Protein 6WHP (pdb70)

InterPro domains:
  IPR011009 Protein kinase-like domain superfamily [SSF56112] (102-515)

Secondary structure (DSSP, 8-state):
--EE-----GGGTTSHHHHHHHHHHHHHTT-TTTT-TT--GGGEEEEEETT--SSEEEEEEE--SSSPPPPEEE-SB-PPPPPP-TTS--SS-GGGSPPPEEEEE-------HHHHHHHHHHHHHHH--S--EEEEETTEEEEE--SEEEPPTGGGG-HHHHHHHHHHHHHHHTS-GGGGT-TT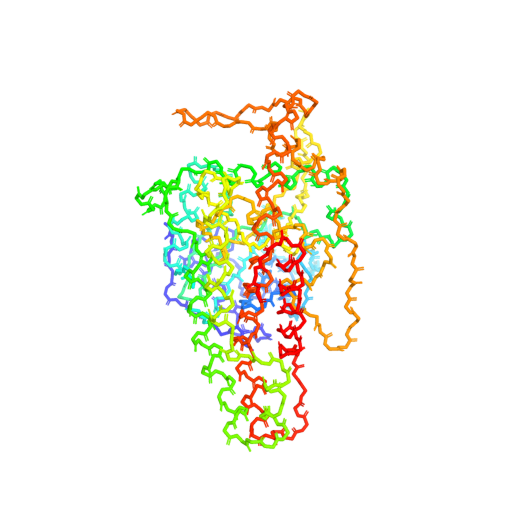GGGSPPHHHHHHHHHHHHHHHHHHHHHHH-HHHHHHHHHTTGGGHHHHHHHHHHHHHT-TTS-SS-EEE-S---GGGEEEE-S-PPTT--GGGGEEE---TT-EEE-HHHHHHHHHHHTTSSSSSPPBTTS----PPPPPHHHHHHHHHHHHTEEE-TTT--EEE--GGGS-HHHHHHHHHHHHHHHHHHHHHHHHHHHHHTHHHHHHHHHT-TT---SB-HHHHHHHHHHHHHHHHHHHT---

Sequence (428 aa):
VRHVALSVDASEWRQPVFKQKVLAILRRLHVPRWSSPLLTPTNIHLQQKVSGALTNAVFFVSFNPAPNPTSPSESPLLTPTIPPSDPSHPPPLTPEQYPHTLLFRVYGPSLISRSEELRILHVLSTQYGIGPRVFGTFTNGRVEEFFPSRALTAQELRDPIISRGIARRMRELHSVDLRRLGYEQGRATEPALWICLKEWSEAAEDVISSLTALGGTLEAWVERFSLHRIREEVTIYRNFVESQSGKGNGVVFAHNDTQYGNLLRLDVELPPNTPEHCRYIVIDFEYASPNPRGYDIANHFHEWRANYHHPTHSHSLIPHFPYPTPIQREDFYRSYLSVEVDGRNGEEVVGKRKDVPADKVAALEHEVRIWSPGCSINWALWGLVQAEEQVCALATKKEGYVPEFDYLSYAAERLEMFRDEAKKLGVPL

Structure (mmCIF, N/CA/C/O backbone):
data_6WHP
#
_entry.id   6WHP
#
_cell.length_a   129.500
_cell.length_b   129.500
_cell.length_c   160.010
_cell.angle_alpha   90.000
_cell.angle_beta   90.000
_cell.angle_gamma   120.000
#
_symmetry.space_group_name_H-M   'H 3 2'
#
loop_
_entity.id
_entity.type
_entity.pdbx_description
1 polymer 'Choline kinase'
2 non-polymer 1,2-ETHANEDIOL
3 non-polymer 'CHLORIDE ION'
4 water water
#
loop_
_atom_site.group_PDB
_atom_site.id
_atom_site.type_symbol
_atom_site.label_atom_id
_atom_site.label_alt_id
_atom_site.label_comp_id
_atom_site.label_asym_id
_atom_site.label_entity_id
_atom_site.label_seq_id
_atom_site.pdbx_PDB_ins_code
_atom_site.Cartn_x
_atom_site.Cartn_y
_atom_site.Cartn_z
_atom_site.occupancy
_atom_site.B_iso_or_equiv
_atom_site.auth_seq_id
_atom_site.auth_comp_id
_atom_site.auth_asym_id
_atom_site.auth_atom_id
_atom_site.pdbx_PDB_model_num
ATOM 1 N N . VAL A 1 10 ? -16.26197 39.53310 62.18599 1.000 67.97667 88 VAL A N 1
ATOM 2 C CA . VAL A 1 10 ? -15.29167 38.48435 62.51083 1.000 64.46750 88 VAL A CA 1
ATOM 3 C C . VAL A 1 10 ? -15.94384 37.10895 62.45474 1.000 56.23892 88 VAL A C 1
ATOM 4 O O . VAL A 1 10 ? -16.84923 36.81416 63.22555 1.000 55.23082 88 VAL A O 1
ATOM 8 N N . ARG A 1 11 ? -15.46395 36.26902 61.54520 1.000 52.40074 89 ARG A N 1
ATOM 9 C CA . ARG A 1 11 ? -16.09382 34.98033 61.30774 1.000 50.46524 89 ARG A CA 1
ATOM 10 C C . ARG A 1 11 ? -15.96490 34.07121 62.52608 1.000 47.39978 89 ARG A C 1
ATOM 11 O O . ARG A 1 11 ? -15.01465 34.16526 63.31319 1.000 44.19202 89 ARG A O 1
ATOM 19 N N . HIS A 1 12 ? -16.93267 33.17356 62.67107 1.000 45.04320 90 HIS A N 1
ATOM 20 C CA . HIS A 1 12 ? -16.96665 32.25641 63.80089 1.000 44.96669 90 HIS A CA 1
ATOM 21 C C . HIS A 1 12 ? -17.39810 30.87506 63.33875 1.000 45.67941 90 HIS A C 1
ATOM 22 O O . HIS A 1 12 ? -18.25770 30.74151 62.46351 1.000 46.71116 90 HIS A O 1
ATOM 29 N N . VAL A 1 13 ? -16.80179 29.84747 63.92893 1.000 44.56239 91 VAL A N 1
ATOM 30 C CA . VAL A 1 13 ? -17.19482 28.47065 63.65856 1.000 44.81439 91 VAL A CA 1
ATOM 31 C C . VAL A 1 13 ? -17.43388 27.79604 65.00161 1.000 47.73975 91 VAL A C 1
ATOM 32 O O . VAL A 1 13 ? -16.65026 27.98299 65.94341 1.000 44.74014 91 VAL A O 1
ATOM 36 N N . ALA A 1 14 ? -18.54390 27.06127 65.10742 1.000 43.07191 92 ALA A N 1
ATOM 37 C CA . ALA A 1 14 ? -18.94210 26.45107 66.37736 1.000 45.08340 92 ALA A CA 1
ATOM 38 C C . ALA A 1 14 ? -18.37158 25.03511 66.46485 1.000 45.45981 92 ALA A C 1
ATOM 39 O O . ALA A 1 14 ? -19.07378 24.02487 66.39611 1.000 43.95093 92 ALA A O 1
ATOM 41 N N . LEU A 1 15 ? -17.05096 24.98334 66.59881 1.000 46.20317 93 LEU A N 1
ATOM 42 C CA . LEU A 1 15 ? -16.33568 23.73774 66.82532 1.000 46.10075 93 LEU A CA 1
ATOM 43 C C . LEU A 1 15 ? -15.26902 23.97921 67.88049 1.000 44.63379 93 LEU A C 1
ATOM 44 O O . LEU A 1 15 ? -14.78926 25.10075 68.06150 1.000 43.74440 93 LEU A O 1
ATOM 49 N N . SER A 1 16 ? -14.89678 22.90563 68.56885 1.000 47.15938 94 SER A N 1
ATOM 50 C CA . SER A 1 16 ? -13.91150 22.95297 69.63515 1.000 45.02113 94 SER A CA 1
ATOM 51 C C . SER A 1 16 ? -12.77569 21.98455 69.34626 1.000 44.45371 94 SER A C 1
ATOM 52 O O . SER A 1 16 ? -12.93304 21.00152 68.61985 1.000 45.98327 94 SER A O 1
ATOM 55 N N . VAL A 1 17 ? -11.63404 22.24936 69.96645 1.000 46.30900 95 VAL A N 1
ATOM 56 C CA . VAL A 1 17 ? -10.54366 21.28674 69.99055 1.000 44.17490 95 VAL A CA 1
ATOM 57 C C . VAL A 1 17 ? -10.26592 20.94798 71.43348 1.000 42.86227 95 VAL A C 1
ATOM 58 O O . VAL A 1 17 ? -10.50189 21.75565 72.33608 1.000 48.49614 95 VAL A O 1
ATOM 62 N N . ASP A 1 18 ? -9.73575 19.76223 71.64581 1.000 41.84265 96 ASP A N 1
ATOM 63 C CA . ASP A 1 18 ? -9.20984 19.37576 72.94192 1.000 44.64395 96 ASP A CA 1
ATOM 64 C C . ASP A 1 18 ? -7.69494 19.55549 72.88599 1.000 45.08961 96 ASP A C 1
ATOM 65 O O . ASP A 1 18 ? -6.99867 18.77781 72.23166 1.000 47.62917 96 ASP A O 1
ATOM 70 N N . ALA A 1 19 ? -7.18506 20.57920 73.57010 1.000 44.35738 97 ALA A N 1
ATOM 71 C CA . ALA A 1 19 ? -5.75539 20.85684 73.49601 1.000 45.68718 97 ALA A CA 1
ATOM 72 C C . ALA A 1 19 ? -4.92112 19.69428 74.01828 1.000 45.67691 97 ALA A C 1
ATOM 73 O O . ALA A 1 19 ? -3.78600 19.51057 73.57065 1.000 49.01353 97 ALA A O 1
ATOM 75 N N . SER A 1 20 ? -5.45825 18.89301 74.94813 1.000 45.04356 98 SER A N 1
ATOM 76 C CA . SER A 1 20 ? -4.71181 17.74662 75.45895 1.000 47.36068 98 SER A CA 1
ATOM 77 C C . SER A 1 20 ? -4.48040 16.68146 74.39265 1.000 49.71011 98 SER A C 1
ATOM 78 O O . SER A 1 20 ? -3.62139 15.81083 74.57965 1.000 48.34676 98 SER A O 1
ATOM 81 N N . GLU A 1 21 ? -5.20477 16.74187 73.27662 1.000 44.28278 99 GLU A N 1
ATOM 82 C CA . GLU A 1 21 ? -5.07911 15.77011 72.19810 1.000 48.28812 99 GLU A CA 1
ATOM 83 C C . GLU A 1 21 ? -4.23194 16.29479 71.03625 1.000 47.07955 99 GLU A C 1
ATOM 84 O O . GLU A 1 21 ? -4.35586 15.80750 69.90913 1.000 48.05310 99 GLU A O 1
ATOM 90 N N . TRP A 1 22 ? -3.35214 17.25974 71.28843 1.000 42.15584 100 TRP A N 1
ATOM 91 C CA . TRP A 1 22 ? -2.70692 17.92613 70.16604 1.000 47.47156 100 TRP A CA 1
ATOM 92 C C . TRP A 1 22 ? -1.71738 17.03034 69.42687 1.000 45.83517 100 TRP A C 1
ATOM 93 O O . TRP A 1 22 ? -1.39535 17.31858 68.27620 1.000 43.41345 100 TRP A O 1
ATOM 104 N N . ARG A 1 23 ? -1.23037 15.95590 70.04055 1.000 44.50029 101 ARG A N 1
ATOM 105 C CA . ARG A 1 23 ? -0.32964 15.06634 69.31926 1.000 46.54208 101 ARG A CA 1
ATOM 106 C C . ARG A 1 23 ? -1.06780 14.02786 68.48324 1.000 49.35862 101 ARG A C 1
ATOM 107 O O . ARG A 1 23 ? -0.42758 13.10836 67.95892 1.000 53.58312 101 ARG A O 1
ATOM 115 N N . GLN A 1 24 ? -2.38466 14.12990 68.36620 1.000 48.76028 102 GLN A N 1
ATOM 116 C CA . GLN A 1 24 ? -3.12738 13.06341 67.70283 1.000 54.35849 102 GLN A CA 1
ATOM 117 C C . GLN A 1 24 ? -3.68991 13.55153 66.37232 1.000 49.87305 102 GLN A C 1
ATOM 118 O O . GLN A 1 24 ? -4.00862 14.73613 66.21858 1.000 49.65568 102 GLN A O 1
ATOM 124 N N . PRO A 1 25 ? -3.81640 12.65914 65.39162 1.000 52.07821 103 PRO A N 1
ATOM 125 C CA . PRO A 1 25 ? -4.35574 13.06841 64.08842 1.000 46.28587 103 PRO A CA 1
ATOM 126 C C . PRO A 1 25 ? -5.70152 13.77948 64.14299 1.000 47.86332 103 PRO A C 1
ATOM 127 O O . PRO A 1 25 ? -5.93107 14.67619 63.32233 1.000 46.95311 103 PRO A O 1
ATOM 131 N N . VAL A 1 26 ? -6.60915 13.41455 65.05787 1.000 51.59315 104 VAL A N 1
ATOM 132 C CA . VAL A 1 26 ? -7.89928 14.10844 65.08880 1.000 53.45125 104 VAL A CA 1
ATOM 133 C C . VAL A 1 26 ? -7.70721 15.60096 65.30782 1.000 48.25047 104 VAL A C 1
ATOM 134 O O . VAL A 1 26 ? -8.52279 16.41312 64.84836 1.000 45.12809 104 VAL A O 1
ATOM 138 N N . PHE A 1 27 ? -6.63838 15.98748 66.01335 1.000 46.82180 105 PHE A N 1
ATOM 139 C CA . PHE A 1 27 ? -6.40106 17.40407 66.25646 1.000 45.08456 105 PHE A CA 1
ATOM 140 C C . PHE A 1 27 ? -6.15841 18.14607 64.94606 1.000 46.71809 105 PHE A C 1
ATOM 141 O O . PHE A 1 27 ? -6.74215 19.21377 64.72413 1.000 43.55713 105 PHE A O 1
ATOM 149 N N . LYS A 1 28 ? -5.32069 17.58352 64.05385 1.000 45.10672 106 LYS A N 1
ATOM 150 C CA . LYS A 1 28 ? -5.09439 18.21092 62.75022 1.000 43.69407 106 LYS A CA 1
ATOM 151 C C . LYS A 1 28 ? -6.37379 18.23370 61.91572 1.000 46.57126 106 LYS A C 1
ATOM 152 O O . LYS A 1 28 ? -6.62896 19.20271 61.18228 1.000 44.64266 106 LYS A O 1
ATOM 158 N N . GLN A 1 29 ? -7.19506 17.17892 62.01848 1.000 43.03487 107 GLN A N 1
ATOM 159 C CA . GLN A 1 29 ? -8.45195 17.15216 61.27354 1.000 44.31895 107 GLN A CA 1
ATOM 160 C C . GLN A 1 29 ? -9.36162 18.27514 61.73652 1.000 48.36177 107 GLN A C 1
ATOM 161 O O . GLN A 1 29 ? -9.98429 18.96229 60.91567 1.000 47.66782 107 GLN A O 1
ATOM 167 N N . LYS A 1 30 ? -9.46130 18.47233 63.05368 1.000 45.92321 108 LYS A N 1
ATOM 168 C CA . LYS A 1 30 ? -10.33304 19.52869 63.55231 1.000 45.99523 108 LYS A CA 1
ATOM 169 C C . LYS A 1 30 ? -9.75543 20.91023 63.24826 1.000 45.31333 108 LYS A C 1
ATOM 170 O O . LYS A 1 30 ? -10.50903 21.84187 62.93879 1.000 48.62162 108 LYS A O 1
ATOM 176 N N . VAL A 1 31 ? -8.42676 21.06615 63.30543 1.000 42.64479 109 VAL A N 1
ATOM 177 C CA . VAL A 1 31 ? -7.82762 22.35012 62.93887 1.000 40.28781 109 VAL A CA 1
ATOM 178 C C . 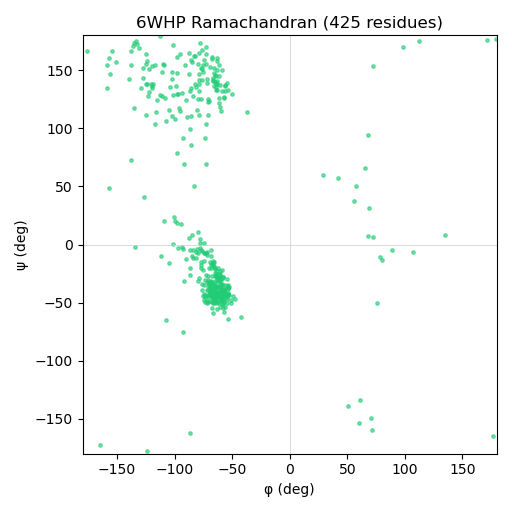VAL A 1 31 ? -8.17274 22.69681 61.49452 1.000 41.69237 109 VAL A C 1
ATOM 179 O O . VAL A 1 31 ? -8.58348 23.82418 61.18290 1.000 42.46263 109 VAL A O 1
ATOM 183 N N . LEU A 1 32 ? -8.00380 21.73497 60.58635 1.000 40.34448 110 LEU A N 1
ATOM 184 C CA . LEU A 1 32 ? -8.31195 22.00709 59.18957 1.000 41.14914 110 LEU A CA 1
ATOM 185 C C . LEU A 1 32 ? -9.78501 22.36887 59.00317 1.000 41.95558 110 LEU A C 1
ATOM 186 O O . LEU A 1 32 ? -10.10400 23.29838 58.25589 1.000 39.13700 110 LEU A O 1
ATOM 191 N N . ALA A 1 33 ? -10.69492 21.64476 59.67394 1.000 39.60133 111 ALA A N 1
ATOM 192 C CA . ALA A 1 33 ? -12.11820 21.96451 59.59378 1.000 39.62281 111 ALA A CA 1
ATOM 193 C C . ALA A 1 33 ? -12.38190 23.39707 60.02290 1.000 37.37287 111 ALA A C 1
ATOM 194 O O . ALA A 1 33 ? -13.19028 24.10120 59.41018 1.000 37.92288 111 ALA A O 1
ATOM 196 N N . ILE A 1 34 ? -11.70856 23.84904 61.07905 1.000 38.77545 112 ILE A N 1
ATOM 197 C CA . ILE A 1 34 ? -11.91675 25.21620 61.53649 1.000 40.12591 112 ILE A CA 1
ATOM 198 C C . ILE A 1 34 ? -11.36897 26.20774 60.51664 1.000 40.73195 112 ILE A C 1
ATOM 199 O O . ILE A 1 34 ? -11.98882 27.25080 60.25498 1.000 39.83653 112 ILE A O 1
ATOM 204 N N . LEU A 1 35 ? -10.22761 25.88843 59.89020 1.000 36.53297 113 LEU A N 1
ATOM 205 C CA . LEU A 1 35 ? -9.65433 26.83627 58.93580 1.000 37.23816 113 LEU A CA 1
ATOM 206 C C . LEU A 1 35 ? -10.55295 26.98230 57.70494 1.000 41.79923 113 LEU A C 1
ATOM 207 O O . LEU A 1 35 ? -10.76163 28.09755 57.20679 1.000 40.04734 113 LEU A O 1
ATOM 212 N N . ARG A 1 36 ? -11.12868 25.87248 57.23357 1.000 40.12350 114 ARG A N 1
ATOM 213 C CA . ARG A 1 36 ? -12.03629 25.92566 56.09030 1.000 42.84374 114 ARG A CA 1
ATOM 214 C C . ARG A 1 36 ? -13.28061 26.74740 56.40759 1.000 41.02154 114 ARG A C 1
ATOM 215 O O . ARG A 1 36 ? -13.65206 27.64435 55.65159 1.000 45.40811 114 ARG A O 1
ATOM 223 N N . ARG A 1 37 ? -13.94326 26.45397 57.52287 1.000 39.93117 115 ARG A N 1
ATOM 224 C CA . ARG A 1 37 ? -15.14752 27.20144 57.86415 1.000 41.34896 115 ARG A CA 1
ATOM 225 C C . ARG A 1 37 ? -14.83707 28.66270 58.12993 1.000 42.43474 115 ARG A C 1
ATOM 226 O O . ARG A 1 37 ? -15.70760 29.52493 57.96719 1.000 43.02064 115 ARG A O 1
ATOM 234 N N . LEU A 1 38 ? -13.62242 28.96128 58.56778 1.000 39.08647 116 LEU A N 1
ATOM 235 C CA . LEU A 1 38 ? -13.24454 30.35735 58.71043 1.000 44.15537 116 LEU A CA 1
ATOM 236 C C . LEU A 1 38 ? -12.84935 30.98645 57.38052 1.000 43.46226 116 LEU A C 1
ATOM 237 O O . LEU A 1 38 ? -12.64467 32.20105 57.32617 1.000 47.20384 116 LEU A O 1
ATOM 242 N N . HIS A 1 39 ? -12.75090 30.19407 56.31497 1.000 38.95957 117 HIS A N 1
ATOM 243 C CA . HIS A 1 39 ? -12.26537 30.66127 55.02321 1.000 43.20264 117 HIS A CA 1
ATOM 244 C C . HIS A 1 39 ? -10.88116 31.28615 55.13874 1.000 39.06283 117 HIS A C 1
ATOM 245 O O . HIS A 1 39 ? -10.58392 32.28119 54.48017 1.000 41.03591 117 HIS A O 1
ATOM 252 N N . VAL A 1 40 ? -10.03320 30.71567 55.98783 1.000 36.12031 118 VAL A N 1
ATOM 253 C CA . VAL A 1 40 ? -8.63825 31.16743 55.99509 1.000 38.34738 118 VAL A CA 1
ATOM 254 C C . VAL A 1 40 ? -8.06508 30.99798 54.58767 1.000 38.08188 118 VAL A C 1
ATOM 255 O O . VAL A 1 40 ? -8.18116 29.90515 53.99446 1.000 35.58969 118 VAL A O 1
ATOM 259 N N . PRO A 1 41 ? -7.47646 32.02973 53.98325 1.000 39.27404 119 PRO A N 1
ATOM 260 C CA . PRO A 1 41 ? -7.00127 31.88039 52.60606 1.000 38.82619 119 PRO A CA 1
ATOM 261 C C . PRO A 1 41 ? -5.89619 30.84251 52.52468 1.000 36.40588 119 PRO A C 1
ATOM 262 O O . PRO A 1 41 ? -5.09505 30.69307 53.44622 1.000 35.34665 119 PRO A O 1
ATOM 266 N N . ARG A 1 42 ? -5.88910 30.11659 51.40648 1.000 35.53242 120 ARG A N 1
ATOM 267 C CA . ARG A 1 42 ? -4.89819 29.11272 51.02850 1.000 36.42372 120 ARG A CA 1
ATOM 268 C C . ARG A 1 42 ? -5.11589 27.83650 51.83047 1.000 38.92120 120 ARG A C 1
ATOM 269 O O . ARG A 1 42 ? -5.17760 26.73807 51.26397 1.000 38.27632 120 ARG A O 1
ATOM 277 N N . TRP A 1 43 ? -5.22447 27.96542 53.15247 1.000 39.22827 121 TRP A N 1
ATOM 278 C CA . TRP A 1 43 ? -5.56436 26.80550 53.96506 1.000 37.50057 121 TRP A CA 1
ATOM 279 C C . TRP A 1 43 ? -6.92628 26.22942 53.59750 1.000 35.29182 121 TRP A C 1
ATOM 280 O O . TRP A 1 43 ? -7.18761 25.05178 53.86421 1.000 38.08492 121 TRP A O 1
ATOM 291 N N . SER A 1 44 ? -7.82356 27.04787 53.03881 1.000 37.84536 122 SER A N 1
ATOM 292 C CA . SER A 1 44 ? -9.14488 26.57685 52.62345 1.000 40.50887 122 SER A CA 1
ATOM 293 C C . SER A 1 44 ? -9.12032 25.82451 51.30304 1.000 38.98928 122 SER A C 1
ATOM 294 O O . SER A 1 44 ? -10.17515 25.35918 50.86188 1.000 43.64988 122 SER A O 1
ATOM 297 N N . SER A 1 45 ? -7.96875 25.72892 50.65393 1.000 37.45305 123 SER A N 1
ATOM 298 C CA . SER A 1 45 ? -7.91102 25.11275 49.34281 1.000 42.57116 123 SER A CA 1
ATOM 299 C C . SER A 1 45 ? -8.47664 23.69987 49.41439 1.000 38.27125 123 SER A C 1
ATOM 300 O O . SER A 1 45 ? -8.10487 22.93946 50.30624 1.000 42.09827 123 SER A O 1
ATOM 303 N N . PRO A 1 46 ? -9.37319 23.31404 48.51050 1.000 39.98502 124 PRO A N 1
ATOM 304 C CA . PRO A 1 46 ? -9.87590 21.93367 48.53737 1.000 44.71039 124 PRO A CA 1
ATOM 305 C C . PRO A 1 46 ? -8.82979 20.90125 48.15334 1.000 43.75330 124 PRO A C 1
ATOM 306 O O . PRO A 1 46 ? -9.11299 19.70176 48.25968 1.000 44.32649 124 PRO A O 1
ATOM 310 N N . LEU A 1 47 ? -7.62678 21.31810 47.74079 1.000 43.89241 125 LEU A N 1
ATOM 311 C CA . LEU A 1 47 ? -6.58601 20.36446 47.37194 1.000 43.20017 125 LEU A CA 1
ATOM 312 C C . LEU A 1 47 ? -5.78565 19.86486 48.56973 1.000 45.73828 125 LEU A C 1
ATOM 313 O O . LEU A 1 47 ? -5.00829 18.91629 48.42483 1.000 50.12966 125 LEU A O 1
ATOM 318 N N . LEU A 1 48 ? -5.96368 20.46084 49.73880 1.000 42.95036 126 LEU A N 1
ATOM 319 C CA . LEU A 1 48 ? -5.23497 20.08590 50.93853 1.000 42.03406 126 LEU A CA 1
ATOM 320 C C . LEU A 1 48 ? -6.04925 19.14659 51.82838 1.000 46.53451 126 LEU A C 1
ATOM 321 O O . LEU A 1 48 ? -7.27745 19.05223 51.72111 1.000 47.11428 126 LEU A O 1
ATOM 326 N N . THR A 1 49 ? -5.33945 18.45944 52.71923 1.000 39.14297 127 THR A N 1
ATOM 327 C CA . THR A 1 49 ? -5.88591 17.57726 53.74147 1.000 42.14260 127 THR A CA 1
ATOM 328 C C . THR A 1 49 ? -5.17113 17.86784 55.04969 1.000 44.53740 127 THR A C 1
ATOM 329 O O . THR A 1 49 ? -4.18468 18.61001 55.07720 1.000 44.71096 127 THR A O 1
ATOM 333 N N . PRO A 1 50 ? -5.61743 17.26259 56.15691 1.000 46.39163 128 PRO A N 1
ATOM 334 C CA . PRO A 1 50 ? -4.93617 17.49758 57.44016 1.000 43.37606 128 PRO A CA 1
ATOM 335 C C . PRO A 1 50 ? -3.46469 17.13127 57.47588 1.000 41.50857 128 PRO A C 1
ATOM 336 O O . PRO A 1 50 ? -2.74365 17.64030 58.34361 1.000 43.35085 128 PRO A O 1
ATOM 340 N N . THR A 1 51 ? -2.98306 16.25911 56.59810 1.000 45.88844 129 THR A N 1
ATOM 341 C CA . THR A 1 51 ? -1.57256 15.90579 56.68079 1.000 40.89724 129 THR A CA 1
ATOM 342 C C . THR A 1 51 ? -0.67576 17.07149 56.28832 1.000 41.88159 129 THR A C 1
ATOM 343 O O . THR A 1 51 ? 0.52239 17.04011 56.59137 1.000 44.90435 129 THR A O 1
ATOM 347 N N . ASN A 1 52 ? -1.23737 18.10380 55.65647 1.000 38.80424 130 ASN A N 1
ATOM 348 C CA . ASN A 1 52 ? -0.50770 19.32074 55.31415 1.000 43.98608 130 ASN A CA 1
ATOM 349 C C . ASN A 1 52 ? -0.29673 20.24623 56.50209 1.000 43.11950 130 ASN A C 1
ATOM 350 O O . ASN A 1 52 ? 0.38351 21.26209 56.35023 1.000 42.68077 130 ASN A O 1
ATOM 355 N N . ILE A 1 53 ? -0.85390 19.93723 57.66992 1.000 41.00234 131 ILE A N 1
ATOM 356 C CA . ILE A 1 53 ? -0.67865 20.77764 58.84902 1.000 43.54936 131 ILE A CA 1
ATOM 357 C C . ILE A 1 53 ? 0.61896 20.37538 59.54638 1.000 40.13704 131 ILE A C 1
ATOM 358 O O . ILE A 1 53 ? 0.72224 19.28429 60.10736 1.000 47.67569 131 ILE A O 1
ATOM 363 N N . HIS A 1 54 ? 1.61585 21.24908 59.49687 1.000 39.69120 132 HIS A N 1
ATOM 364 C CA . HIS A 1 54 ? 2.82668 21.10527 60.30322 1.000 43.59202 132 HIS A CA 1
ATOM 365 C C . HIS A 1 54 ? 2.55890 21.80804 61.63145 1.000 40.11340 132 HIS A C 1
ATOM 366 O O . HIS A 1 54 ? 2.43227 23.02995 61.66994 1.000 37.84460 132 HIS A O 1
ATOM 373 N N . LEU A 1 55 ? 2.41792 21.03287 62.70810 1.000 41.00135 133 LEU A N 1
ATOM 374 C CA . LEU A 1 55 ? 1.85344 21.50957 63.96777 1.000 40.81695 133 LEU A CA 1
ATOM 375 C C . LEU A 1 55 ? 2.91615 21.57175 65.05218 1.000 45.81378 133 LEU A C 1
ATOM 376 O O . LEU A 1 55 ? 3.57568 20.56704 65.32610 1.000 42.59368 133 LEU A O 1
ATOM 381 N N . GLN A 1 56 ? 3.04952 22.72344 65.70812 1.000 44.02470 134 GLN A N 1
ATOM 382 C CA A GLN A 1 56 ? 3.95165 22.84748 66.84815 0.452 41.80370 134 GLN A CA 1
ATOM 383 C CA B GLN A 1 56 ? 3.95675 22.85201 66.84092 0.548 42.20811 134 GLN A CA 1
ATOM 384 C C . GLN A 1 56 ? 3.25237 23.52910 68.00636 1.000 41.62319 134 GLN A C 1
ATOM 385 O O . GLN A 1 56 ? 2.51830 24.49733 67.81552 1.000 42.90571 134 GLN A O 1
ATOM 396 N N . LYS A 1 57 ? 3.50587 23.03082 69.20567 1.000 38.63234 135 LYS A N 1
ATOM 397 C CA . LYS A 1 57 ? 3.04079 23.66582 70.42927 1.000 42.97170 135 LYS A CA 1
ATOM 398 C C . LYS A 1 57 ? 4.11108 24.64978 70.89740 1.000 42.95677 135 LYS A C 1
ATOM 399 O O . LYS A 1 57 ? 5.27435 24.27552 71.08302 1.000 43.12723 135 LYS A O 1
ATOM 405 N N . VAL A 1 58 ? 3.71996 25.90014 71.08243 1.000 40.34692 136 VAL A N 1
ATOM 406 C CA . VAL A 1 58 ? 4.64472 26.95049 71.49395 1.000 42.14133 136 VAL A CA 1
ATOM 407 C C . VAL A 1 58 ? 4.85448 26.83561 72.99433 1.000 42.31970 136 VAL A C 1
ATOM 408 O O . VAL A 1 58 ? 3.89169 26.82886 73.76705 1.000 46.66681 136 VAL A O 1
ATOM 412 N N . SER A 1 59 ? 6.10561 26.72032 73.40808 1.000 44.63406 137 SER A N 1
ATOM 413 C CA . SER A 1 59 ? 6.39395 26.52559 74.82214 1.000 51.95871 137 SER A CA 1
ATOM 414 C C . SER A 1 59 ? 6.24235 27.83674 75.59332 1.000 48.21089 137 SER A C 1
ATOM 415 O O . SER A 1 59 ? 6.11836 28.92388 75.02394 1.000 46.60043 137 SER A O 1
ATOM 418 N N . GLY A 1 60 ? 6.22678 27.72033 76.91519 1.000 62.13219 138 GLY A N 1
ATOM 419 C CA . GLY A 1 60 ? 6.16521 28.88513 77.76615 1.000 67.07478 138 GLY A CA 1
ATOM 420 C C . GLY A 1 60 ? 4.80028 29.52214 77.91014 1.000 71.00379 138 GLY A C 1
ATOM 421 O O . GLY A 1 60 ? 4.64124 30.41436 78.75108 1.000 71.18361 138 GLY A O 1
ATOM 422 N N . ALA A 1 61 ? 3.81589 29.13219 77.10784 1.000 63.78633 139 ALA A N 1
ATOM 423 C CA . ALA A 1 61 ? 2.44397 29.48725 77.43142 1.000 65.09679 139 ALA A CA 1
ATOM 424 C C . ALA A 1 61 ? 2.05410 28.80850 78.74176 1.000 69.91241 139 ALA A C 1
ATOM 425 O O . ALA A 1 61 ? 2.42678 27.65958 78.99542 1.000 73.92521 139 ALA A O 1
ATOM 427 N N . LEU A 1 62 ? 1.33801 29.53950 79.59830 1.000 70.26028 140 LEU A N 1
ATOM 428 C CA . LEU A 1 62 ? 0.93481 29.04917 80.91312 1.000 70.83025 140 LEU A CA 1
ATOM 429 C C . LEU A 1 62 ? -0.55597 28.74026 80.97353 1.000 77.49289 140 LEU A C 1
ATOM 430 O O . LEU A 1 62 ? -0.95305 27.58513 81.15389 1.000 77.48762 140 LEU A O 1
ATOM 435 N N . THR A 1 63 ? -1.39358 29.76708 80.83393 1.000 80.93421 141 THR A N 1
ATOM 436 C CA . THR A 1 63 ? -2.83953 29.58584 80.87644 1.000 82.01959 141 THR A CA 1
ATOM 437 C C . THR A 1 63 ? -3.32401 28.77314 79.68445 1.000 82.10892 141 THR A C 1
ATOM 438 O O . THR A 1 63 ? -3.93573 27.70841 79.83539 1.000 83.42335 141 THR A O 1
ATOM 442 N N . ASN A 1 64 ? -3.05241 29.26798 78.48846 1.000 82.05601 142 ASN A N 1
ATOM 443 C CA . ASN A 1 64 ? -3.66093 28.78708 77.26446 1.000 76.72960 142 ASN A CA 1
ATOM 444 C C . ASN A 1 64 ? -2.63318 28.05386 76.41928 1.000 71.10239 142 ASN A C 1
ATOM 445 O O . ASN A 1 64 ? -1.42871 28.28863 76.52415 1.000 74.41685 142 ASN A O 1
ATOM 450 N N . ALA A 1 65 ? -3.12015 27.15928 75.57440 1.000 51.83007 143 ALA A N 1
ATOM 451 C CA . ALA A 1 65 ? -2.25503 26.45747 74.64657 1.000 50.81732 143 ALA A CA 1
ATOM 452 C C . ALA A 1 65 ? -2.23908 27.20644 73.32284 1.000 46.77672 143 ALA A C 1
ATOM 453 O O . ALA A 1 65 ? -3.29578 27.55449 72.78990 1.000 50.10694 143 ALA A O 1
ATOM 455 N N . VAL A 1 66 ? -1.03907 27.45977 72.80471 1.000 44.42652 144 VAL A N 1
ATOM 456 C CA . VAL A 1 66 ? -0.82852 28.14928 71.53756 1.000 38.20135 144 VAL A CA 1
ATOM 457 C C . VAL A 1 66 ? -0.08253 27.21637 70.59881 1.000 39.09857 144 VAL A C 1
ATOM 458 O O . VAL A 1 66 ? 0.90915 26.59905 70.99177 1.000 38.98619 144 VAL A O 1
ATOM 462 N N . PHE A 1 67 ? -0.50821 27.16339 69.34840 1.000 37.18953 145 PHE A N 1
ATOM 463 C CA . PHE A 1 67 ? 0.10207 26.26954 68.37852 1.000 34.09580 145 PHE A CA 1
ATOM 464 C C . PHE A 1 67 ? 0.50354 27.03874 67.13050 1.000 33.61292 145 PHE A C 1
ATOM 465 O O . PHE A 1 67 ? -0.20304 27.95287 66.70184 1.000 32.77707 145 PHE A O 1
ATOM 473 N N . PHE A 1 68 ? 1.63479 26.65256 66.55511 1.000 32.99315 146 PHE A N 1
ATOM 474 C CA . PHE A 1 68 ? 1.96672 27.00911 65.18598 1.000 39.68975 146 PHE A CA 1
ATOM 475 C C . PHE A 1 68 ? 1.26322 26.05337 64.23236 1.000 38.31945 146 PHE A C 1
ATOM 476 O O . PHE A 1 68 ? 1.26748 24.84306 64.43976 1.000 35.54400 146 PHE A O 1
ATOM 484 N N . VAL A 1 69 ? 0.67787 26.60843 63.17857 1.000 41.00370 147 VAL A N 1
ATOM 485 C CA . VAL A 1 69 ? 0.13849 25.85145 62.05734 1.000 35.78579 147 VAL A CA 1
ATOM 486 C C . VAL A 1 69 ? 0.80639 26.41014 60.81174 1.000 38.44275 147 VAL A C 1
ATOM 487 O O . VAL A 1 69 ? 0.56850 27.56625 60.43842 1.000 36.28211 147 VAL A O 1
ATOM 491 N N . SER A 1 70 ? 1.66689 25.61261 60.18597 1.000 37.42554 148 SER A N 1
ATOM 492 C CA . SER A 1 70 ? 2.36053 26.01584 58.96832 1.000 37.12944 148 SER A CA 1
ATOM 493 C C . SER A 1 70 ? 2.26612 24.86478 57.97723 1.000 38.73134 148 SER A C 1
ATOM 494 O O . SER A 1 70 ? 1.76811 23.78414 58.29988 1.000 37.68502 148 SER A O 1
ATOM 497 N N . PHE A 1 71 ? 2.76447 25.10011 56.77022 1.000 38.64296 149 PHE A N 1
ATOM 498 C CA . PHE A 1 71 ? 2.53479 24.18797 55.66471 1.000 39.69619 149 PHE A CA 1
ATOM 499 C C . PHE A 1 71 ? 3.53869 23.03847 55.66814 1.000 43.90666 149 PHE A C 1
ATOM 500 O O . PHE A 1 71 ? 4.75027 23.26731 55.74755 1.000 43.66247 149 PHE A O 1
ATOM 508 N N . ASN A 1 72 ? 3.01958 21.79199 55.60503 1.000 40.93827 150 ASN A N 1
ATOM 509 C CA . ASN A 1 72 ? 3.83315 20.60340 55.37640 1.000 42.82293 150 ASN A CA 1
ATOM 510 C C . ASN A 1 72 ? 3.67035 20.17804 53.92544 1.000 45.72776 150 ASN A C 1
ATOM 511 O O . ASN A 1 72 ? 2.57826 19.72289 53.54136 1.000 44.51527 150 ASN A O 1
ATOM 516 N N . PRO A 1 73 ? 4.70271 20.30832 53.08616 1.000 43.68156 151 PRO A N 1
ATOM 517 C CA . PRO A 1 73 ? 4.54827 19.95737 51.66788 1.000 42.52213 151 PRO A CA 1
ATOM 518 C C . PRO A 1 73 ? 4.56937 18.46447 51.38788 1.000 45.05017 151 PRO A C 1
ATOM 519 O O . PRO A 1 73 ? 4.16242 18.05657 50.29084 1.000 49.65474 151 PRO A O 1
ATOM 523 N N . ALA A 1 74 ? 5.02340 17.64368 52.33127 1.000 44.80029 152 ALA A N 1
ATOM 524 C CA . ALA A 1 74 ? 5.22997 16.22401 52.07810 1.000 47.76793 152 ALA A CA 1
ATOM 525 C C . ALA A 1 74 ? 3.90228 15.46618 52.05261 1.000 52.11297 152 ALA A C 1
ATOM 526 O O . ALA A 1 74 ? 2.94629 15.84611 52.73750 1.000 46.37594 152 ALA A O 1
ATOM 528 N N . PRO A 1 75 ? 3.82728 14.36983 51.28387 1.000 50.06754 153 PRO A N 1
ATOM 529 C CA . PRO A 1 75 ? 2.59074 13.56286 51.27486 1.000 50.30583 153 PRO A CA 1
ATOM 530 C C . PRO A 1 75 ? 2.26686 12.92868 52.62103 1.000 54.61456 153 PRO A C 1
ATOM 531 O O . PRO A 1 75 ? 1.09026 12.67425 52.91681 1.000 53.57281 153 PRO A O 1
ATOM 535 N N . ASN A 1 76 ? 3.26636 12.65295 53.43008 1.000 51.88941 154 ASN A N 1
ATOM 536 C CA . ASN A 1 76 ? 3.07100 12.06838 54.74375 1.000 49.78634 154 ASN A CA 1
ATOM 537 C C . ASN A 1 76 ? 3.21196 13.13754 55.82868 1.000 51.78582 154 ASN A C 1
ATOM 538 O O . ASN A 1 76 ? 3.99038 14.08721 55.67284 1.000 48.78675 154 ASN A O 1
ATOM 543 N N . PRO A 1 77 ? 2.48185 12.99940 56.93683 1.000 45.37216 155 PRO A N 1
ATOM 544 C CA . PRO A 1 77 ? 2.46185 14.05522 57.95270 1.000 43.64036 155 PRO A CA 1
ATOM 545 C C . PRO A 1 77 ? 3.73598 14.09246 58.77709 1.000 44.40503 155 PRO A C 1
ATOM 546 O O . PRO A 1 77 ? 4.42318 13.08947 58.95072 1.000 50.87816 155 PRO A O 1
ATOM 550 N N . THR A 1 78 ? 4.03228 15.27062 59.31242 1.000 46.58565 156 THR A N 1
ATOM 551 C CA . THR A 1 78 ? 5.12076 15.40951 60.26557 1.000 45.18134 156 THR A CA 1
ATOM 552 C C . THR A 1 78 ? 4.62671 15.08465 61.67058 1.000 49.74738 156 THR A C 1
ATOM 553 O O . THR A 1 78 ? 3.42850 15.14093 61.96452 1.000 44.61294 156 THR A O 1
ATOM 557 N N . SER A 1 79 ? 5.57310 14.70822 62.53782 1.000 47.69428 157 SER A N 1
ATOM 558 C CA . SER A 1 79 ? 5.13468 14.49125 63.90019 1.000 53.03239 157 SER A CA 1
ATOM 559 C C . SER A 1 79 ? 5.06588 15.83045 64.62496 1.000 51.04935 157 SER A C 1
ATOM 560 O O . SER A 1 79 ? 5.94199 16.67905 64.44866 1.000 52.72556 157 SER A O 1
ATOM 563 N N . PRO A 1 80 ? 4.02535 16.05213 65.41543 1.000 50.89235 158 PRO A N 1
ATOM 564 C CA . PRO A 1 80 ? 3.90807 17.32250 66.13965 1.000 49.69805 158 PRO A CA 1
ATOM 565 C C . PRO A 1 80 ? 5.00015 17.44439 67.18888 1.000 52.04392 158 PRO A C 1
ATOM 566 O O . PRO A 1 80 ? 5.33962 16.47259 67.87144 1.000 46.23842 158 PRO A O 1
ATOM 570 N N . SER A 1 81 ? 5.54812 18.65220 67.33032 1.000 48.19016 159 SER A N 1
ATOM 571 C CA . SER A 1 81 ? 6.64786 18.84877 68.26984 1.000 47.30002 159 SER A CA 1
ATOM 572 C C . SER A 1 81 ? 6.41927 20.12256 69.06662 1.000 45.39158 159 SER A C 1
ATOM 573 O O . SER A 1 81 ? 5.51408 20.91059 68.77969 1.000 43.77161 159 SER A O 1
ATOM 576 N N . GLU A 1 82 ? 7.24451 20.31475 70.08906 1.000 43.02716 160 GLU A N 1
ATOM 577 C CA . GLU A 1 82 ? 7.25183 21.57522 70.81789 1.000 49.44183 160 GLU A CA 1
ATOM 578 C C . GLU A 1 82 ? 8.27093 22.52625 70.20062 1.000 50.10605 160 GLU A C 1
ATOM 579 O O . GLU A 1 82 ? 9.23574 22.09534 69.56603 1.000 50.26393 160 GLU A O 1
ATOM 585 N N . SER A 1 83 ? 8.04587 23.82596 70.37808 1.000 43.70588 161 SER A N 1
ATOM 586 C CA . SER A 1 83 ? 8.92218 24.81898 69.78164 1.000 43.60937 161 SER A CA 1
ATOM 587 C C . SER A 1 83 ? 8.76749 26.13103 70.53904 1.000 46.98767 161 SER A C 1
ATOM 588 O O . SER A 1 83 ? 7.72170 26.38139 71.15063 1.000 41.59848 161 SER A O 1
ATOM 591 N N . PRO A 1 84 ? 9.78938 26.98093 70.53155 1.000 45.21069 162 PRO A N 1
ATOM 592 C CA . PRO A 1 84 ? 9.63933 28.32177 71.09881 1.000 46.19784 162 PRO A CA 1
ATOM 593 C C . PRO A 1 84 ? 8.88389 29.20846 70.12280 1.000 40.55953 162 PRO A C 1
ATOM 594 O O . PRO A 1 84 ? 8.58354 28.81758 68.99884 1.000 38.37294 162 PRO A O 1
ATOM 598 N N . LEU A 1 85 ? 8.56708 30.41576 70.57575 1.000 38.49823 163 LEU A N 1
ATOM 599 C CA . LEU A 1 85 ? 7.92345 31.36219 69.67469 1.000 37.08420 163 LEU A CA 1
ATOM 600 C C . LEU A 1 85 ? 8.92803 31.89959 68.65636 1.000 36.36821 163 LEU A C 1
ATOM 601 O O . LEU A 1 85 ? 9.61396 32.89085 68.90511 1.000 34.47662 163 LEU A O 1
ATOM 606 N N . LEU A 1 86 ? 9.01276 31.23814 67.50802 1.000 37.60632 164 LEU A N 1
ATOM 607 C CA . LEU A 1 86 ? 9.98383 31.52986 66.46212 1.000 42.49047 164 LEU A CA 1
ATOM 608 C C . LEU A 1 86 ? 9.44115 30.96722 65.14622 1.000 38.24326 164 LEU A C 1
ATOM 609 O O . LEU A 1 86 ? 8.96447 29.83022 65.11554 1.000 37.73395 164 LEU A O 1
ATOM 614 N N . THR A 1 87 ? 9.52667 31.75794 64.07595 1.000 35.47134 165 THR A N 1
ATOM 615 C CA . THR A 1 87 ? 9.13500 31.38234 62.71598 1.000 37.85850 165 THR A CA 1
ATOM 616 C C . THR A 1 87 ? 9.47765 29.92145 62.42300 1.000 39.93079 165 THR A C 1
ATOM 617 O O . THR A 1 87 ? 10.65819 29.56053 62.40200 1.000 38.26054 165 THR A O 1
ATOM 621 N N . PRO A 1 88 ? 8.48373 29.05558 62.21476 1.000 40.47736 166 PRO A N 1
ATOM 622 C CA . PRO A 1 88 ? 8.77948 27.63717 61.95633 1.000 40.63449 166 PRO A CA 1
ATOM 623 C C . PRO A 1 88 ? 9.63241 27.46155 60.70792 1.000 42.44640 166 PRO A C 1
ATOM 624 O O . PRO A 1 88 ? 9.41251 28.11644 59.69016 1.000 44.98828 166 PRO A O 1
ATOM 628 N N . THR A 1 89 ? 10.62595 26.58623 60.80061 1.000 45.14632 167 THR A N 1
ATOM 629 C CA . THR A 1 89 ? 11.33780 26.14226 59.60710 1.000 49.58388 167 THR A CA 1
ATOM 630 C C . THR A 1 89 ? 10.40402 25.33256 58.71964 1.000 47.06260 167 THR A C 1
ATOM 631 O O . THR A 1 89 ? 9.56433 24.57625 59.20909 1.000 46.18814 167 THR A O 1
ATOM 635 N N . ILE A 1 90 ? 10.55297 25.48784 57.40992 1.000 50.40205 168 ILE A N 1
ATOM 636 C CA . ILE A 1 90 ? 9.75655 24.72983 56.44772 1.000 49.53956 168 ILE A CA 1
ATOM 637 C C . ILE A 1 90 ? 10.20943 23.27077 56.45138 1.000 48.15325 168 ILE A C 1
ATOM 638 O O . ILE A 1 90 ? 11.39387 22.99177 56.21370 1.000 50.30494 168 ILE A O 1
ATOM 643 N N . PRO A 1 91 ? 9.32114 22.31665 56.71284 1.000 45.84321 169 PRO A N 1
ATOM 644 C CA . PRO A 1 91 ? 9.72701 20.90199 56.73728 1.000 48.87686 169 PRO A CA 1
ATOM 645 C C . PRO A 1 91 ? 9.94034 20.38087 55.32877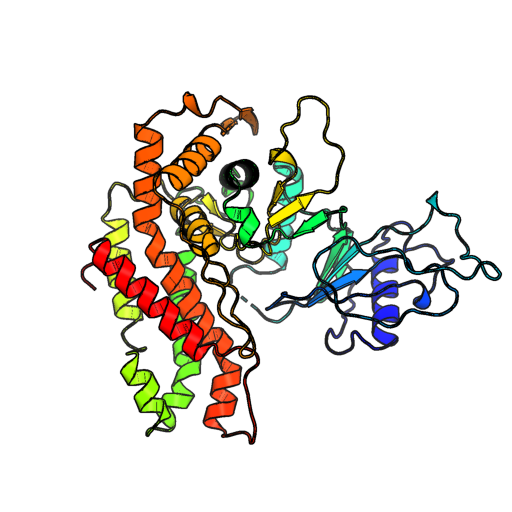 1.000 49.30230 169 PRO A C 1
ATOM 646 O O . PRO A 1 91 ? 9.42726 20.96565 54.36174 1.000 50.04746 169 PRO A O 1
ATOM 650 N N . PRO A 1 92 ? 10.69952 19.29906 55.16822 1.000 46.83201 170 PRO A N 1
ATOM 651 C CA . PRO A 1 92 ? 11.12861 18.88376 53.82432 1.000 44.38500 170 PRO A CA 1
ATOM 652 C C . PRO A 1 92 ? 9.99515 18.29111 53.00050 1.000 48.61328 170 PRO A C 1
ATOM 653 O O . PRO A 1 92 ? 9.03327 17.72661 53.52818 1.000 51.25729 170 PRO A O 1
ATOM 657 N N . SER A 1 93 ? 10.14899 18.37664 51.68288 1.000 47.15323 171 SER A N 1
ATOM 658 C CA . SER A 1 93 ? 9.18874 17.83132 50.73266 1.000 46.60096 171 SER A CA 1
ATOM 659 C C . SER A 1 93 ? 9.68548 16.50606 50.17042 1.000 49.85917 171 SER A C 1
ATOM 660 O O . SER A 1 93 ? 10.83085 16.10797 50.37813 1.000 50.75513 171 SER A O 1
ATOM 663 N N . ASP A 1 94 ? 8.80477 15.83378 49.42895 1.000 51.38559 172 ASP A N 1
ATOM 664 C CA . ASP A 1 94 ? 9.14630 14.61860 48.68833 1.000 51.87601 172 ASP A CA 1
ATOM 665 C C . ASP A 1 94 ? 9.18296 14.97463 47.21180 1.000 55.54337 172 ASP A C 1
ATOM 666 O O . ASP A 1 94 ? 8.11948 15.19271 46.60335 1.000 54.09879 172 ASP A O 1
ATOM 671 N N . PRO A 1 95 ? 10.37607 15.06102 46.61604 1.000 57.65819 173 PRO A N 1
ATOM 672 C CA . PRO A 1 95 ? 10.50100 15.50497 45.21095 1.000 59.24200 173 PRO A CA 1
ATOM 673 C C . PRO A 1 95 ? 9.73201 14.66256 44.20642 1.000 57.86819 173 PRO A C 1
ATOM 674 O O . PRO A 1 95 ? 9.36392 15.17145 43.13860 1.000 55.04425 173 PRO A O 1
ATOM 678 N N . SER A 1 96 ? 9.51246 13.38168 44.49194 1.000 53.49251 174 SER A N 1
ATOM 679 C CA . SER A 1 96 ? 8.76366 12.53297 43.57553 1.000 56.47910 174 SER A CA 1
ATOM 680 C C . SER A 1 96 ? 7.25642 12.66016 43.75953 1.000 57.99363 174 SER A C 1
ATOM 681 O O . SER A 1 96 ? 6.50078 12.16226 42.91511 1.000 58.76744 174 SER A O 1
ATOM 684 N N . HIS A 1 97 ? 6.80203 13.30160 44.83626 1.000 51.32881 175 HIS A N 1
ATOM 685 C CA . HIS A 1 97 ? 5.37621 13.46395 45.10760 1.000 52.72060 175 HIS A CA 1
ATOM 686 C C . HIS A 1 97 ? 5.14556 14.88399 45.59396 1.000 53.24756 175 HIS A C 1
ATOM 687 O O . HIS A 1 97 ? 4.87994 15.13018 46.77889 1.000 50.01053 175 HIS A O 1
ATOM 694 N N . PRO A 1 98 ? 5.23180 15.85260 44.68594 1.000 49.78388 176 PRO A N 1
ATOM 695 C CA . PRO A 1 98 ? 5.15809 17.25518 45.08174 1.000 44.26851 176 PRO A CA 1
ATOM 696 C C . PRO A 1 98 ? 3.80887 17.57025 45.69598 1.000 44.77736 176 PRO A C 1
ATOM 697 O O . PRO A 1 98 ? 2.82496 16.85310 45.46739 1.000 43.57850 176 PRO A O 1
ATOM 701 N N . PRO A 1 99 ? 3.72639 18.61961 46.49572 1.000 42.74429 177 PRO A N 1
ATOM 702 C CA . PRO A 1 99 ? 2.42849 19.09722 46.94371 1.000 45.59549 177 PRO A CA 1
ATOM 703 C C . PRO A 1 99 ? 1.60907 19.56383 45.75061 1.000 46.38051 177 PRO A C 1
ATOM 704 O O . PRO A 1 99 ? 2.16082 19.80698 44.66987 1.000 41.45675 177 PRO A O 1
ATOM 708 N N . PRO A 1 100 ? 0.28761 19.66398 45.88967 1.000 49.24924 178 PRO A N 1
ATOM 709 C CA . PRO A 1 100 ? -0.55334 20.05970 44.75434 1.000 46.59963 178 PRO A CA 1
ATOM 710 C C . PRO A 1 100 ? -0.53869 21.54404 44.45210 1.000 45.72016 178 PRO A C 1
ATOM 711 O O . PRO A 1 100 ? -1.28040 21.98444 43.56916 1.000 44.87614 178 PRO A O 1
ATOM 715 N N . LEU A 1 101 ? 0.27835 22.30225 45.16186 1.000 47.08131 179 LEU A N 1
ATOM 716 C CA . LEU A 1 101 ? 0.39906 23.72875 44.95278 1.000 44.24748 179 LEU A CA 1
ATOM 717 C C . LEU A 1 101 ? 1.84565 24.07020 44.63714 1.000 44.77596 179 LEU A C 1
ATOM 718 O O . LEU A 1 101 ? 2.77604 23.40340 45.10581 1.000 46.39153 179 LEU A O 1
ATOM 723 N N . THR A 1 102 ? 2.03667 25.13110 43.87247 1.000 41.90638 180 THR A N 1
ATOM 724 C CA . THR A 1 102 ? 3.36554 25.69177 43.71015 1.000 41.45697 180 THR A CA 1
ATOM 725 C C . THR A 1 102 ? 3.64081 26.69464 44.81744 1.000 38.68430 180 THR A C 1
ATOM 726 O O . THR A 1 102 ? 2.73353 27.11970 45.53353 1.000 39.42456 180 THR A O 1
ATOM 730 N N . PRO A 1 103 ? 4.90516 27.07923 45.00835 1.000 39.19396 181 PRO A N 1
ATOM 731 C CA . PRO A 1 103 ? 5.26964 27.75823 46.26197 1.000 38.78501 181 PRO A CA 1
ATOM 732 C C . PRO A 1 103 ? 4.54922 29.06499 46.54285 1.000 38.32904 181 PRO A C 1
ATOM 733 O O . PRO A 1 103 ? 4.34580 29.37653 47.72895 1.000 39.23541 181 PRO A O 1
ATOM 737 N N . GLU A 1 104 ? 4.17195 29.84878 45.51400 1.000 34.77524 182 GLU A N 1
ATOM 738 C CA . GLU A 1 104 ? 3.47166 31.09792 45.77827 1.000 33.98435 182 GLU A CA 1
ATOM 739 C C . GLU A 1 104 ? 2.08606 30.85657 46.39138 1.000 38.01878 182 GLU A C 1
ATOM 740 O O . GLU A 1 104 ? 1.55640 31.74556 47.06691 1.000 39.17741 182 GLU A O 1
ATOM 746 N N . GLN A 1 105 ? 1.53664 29.65247 46.26511 1.000 40.47432 183 GLN A N 1
ATOM 747 C CA . GLN A 1 105 ? 0.24862 29.31516 46.87083 1.000 39.55418 183 GLN A CA 1
ATOM 748 C C . GLN A 1 105 ? 0.35111 28.60220 48.21447 1.000 39.91106 183 GLN A C 1
ATOM 749 O O . GLN A 1 105 ? -0.69260 28.32865 48.81424 1.000 38.97569 183 GLN A O 1
ATOM 755 N N . TYR A 1 106 ? 1.56135 28.28430 48.69605 1.000 38.96496 184 TYR A N 1
ATOM 756 C CA . TYR A 1 106 ? 1.68796 27.60840 49.98020 1.000 34.57398 184 TYR A CA 1
ATOM 757 C C . TYR A 1 106 ? 0.97003 28.40973 51.05958 1.000 38.54429 184 TYR A C 1
ATOM 758 O O . TYR A 1 106 ? 1.08674 29.64066 51.09217 1.000 36.24040 184 TYR A O 1
ATOM 767 N N . PRO A 1 107 ? 0.25298 27.74260 51.96797 1.000 33.68790 185 PRO A N 1
ATOM 768 C CA . PRO A 1 107 ? -0.41840 28.45311 53.05631 1.000 35.66012 185 PRO A CA 1
ATOM 769 C C . PRO A 1 107 ? 0.57038 29.11830 53.99998 1.000 38.06927 185 PRO A C 1
ATOM 770 O O . PRO A 1 107 ? 1.65778 28.59990 54.25742 1.000 35.40749 185 PRO A O 1
ATOM 774 N N . HIS A 1 108 ? 0.17111 30.27577 54.52633 1.000 36.57395 186 HIS A N 1
ATOM 775 C CA . HIS A 1 108 ? 1.02334 30.99898 55.45418 1.000 34.73910 186 HIS A CA 1
ATOM 776 C C . HIS A 1 108 ? 0.86046 30.44551 56.86157 1.0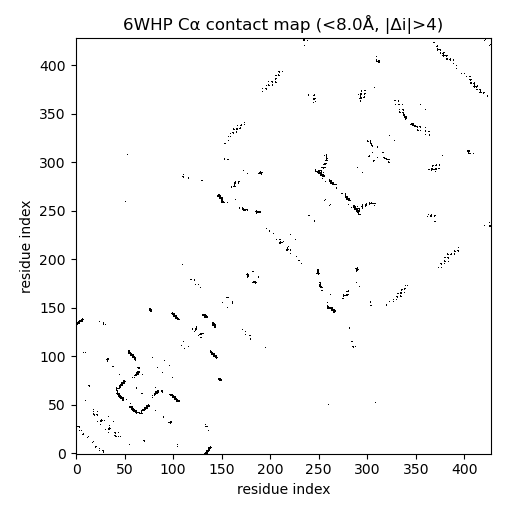00 41.08790 186 HIS A C 1
ATOM 777 O O . HIS A 1 108 ? -0.11493 29.75980 57.18656 1.000 36.56172 186 HIS A O 1
ATOM 784 N N . THR A 1 109 ? 1.82895 30.76980 57.70599 1.000 38.35859 187 THR A N 1
ATOM 785 C CA . THR A 1 109 ? 1.85365 30.26582 59.06977 1.000 36.93461 187 THR A CA 1
ATOM 786 C C . THR A 1 109 ? 0.83799 30.99193 59.94557 1.000 33.19684 187 THR A C 1
ATOM 787 O O . THR A 1 109 ? 0.63719 32.20131 59.81876 1.000 36.25013 187 THR A O 1
ATOM 791 N N . LEU A 1 110 ? 0.19227 30.24656 60.83887 1.000 33.08041 188 LEU A N 1
ATOM 792 C CA . LEU A 1 110 ? -0.85550 30.78165 61.69337 1.000 33.50568 188 LEU A CA 1
ATOM 793 C C . LEU A 1 110 ? -0.52957 30.51496 63.15071 1.000 35.71734 188 LEU A C 1
ATOM 794 O O . LEU A 1 110 ? 0.16975 29.56358 63.48750 1.000 33.72418 188 LEU A O 1
ATOM 799 N N . LEU A 1 111 ? -1.08589 31.35330 64.01693 1.000 38.74755 189 LEU A N 1
ATOM 800 C CA . LEU A 1 111 ? -1.15087 31.07874 65.44304 1.000 35.45039 189 LEU A CA 1
ATOM 801 C C . LEU A 1 111 ? -2.54876 30.59086 65.75421 1.000 36.31332 189 LEU A C 1
ATOM 802 O O . LEU A 1 111 ? -3.52803 31.24380 65.39593 1.000 35.10623 189 LEU A O 1
ATOM 807 N N . PHE A 1 112 ? -2.63108 29.45591 66.43780 1.000 36.49303 190 PHE A N 1
ATOM 808 C CA . PHE A 1 112 ? -3.88896 28.80769 66.78192 1.000 36.10622 190 PHE A CA 1
ATOM 809 C C . PHE A 1 112 ? -3.96739 28.81071 68.29583 1.000 37.83861 190 PHE A C 1
ATOM 810 O O . PHE A 1 112 ? -3.26557 28.03659 68.95331 1.000 38.95353 190 PHE A O 1
ATOM 818 N N . ARG A 1 113 ? -4.78366 29.69846 68.84965 1.000 39.10826 191 ARG A N 1
ATOM 819 C CA . ARG A 1 113 ? -4.88644 29.86908 70.29077 1.000 36.19849 191 ARG A CA 1
ATOM 820 C C . ARG A 1 113 ? -6.07033 29.08224 70.82471 1.000 39.49580 191 ARG A C 1
ATOM 821 O O . ARG A 1 113 ? -7.18282 29.18907 70.29285 1.000 42.09698 191 ARG A O 1
ATOM 829 N N . VAL A 1 114 ? -5.82498 28.28314 71.86119 1.000 36.99966 192 VAL A N 1
ATOM 830 C CA . VAL A 1 114 ? -6.86416 27.52317 72.54255 1.000 40.70614 192 VAL A CA 1
ATOM 831 C C . VAL A 1 114 ? -6.97020 28.05389 73.96345 1.000 48.85388 192 VAL A C 1
ATOM 832 O O . VAL A 1 114 ? -5.97357 28.07862 74.69625 1.000 50.33406 192 VAL A O 1
ATOM 836 N N . TYR A 1 115 ? -8.17164 28.47218 74.35197 1.000 45.75044 193 TYR A N 1
ATOM 837 C CA . TYR A 1 115 ? -8.39089 29.05827 75.66617 1.000 58.38210 193 TYR A CA 1
ATOM 838 C C . TYR A 1 115 ? -8.47382 27.98183 76.73626 1.000 56.67401 193 TYR A C 1
ATOM 839 O O . TYR A 1 115 ? -9.05622 26.92049 76.51944 1.000 58.27899 193 TYR A O 1
ATOM 848 N N . GLY A 1 116 ? -7.89770 28.26700 77.89782 1.000 65.01111 194 GLY A N 1
ATOM 849 C CA . GLY A 1 116 ? -8.17724 27.49818 79.08545 1.000 76.59012 194 GLY A CA 1
ATOM 850 C C . GLY A 1 116 ? -9.40359 28.06127 79.77706 1.000 85.18397 194 GLY A C 1
ATOM 851 O O . GLY A 1 116 ? -10.20323 28.78313 79.16670 1.000 84.88676 194 GLY A O 1
ATOM 852 N N . PRO A 1 117 ? -9.59443 27.72909 81.05397 1.000 92.47339 195 PRO A N 1
ATOM 853 C CA . PRO A 1 117 ? -10.64219 28.38526 81.84547 1.000 93.89606 195 PRO A CA 1
ATOM 854 C C . PRO A 1 117 ? -10.14962 29.66646 82.50193 1.000 96.50432 195 PRO A C 1
ATOM 855 O O . PRO A 1 117 ? -8.98440 29.80173 82.88119 1.000 95.65789 195 PRO A O 1
ATOM 859 N N . SER A 1 118 ? -11.07091 30.62039 82.62764 1.000 99.22168 196 SER A N 1
ATOM 860 C CA . SER A 1 118 ? -10.78268 31.91660 83.24664 1.000 95.06590 196 SER A CA 1
ATOM 861 C C . SER A 1 118 ? -12.07966 32.63530 83.59446 1.000 96.23604 196 SER A C 1
ATOM 862 O O . SER A 1 118 ? -13.08796 32.48091 82.89957 1.000 97.46895 196 SER A O 1
ATOM 865 N N . LEU A 1 122 ? -10.49987 38.38946 85.44932 1.000 83.50154 200 LEU A N 1
ATOM 866 C CA . LEU A 1 122 ? -10.08220 39.36983 84.45218 1.000 81.21588 200 LEU A CA 1
ATOM 867 C C . LEU A 1 122 ? -11.18688 39.63349 83.41661 1.000 81.52139 200 LEU A C 1
ATOM 868 O O . LEU A 1 122 ? -12.37500 39.48769 83.71715 1.000 80.35346 200 LEU A O 1
ATOM 870 N N . ILE A 1 123 ? -10.78373 40.04440 82.20388 1.000 84.84704 201 ILE A N 1
ATOM 871 C CA . ILE A 1 123 ? -11.74706 40.35225 81.14795 1.000 85.53750 201 ILE A CA 1
ATOM 872 C C . ILE A 1 123 ? -12.22152 39.05881 80.49185 1.000 83.18250 201 ILE A C 1
ATOM 873 O O . ILE A 1 123 ? -11.53634 38.03111 80.50483 1.000 82.03529 201 ILE A O 1
ATOM 878 N N . SER A 1 124 ? -13.41856 39.11545 79.91327 1.000 82.27594 202 SER A N 1
ATOM 879 C CA . SER A 1 124 ? -13.96197 37.98304 79.17761 1.000 84.99941 202 SER A CA 1
ATOM 880 C C . SER A 1 124 ? -13.34632 37.89360 77.78129 1.000 81.76027 202 SER A C 1
ATOM 881 O O . SER A 1 124 ? -12.73699 38.84330 77.27684 1.000 82.29163 202 SER A O 1
ATOM 884 N N . ARG A 1 125 ? -13.52808 36.72824 77.14998 1.000 84.24865 203 ARG A N 1
ATOM 885 C CA . ARG A 1 125 ? -13.07919 36.54902 75.76963 1.000 80.13916 203 ARG A CA 1
ATOM 886 C C . ARG A 1 125 ? -13.92260 37.37232 74.80300 1.000 73.88712 203 ARG A C 1
ATOM 887 O O . ARG A 1 125 ? -13.39178 37.96362 73.85686 1.000 70.75454 203 ARG A O 1
ATOM 895 N N . SER A 1 126 ? -15.23933 37.41020 75.01593 1.000 73.15639 204 SER A N 1
ATOM 896 C CA . SER A 1 126 ? -16.10164 38.19530 74.13913 1.000 74.13757 204 SER A CA 1
ATOM 897 C C . SER A 1 126 ? -15.79477 39.68133 74.26047 1.000 76.51451 204 SER A C 1
ATOM 898 O O . SER A 1 126 ? -15.82248 40.40757 73.25963 1.000 73.50423 204 SER A O 1
ATOM 900 N N . GLU A 1 127 ? -15.48829 40.15524 75.47366 1.000 75.49713 205 GLU A N 1
ATOM 901 C CA . GLU A 1 127 ? -15.04245 41.53628 75.59888 1.000 71.20028 205 GLU A CA 1
ATOM 902 C C . GLU A 1 127 ? -13.61160 41.69455 75.10684 1.000 65.67244 205 GLU A C 1
ATOM 903 O O . GLU A 1 127 ? -13.27662 42.72379 74.51373 1.000 63.20560 205 GLU A O 1
ATOM 909 N N . GLU A 1 128 ? -12.75495 40.68465 75.31333 1.000 66.26813 206 GLU A N 1
ATOM 910 C CA . GLU A 1 128 ? -11.40419 40.77144 74.76344 1.000 63.51280 206 GLU A CA 1
ATOM 911 C C . GLU A 1 128 ? -11.43416 40.88270 73.24552 1.000 59.71005 206 GLU A C 1
ATOM 912 O O . GLU A 1 128 ? -10.60917 41.58823 72.65266 1.000 58.35714 206 GLU A O 1
ATOM 918 N N . LEU A 1 129 ? -12.37127 40.18980 72.59773 1.000 60.06374 207 LEU A N 1
ATOM 919 C CA . LEU A 1 129 ? -12.48353 40.27914 71.14494 1.000 61.83377 207 LEU A CA 1
ATOM 920 C C . LEU A 1 129 ? -12.87922 41.67787 70.70005 1.000 58.44014 207 LEU A C 1
ATOM 921 O O . LEU A 1 129 ? -12.29174 42.22246 69.75696 1.000 58.14069 207 LEU A O 1
ATOM 926 N N . ARG A 1 130 ? -13.89780 42.25929 71.34273 1.000 55.23604 208 ARG A N 1
ATOM 927 C CA . ARG A 1 130 ? -14.33923 43.59813 70.97158 1.000 55.42320 208 ARG A CA 1
ATOM 928 C C . ARG A 1 130 ? -13.22898 44.61435 71.19917 1.000 57.10800 208 ARG A C 1
ATOM 929 O O . ARG A 1 130 ? -13.05174 45.54790 70.40952 1.000 55.66317 208 ARG A O 1
ATOM 931 N N . ILE A 1 131 ? -12.44731 44.43096 72.25598 1.000 54.90950 209 ILE A N 1
ATOM 932 C CA . ILE A 1 131 ? -11.34335 45.34230 72.50612 1.000 53.71215 209 ILE A CA 1
ATOM 933 C C . ILE A 1 131 ? -10.27434 45.18513 71.42993 1.000 54.10754 209 ILE A C 1
ATOM 934 O O . ILE A 1 131 ? -9.82476 46.17474 70.83407 1.000 51.91129 209 ILE A O 1
ATOM 939 N N . LEU A 1 132 ? -9.86026 43.94186 71.15380 1.000 49.68997 210 LEU A N 1
ATOM 940 C CA . LEU A 1 132 ? -8.88624 43.71035 70.09183 1.000 49.30416 210 LEU A CA 1
ATOM 941 C C . LEU A 1 132 ? -9.35333 44.31943 68.77541 1.000 52.30781 210 LEU A C 1
ATOM 942 O O . LEU A 1 132 ? -8.54805 44.85175 67.99923 1.000 50.02250 210 LEU A O 1
ATOM 947 N N . HIS A 1 133 ? -10.65697 44.27427 68.51506 1.000 53.85125 211 HIS A N 1
ATOM 948 C CA . HIS A 1 133 ? -11.16569 44.84223 67.27639 1.000 50.81002 211 HIS A CA 1
ATOM 949 C C . HIS A 1 133 ? -10.98869 46.35539 67.25981 1.000 53.99328 211 HIS A C 1
ATOM 950 O O . HIS A 1 133 ? -10.54281 46.93176 66.25729 1.000 51.53309 211 HIS A O 1
ATOM 957 N N . VAL A 1 134 ? -11.33525 47.02033 68.36341 1.000 52.21784 212 VAL A N 1
ATOM 958 C CA . VAL A 1 134 ? -11.12151 48.46059 68.43679 1.000 51.27600 212 VAL A CA 1
ATOM 959 C C . VAL A 1 134 ? -9.63423 48.78401 68.32529 1.000 50.70782 212 VAL A C 1
ATOM 960 O O . VAL A 1 134 ? -9.24615 49.71558 67.61096 1.000 53.28137 212 VAL A O 1
ATOM 964 N N . LEU A 1 135 ? -8.77686 48.01584 69.01788 1.000 46.54549 213 LEU A N 1
ATOM 965 C CA . LEU A 1 135 ? -7.34898 48.32640 69.03056 1.000 47.78194 213 LEU A CA 1
ATOM 966 C C . LEU A 1 135 ? -6.76080 48.28578 67.62707 1.000 49.06935 213 LEU A C 1
ATOM 967 O O . LEU A 1 135 ? -5.91904 49.11926 67.27313 1.000 46.12394 213 LEU A O 1
ATOM 972 N N . SER A 1 136 ? -7.17253 47.30019 66.82725 1.000 45.73210 214 SER A N 1
ATOM 973 C CA . SER A 1 136 ? -6.66329 47.16395 65.46873 1.000 47.75859 214 SER A CA 1
ATOM 974 C C . SER A 1 136 ? -7.23796 48.22824 64.52924 1.000 51.04250 214 SER A C 1
ATOM 975 O O . SER A 1 136 ? -6.49141 48.88990 63.79683 1.000 49.25305 214 SER A O 1
ATOM 978 N N . THR A 1 137 ? -8.56469 48.41241 64.53013 1.000 49.49241 215 THR A N 1
ATOM 979 C CA . THR A 1 137 ? -9.17222 49.26876 63.51070 1.000 48.78666 215 THR A CA 1
ATOM 980 C C . THR A 1 137 ? -9.03183 50.75349 63.81515 1.000 51.38072 215 THR A C 1
ATOM 981 O O . THR A 1 137 ? -8.99910 51.56420 62.88347 1.000 48.74062 215 THR A O 1
ATOM 985 N N . GLN A 1 138 ? -8.96170 51.14145 65.08738 1.000 49.25626 216 GLN A N 1
ATOM 986 C CA . GLN A 1 138 ? -8.87750 52.55630 65.41705 1.000 48.97935 216 GLN A CA 1
ATOM 987 C C . GLN A 1 138 ? -7.48964 53.00224 65.85636 1.000 49.00199 216 GLN A C 1
ATOM 988 O O . GLN A 1 138 ? -7.21761 54.21000 65.86104 1.000 49.66015 216 GLN A O 1
ATOM 994 N N . TYR A 1 139 ? -6.60386 52.07088 66.21547 1.000 48.03916 217 TYR A N 1
ATOM 995 C CA . TYR A 1 139 ? -5.29012 52.43976 66.72571 1.000 49.62873 217 TYR A CA 1
ATOM 996 C C . TYR A 1 139 ? -4.12995 51.65799 66.12587 1.000 48.85052 217 TYR A C 1
ATOM 997 O O . TYR A 1 139 ? -2.98477 51.93778 66.47895 1.000 49.10732 217 TYR A O 1
ATOM 1006 N N . GLY A 1 140 ? -4.38454 50.69425 65.24754 1.000 43.38495 218 GLY A N 1
ATOM 1007 C CA . GLY A 1 140 ? -3.29965 49.99629 64.59081 1.000 46.80189 218 GLY A CA 1
ATOM 1008 C C . GLY A 1 140 ? -2.49524 49.10394 65.50869 1.000 50.38373 218 GLY A C 1
ATOM 1009 O O . GLY A 1 140 ? -1.29048 48.92112 65.29081 1.000 48.75781 218 GLY A O 1
ATOM 1010 N N . ILE A 1 141 ? -3.12798 48.53782 66.53110 1.000 49.14813 219 ILE A N 1
ATOM 1011 C CA . ILE A 1 141 ? -2.46509 47.65543 67.47961 1.000 47.55201 219 ILE A CA 1
ATOM 1012 C C . ILE A 1 141 ? -3.13439 46.29141 67.44468 1.000 46.24256 219 ILE A C 1
ATOM 1013 O O . ILE A 1 141 ? -4.36325 46.19156 67.45792 1.000 43.96776 219 ILE A O 1
ATOM 1018 N N . GLY A 1 142 ? -2.32226 45.24313 67.41567 1.000 44.39112 220 GLY A N 1
ATOM 1019 C CA . GLY A 1 142 ? -2.81760 43.91115 67.63243 1.000 41.82337 220 GLY A CA 1
ATOM 1020 C C . GLY A 1 142 ? -2.74861 43.03301 66.40412 1.000 41.91967 220 GLY A C 1
ATOM 1021 O O . GLY A 1 142 ? -2.38762 43.46609 65.30425 1.000 43.36350 220 GLY A O 1
ATOM 1022 N N . PRO A 1 143 ? -3.10432 41.76941 66.57797 1.000 42.99393 221 PRO A N 1
ATOM 1023 C CA . PRO A 1 143 ? -2.93711 40.78226 65.50940 1.000 40.58039 221 PRO A CA 1
ATOM 1024 C C . PRO A 1 143 ? -4.12447 40.76393 64.55207 1.000 41.64772 221 PRO A C 1
ATOM 1025 O O . PRO A 1 143 ? -5.22329 41.24118 64.84992 1.000 43.59602 221 PRO A O 1
ATOM 1029 N N . ARG A 1 144 ? -3.87566 40.24418 63.35953 1.000 39.86167 222 ARG A N 1
ATOM 1030 C CA . ARG A 1 144 ? -4.97004 39.99587 62.43076 1.000 37.86256 222 ARG A CA 1
ATOM 1031 C C . ARG A 1 144 ? -5.64054 38.68598 62.83830 1.000 37.16261 222 ARG A C 1
ATOM 1032 O O . ARG A 1 144 ? -5.00193 37.62872 62.81341 1.000 35.93617 222 ARG A O 1
ATOM 1040 N N . VAL A 1 145 ? -6.90633 38.75931 63.24405 1.000 35.39564 223 VAL A N 1
ATOM 1041 C CA . VAL A 1 145 ? -7.66477 37.59042 63.67342 1.000 36.07788 223 VAL A CA 1
ATOM 1042 C C . VAL A 1 145 ? -8.46820 37.08089 62.48484 1.000 38.69611 223 VAL A C 1
ATOM 1043 O O . VAL A 1 145 ? -9.39799 37.75419 62.03290 1.000 41.68512 223 VAL A O 1
ATOM 1047 N N . PHE A 1 146 ? -8.15526 35.86958 62.00624 1.000 33.53441 224 PHE A N 1
ATOM 1048 C CA . PHE A 1 146 ? -8.95861 35.30412 60.91573 1.000 35.55371 224 PHE A CA 1
ATOM 1049 C C . PHE A 1 146 ? -10.36342 34.91999 61.36760 1.000 40.53933 224 PHE A C 1
ATOM 1050 O O . PHE A 1 146 ? -11.31621 35.04186 60.58352 1.000 42.57373 224 PHE A O 1
ATOM 1058 N N . GLY A 1 147 ? -10.51281 34.46552 62.60796 1.000 40.62551 225 GLY A N 1
ATOM 1059 C CA . GLY A 1 147 ? -11.81469 34.11339 63.14282 1.000 40.99050 225 GLY A CA 1
ATOM 1060 C C . GLY A 1 147 ? -11.67146 33.42474 64.48282 1.000 37.92479 225 GLY A C 1
ATOM 1061 O O . GLY A 1 147 ? -10.56099 33.15366 64.95913 1.000 39.75473 225 GLY A O 1
ATOM 1062 N N . THR A 1 148 ? -12.82150 33.14837 65.08821 1.000 37.87313 226 THR A N 1
ATOM 1063 C CA . THR A 1 148 ? -12.88244 32.47065 66.37517 1.000 39.52975 226 THR A CA 1
ATOM 1064 C C . THR A 1 148 ? -13.59030 31.13305 66.23507 1.000 41.62031 226 THR A C 1
ATOM 1065 O O . THR A 1 148 ? -14.42628 30.94435 65.34751 1.000 41.70035 226 THR A O 1
ATOM 1069 N N . PHE A 1 149 ? -13.26456 30.21147 67.13267 1.000 40.91758 227 PHE A N 1
ATOM 1070 C CA . PHE A 1 149 ? -14.01301 28.97438 67.29090 1.000 41.28902 227 PHE A CA 1
ATOM 1071 C C . PHE A 1 149 ? -14.47232 28.88069 68.74581 1.000 43.19062 227 PHE A C 1
ATOM 1072 O O . PHE A 1 149 ? -14.26307 29.80358 69.53569 1.000 42.87844 227 PHE A O 1
ATOM 1080 N N . THR A 1 150 ? -15.13937 27.77936 69.10579 1.000 43.04478 228 THR A N 1
ATOM 1081 C CA . THR A 1 150 ? -15.83345 27.74701 70.39870 1.000 41.96440 228 THR A CA 1
ATOM 1082 C C . THR A 1 150 ? -14.88736 28.06431 71.56547 1.000 47.10522 228 THR A C 1
ATOM 1083 O O . THR A 1 150 ? -15.22991 28.85748 72.44979 1.000 44.19847 228 THR A O 1
ATOM 1087 N N . ASN A 1 151 ? -13.68289 27.49690 71.57481 1.000 42.69186 229 ASN A N 1
ATOM 1088 C CA . ASN A 1 151 ? -12.77425 27.76505 72.68059 1.000 41.42329 229 ASN A CA 1
ATOM 1089 C C . ASN A 1 151 ? -11.40927 28.27003 72.19325 1.000 44.53462 229 ASN A C 1
ATOM 1090 O O . ASN A 1 151 ? -10.36082 27.91093 72.74484 1.000 40.52387 229 ASN A O 1
ATOM 1095 N N . GLY A 1 152 ? -11.38507 29.14229 71.19113 1.000 42.10787 230 GLY A N 1
ATOM 1096 C CA . GLY A 1 152 ? -10.12454 29.76845 70.82450 1.000 40.45586 230 GLY A CA 1
ATOM 1097 C C . GLY A 1 152 ? -10.26334 30.66770 69.61708 1.000 42.73805 230 GLY A C 1
ATOM 1098 O O . GLY A 1 152 ? -11.37385 31.02216 69.21685 1.000 41.06218 230 GLY A O 1
ATOM 1099 N N . ARG A 1 153 ? -9.12140 31.02609 69.01950 1.000 38.07108 231 ARG A N 1
ATOM 1100 C CA . ARG A 1 153 ? -9.16093 31.86055 67.83420 1.000 37.77249 231 ARG A CA 1
ATOM 1101 C C . ARG A 1 153 ? -7.90975 31.61691 67.00650 1.000 37.08873 231 ARG A C 1
ATOM 1102 O O . ARG A 1 153 ? -6.93630 31.01467 67.46439 1.000 36.67823 231 ARG A O 1
ATOM 1110 N N . VAL A 1 154 ? -7.95754 32.09786 65.76994 1.000 33.69918 232 VAL A N 1
ATOM 1111 C CA . VAL A 1 154 ? -6.94256 31.83680 64.76434 1.000 36.40904 232 VAL A CA 1
ATOM 1112 C C . VAL A 1 154 ? -6.40828 33.17080 64.28107 1.000 36.86302 232 VAL A C 1
ATOM 1113 O O . VAL A 1 154 ? -7.18307 34.04011 63.86931 1.000 37.35658 232 VAL A O 1
ATOM 1117 N N . GLU A 1 155 ? -5.09535 33.32091 64.30778 1.000 34.14388 233 GLU A N 1
ATOM 1118 C CA . GLU A 1 155 ? -4.46033 34.59268 64.01845 1.000 39.36731 233 GLU A CA 1
ATOM 1119 C C . GLU A 1 155 ? -3.39303 34.41195 62.95297 1.000 34.71518 233 GLU A C 1
ATOM 1120 O O . GLU A 1 155 ? -2.79176 33.34802 62.82559 1.000 35.59813 233 GLU A O 1
ATOM 1126 N N . GLU A 1 156 ? -3.16005 35.47220 62.19525 1.000 38.91629 234 GLU A N 1
ATOM 1127 C CA . GLU A 1 156 ? -1.97822 35.53974 61.35219 1.000 35.10179 234 GLU A CA 1
ATOM 1128 C C . GLU A 1 156 ? -0.73351 35.51184 62.22275 1.000 34.01888 234 GLU A C 1
ATOM 1129 O O . GLU A 1 156 ? -0.70661 36.11708 63.29211 1.000 38.15353 234 GLU A O 1
ATOM 1135 N N . PHE A 1 157 ? 0.28409 34.76476 61.79547 1.000 33.84943 235 PHE A N 1
ATOM 1136 C CA . PHE A 1 157 ? 1.62351 34.87517 62.37598 1.000 35.59575 235 PHE A CA 1
ATOM 1137 C C . PHE A 1 157 ? 2.51705 35.62115 61.39130 1.000 34.70065 235 PHE A C 1
ATOM 1138 O O . PHE A 1 157 ? 2.73500 35.15227 60.27186 1.000 39.67126 235 PHE A O 1
ATOM 1146 N N . PHE A 1 158 ? 2.99569 36.79456 61.79087 1.000 36.96023 236 PHE A N 1
ATOM 1147 C CA . PHE A 1 158 ? 4.03487 37.48976 61.03381 1.000 31.20573 236 PHE A CA 1
ATOM 1148 C C . PHE A 1 158 ? 5.40462 36.97096 61.46916 1.000 31.56274 236 PHE A C 1
ATOM 1149 O O . PHE A 1 158 ? 5.64284 36.82880 62.66876 1.000 34.50278 236 PHE A O 1
ATOM 1157 N N . PRO A 1 159 ? 6.31427 36.66861 60.53902 1.000 36.90656 237 PRO A N 1
ATOM 1158 C CA . PRO A 1 159 ? 7.64141 36.16863 60.92904 1.000 37.29658 237 PRO A CA 1
ATOM 1159 C C . PRO A 1 159 ? 8.29057 37.05236 61.97886 1.000 34.46261 237 PRO A C 1
ATOM 1160 O O . PRO A 1 159 ? 8.37882 38.27726 61.82226 1.000 32.01695 237 PRO A O 1
ATOM 1164 N N . SER A 1 160 ? 8.75190 36.40838 63.05311 1.000 30.43241 238 SER A N 1
ATOM 1165 C CA . SER A 1 160 ? 9.16259 37.10613 64.25974 1.000 33.61888 238 SER A CA 1
ATOM 1166 C C . SER A 1 160 ? 9.62947 36.11115 65.31242 1.000 36.92250 238 SER A C 1
ATOM 1167 O O . SER A 1 160 ? 9.51773 34.89451 65.11981 1.000 35.20634 238 SER A O 1
ATOM 1170 N N . ARG A 1 161 ? 10.10366 36.62490 66.44588 1.000 34.83613 239 ARG A N 1
ATOM 1171 C CA . ARG A 1 161 ? 10.38158 35.80101 67.60886 1.000 35.55124 239 ARG A CA 1
ATOM 1172 C C . ARG A 1 161 ? 10.19414 36.62634 68.88057 1.000 38.11727 239 ARG A C 1
ATOM 1173 O O . ARG A 1 161 ? 10.27260 37.86276 68.87267 1.000 33.67086 239 ARG A O 1
ATOM 1181 N N . ALA A 1 162 ? 9.93953 35.91224 69.97400 1.000 34.09678 240 ALA A N 1
ATOM 1182 C CA . ALA A 1 162 ? 9.98457 36.47989 71.31127 1.000 37.75733 240 ALA A CA 1
ATOM 1183 C C . ALA A 1 162 ? 11.35970 37.05631 71.61914 1.000 40.08474 240 ALA A C 1
ATOM 1184 O O . ALA A 1 162 ? 12.38879 36.57490 71.13183 1.000 37.23356 240 ALA A O 1
ATOM 1186 N N . LEU A 1 163 ? 11.37455 38.08968 72.45716 1.000 37.38651 241 LEU A N 1
ATOM 1187 C CA . LEU A 1 163 ? 12.64085 38.56990 72.99336 1.000 38.33066 241 LEU A CA 1
ATOM 1188 C C . LEU A 1 163 ? 13.17509 37.58127 74.01639 1.000 40.96122 241 LEU A C 1
ATOM 1189 O O . LEU A 1 163 ? 12.44795 36.70360 74.50593 1.000 40.67511 241 LEU A O 1
ATOM 1194 N N . THR A 1 164 ? 14.46203 37.72500 74.33844 1.000 42.44510 242 THR A N 1
ATOM 1195 C CA . THR A 1 164 ? 15.04883 37.04698 75.48500 1.000 41.25053 242 THR A CA 1
ATOM 1196 C C . THR A 1 164 ? 15.03601 37.98950 76.68848 1.000 43.83308 242 THR A C 1
ATOM 1197 O O . THR A 1 164 ? 14.85132 39.20566 76.55887 1.000 45.92249 242 THR A O 1
ATOM 1201 N N . ALA A 1 165 ? 15.23044 37.40755 77.87138 1.000 44.34404 243 ALA A N 1
ATOM 1202 C CA . ALA A 1 165 ? 15.41829 38.20975 79.07448 1.000 44.75988 243 ALA A CA 1
ATOM 1203 C C . ALA A 1 165 ? 16.58700 39.16733 78.92213 1.000 46.76330 243 ALA A C 1
ATOM 1204 O O . ALA A 1 165 ? 16.50113 40.33257 79.32586 1.000 50.92528 243 ALA A O 1
ATOM 1206 N N . GLN A 1 166 ? 17.69576 38.69310 78.34740 1.000 49.03305 244 GLN A N 1
ATOM 1207 C CA . GLN A 1 166 ? 18.86815 39.54854 78.19067 1.000 48.82770 244 GLN A CA 1
ATOM 1208 C C . GLN A 1 166 ? 18.56809 40.75419 77.30579 1.000 47.19598 244 GLN A C 1
ATOM 1209 O O . GLN A 1 166 ? 19.17144 41.81876 77.48671 1.000 45.50364 244 GLN A O 1
ATOM 1215 N N . GLU A 1 167 ? 17.61955 40.62524 76.37547 1.000 43.98796 245 GLU A N 1
ATOM 1216 C CA . GLU A 1 167 ? 17.37571 41.69481 75.40925 1.000 44.42081 245 GLU A CA 1
ATOM 1217 C C . GLU A 1 167 ? 16.59185 42.87224 75.98354 1.000 47.16283 245 GLU A C 1
ATOM 1218 O O . GLU A 1 167 ? 16.62398 43.96083 75.39057 1.000 45.94039 245 GLU A O 1
ATOM 1224 N N . LEU A 1 168 ? 15.91744 42.68854 77.12807 1.000 44.04237 246 LEU A N 1
ATOM 1225 C CA . LEU A 1 168 ? 15.14336 43.76849 77.73575 1.000 42.34838 246 LEU A CA 1
ATOM 1226 C C . LEU A 1 168 ? 16.00307 44.96886 78.10338 1.000 43.59335 246 LEU A C 1
ATOM 1227 O O . LEU A 1 168 ? 15.50036 46.09703 78.11450 1.000 44.60601 246 LEU A O 1
ATOM 1232 N N . ARG A 1 169 ? 17.27530 44.75529 78.44450 1.000 44.87612 247 ARG A N 1
ATOM 1233 C CA . ARG A 1 169 ? 18.14002 45.84931 78.86642 1.000 47.56204 247 ARG A CA 1
ATOM 1234 C C . ARG A 1 169 ? 18.94259 46.46053 77.72155 1.000 47.42728 247 ARG A C 1
ATOM 1235 O O . ARG A 1 169 ? 19.67868 47.42609 77.95418 1.000 47.76329 247 ARG A O 1
ATOM 1243 N N . ASP A 1 170 ? 18.84241 45.91448 76.51305 1.000 45.76719 248 ASP A N 1
ATOM 1244 C CA . ASP A 1 170 ? 19.43311 46.53384 75.32779 1.000 45.60259 248 ASP A CA 1
ATOM 1245 C C . ASP A 1 170 ? 18.80344 47.90674 75.10192 1.000 46.83936 248 ASP A C 1
ATOM 1246 O O . ASP A 1 170 ? 17.57976 47.98503 74.90575 1.000 46.76760 248 ASP A O 1
ATOM 1251 N N . PRO A 1 171 ? 19.59188 48.99301 75.06939 1.000 44.91321 249 PRO A N 1
ATOM 1252 C CA . PRO A 1 171 ? 18.99565 50.33915 74.98844 1.000 45.75091 249 PRO A CA 1
ATOM 1253 C C . PRO A 1 171 ? 18.11930 50.56036 73.77084 1.000 50.65158 249 PRO A C 1
ATOM 1254 O O . PRO A 1 171 ? 17.12091 51.28281 73.87359 1.000 52.20062 249 PRO A O 1
ATOM 1258 N N . ILE A 1 172 ? 18.44993 49.96039 72.62446 1.000 49.65726 250 ILE A N 1
ATOM 1259 C CA . ILE A 1 172 ? 17.62224 50.13880 71.43512 1.000 49.87534 250 ILE A CA 1
ATOM 1260 C C . ILE A 1 172 ? 16.29949 49.40379 71.59471 1.000 47.24580 250 ILE A C 1
ATOM 1261 O O . ILE A 1 172 ? 15.22576 49.94255 71.29966 1.000 45.12586 250 ILE A O 1
ATOM 1266 N N . ILE A 1 173 ? 16.35664 48.16772 72.08004 1.000 47.89853 251 ILE A N 1
ATOM 1267 C CA . ILE A 1 173 ? 15.14075 47.39312 72.27903 1.000 42.90765 251 ILE A CA 1
ATOM 1268 C C . ILE A 1 173 ? 14.29533 48.01050 73.38577 1.000 44.68920 251 ILE A C 1
ATOM 1269 O O . ILE A 1 173 ? 13.07834 48.17505 73.24181 1.000 43.46621 251 ILE A O 1
ATOM 1274 N N . SER A 1 174 ? 14.92743 48.35788 74.50893 1.000 44.32754 252 SER A N 1
ATOM 1275 C CA . SER A 1 174 ? 14.20682 49.02155 75.58877 1.000 42.32006 252 SER A CA 1
ATOM 1276 C C . SER A 1 174 ? 13.48854 50.26403 75.07573 1.000 43.41556 252 SER A C 1
ATOM 1277 O O . SER A 1 174 ? 12.33666 50.51234 75.43088 1.000 40.83027 252 SER A O 1
ATOM 1280 N N . ARG A 1 175 ? 14.15967 51.04978 74.22407 1.000 43.65389 253 ARG A N 1
ATOM 1281 C CA . ARG A 1 175 ? 13.54355 52.23528 73.64531 1.000 44.83198 253 ARG A CA 1
ATOM 1282 C C . ARG A 1 175 ? 12.28498 51.88132 72.85197 1.000 44.50365 253 ARG A C 1
ATOM 1283 O O . ARG A 1 175 ? 11.26278 52.57222 72.94621 1.000 45.11578 253 ARG A O 1
ATOM 1291 N N . GLY A 1 176 ? 12.33757 50.80880 72.06549 1.000 40.66389 254 GLY A N 1
ATOM 1292 C CA . GLY A 1 176 ? 11.15530 50.39146 71.33786 1.000 39.81264 254 GLY A CA 1
ATOM 1293 C C . GLY A 1 176 ? 10.03600 49.93245 72.25135 1.000 40.27645 254 GLY A C 1
ATOM 1294 O O . GLY A 1 176 ? 8.85985 50.22709 72.00986 1.000 38.07811 254 GLY A O 1
ATOM 1295 N N . ILE A 1 177 ? 10.37836 49.20023 73.31178 1.000 37.13761 255 ILE A N 1
ATOM 1296 C CA . ILE A 1 177 ? 9.33885 48.77217 74.23985 1.000 38.96394 255 ILE A CA 1
ATOM 1297 C C . ILE A 1 177 ? 8.65264 49.98903 74.85367 1.000 40.76985 255 ILE A C 1
ATOM 1298 O O . ILE A 1 177 ? 7.42036 50.04797 74.93089 1.000 43.78840 255 ILE A O 1
ATOM 1303 N N . ALA A 1 178 ? 9.43229 50.99218 75.26806 1.000 37.31520 256 ALA A N 1
ATOM 1304 C CA . ALA A 1 178 ? 8.83138 52.18502 75.86085 1.000 43.75121 256 ALA A CA 1
ATOM 1305 C C . ALA A 1 178 ? 7.89373 52.88486 74.87906 1.000 41.52031 256 ALA A C 1
ATOM 1306 O O . ALA A 1 178 ? 6.80756 53.34106 75.25436 1.000 38.51167 256 ALA A O 1
ATOM 1308 N N . ARG A 1 179 ? 8.31589 53.00251 73.62312 1.000 41.65509 257 ARG A N 1
ATOM 1309 C CA . ARG A 1 179 ? 7.45894 53.57428 72.59565 1.000 42.13670 257 ARG A CA 1
ATOM 1310 C C . ARG A 1 179 ? 6.13336 52.81774 72.50461 1.000 41.93299 257 ARG A C 1
ATOM 1311 O O . ARG A 1 179 ? 5.05565 53.41640 72.62350 1.000 45.25317 257 ARG A O 1
ATOM 1319 N N . ARG A 1 180 ? 6.19373 51.49275 72.33744 1.000 36.61883 258 ARG A N 1
ATOM 1320 C CA . ARG A 1 180 ? 4.96949 50.72149 72.10918 1.000 41.32916 258 ARG A CA 1
ATOM 1321 C C . ARG A 1 180 ? 4.00135 50.85159 73.27320 1.000 39.20884 258 ARG A C 1
ATOM 1322 O O . ARG A 1 180 ? 2.78395 50.92187 73.06747 1.000 35.92922 258 ARG A O 1
ATOM 1330 N N . MET A 1 181 ? 4.52305 50.89840 74.50164 1.000 37.45119 259 MET A N 1
ATOM 1331 C CA . MET A 1 181 ? 3.64382 51.06133 75.65678 1.000 42.57949 259 MET A CA 1
ATOM 1332 C C . MET A 1 181 ? 2.99718 52.43482 75.66868 1.000 38.73876 259 MET A C 1
ATOM 1333 O O . MET A 1 181 ? 1.79146 52.55450 75.93046 1.000 41.76015 259 MET A O 1
ATOM 1338 N N . ARG A 1 182 ? 3.77471 53.47841 75.36749 1.000 41.63874 260 ARG A N 1
ATOM 1339 C CA . ARG A 1 182 ? 3.20585 54.81727 75.21100 1.000 37.76402 260 ARG A CA 1
ATOM 1340 C C . ARG A 1 182 ? 2.07408 54.80807 74.20023 1.000 40.09421 260 ARG A C 1
ATOM 1341 O O . ARG A 1 182 ? 1.02782 55.42022 74.42006 1.000 39.48322 260 ARG A O 1
ATOM 1349 N N . GLU A 1 183 ? 2.26663 54.09879 73.08893 1.000 39.57019 261 GLU A N 1
ATOM 1350 C CA . GLU A 1 183 ? 1.23182 54.02632 72.06661 1.000 40.45406 261 GLU A CA 1
ATOM 1351 C C . GLU A 1 183 ? 0.01258 53.28461 72.59495 1.000 41.10427 261 GLU A C 1
ATOM 1352 O O . GLU A 1 183 ? -1.12261 53.72924 72.39792 1.000 42.66258 261 GLU A O 1
ATOM 1358 N N . LEU A 1 184 ? 0.22987 52.18459 73.31482 1.000 40.60520 262 LEU A N 1
ATOM 1359 C CA . LEU A 1 184 ? -0.87573 51.50851 73.98470 1.000 40.35792 262 LEU A CA 1
ATOM 1360 C C . LEU A 1 184 ? -1.60347 52.46074 74.92858 1.000 40.71703 262 LEU A C 1
ATOM 1361 O O . LEU A 1 184 ? -2.83519 52.56590 74.89823 1.000 41.87741 262 LEU A O 1
ATOM 1366 N N . HIS A 1 185 ? -0.84972 53.18494 75.75965 1.000 41.37407 263 HIS A N 1
ATOM 1367 C CA . HIS A 1 185 ? -1.42552 54.07184 76.76967 1.000 39.53228 263 HIS A CA 1
ATOM 1368 C C . HIS A 1 185 ? -2.16231 55.26980 76.18500 1.000 42.20674 263 HIS A C 1
ATOM 1369 O O . HIS A 1 185 ? -2.90433 55.93218 76.91374 1.000 40.02974 263 HIS A O 1
ATOM 1376 N N . SER A 1 186 ? -1.98791 55.57298 74.91185 1.000 41.58968 264 SER A N 1
ATOM 1377 C CA . SER A 1 186 ? -2.67636 56.72676 74.35367 1.000 48.13058 264 SER A CA 1
ATOM 1378 C C . SER A 1 186 ? -4.07224 56.37572 73.85278 1.000 44.57762 264 SER A C 1
ATOM 1379 O O . SER A 1 186 ? -4.80441 57.27159 73.42311 1.000 45.20979 264 SER A O 1
ATOM 1382 N N . VAL A 1 187 ? -4.43817 55.09201 73.89233 1.000 42.49874 265 VAL A N 1
ATOM 1383 C CA . VAL A 1 187 ? -5.78067 54.65887 73.52729 1.000 45.41443 265 VAL A CA 1
ATOM 1384 C C . VAL A 1 187 ? -6.80694 55.34242 74.41806 1.000 47.54905 265 VAL A C 1
ATOM 1385 O O . VAL A 1 187 ? -6.66414 55.37572 75.64629 1.000 47.51187 265 VAL A O 1
ATOM 1389 N N . ASP A 1 188 ? -7.84745 55.89532 73.79621 1.000 47.23715 266 ASP A N 1
ATOM 1390 C CA . ASP A 1 188 ? -8.97903 56.47551 74.50981 1.000 50.03694 266 ASP A CA 1
ATOM 1391 C C . ASP A 1 188 ? -9.78942 55.35484 75.14872 1.000 52.17507 266 ASP A C 1
ATOM 1392 O O . ASP A 1 188 ? -10.45570 54.58664 74.44802 1.000 51.95706 266 ASP A O 1
ATOM 1397 N N . LEU A 1 189 ? -9.76386 55.27685 76.48035 1.000 50.75879 267 LEU A N 1
ATOM 1398 C CA . LEU A 1 189 ? -10.45434 54.19250 77.16978 1.000 51.21434 267 LEU A CA 1
ATOM 1399 C C . LEU A 1 189 ? -11.94844 54.20189 76.89455 1.000 54.26725 267 LEU A C 1
ATOM 1400 O O . LEU A 1 189 ? -12.60110 53.16028 77.02006 1.000 53.40570 267 LEU A O 1
ATOM 1405 N N . ARG A 1 190 ? -12.50399 55.35039 76.51377 1.000 54.38850 268 ARG A N 1
ATOM 1406 C CA . ARG A 1 190 ? -13.93700 55.40037 76.26525 1.000 59.41109 268 ARG A CA 1
ATOM 1407 C C . ARG A 1 190 ? -14.29523 54.60728 75.02149 1.000 54.90914 268 ARG A C 1
ATOM 1408 O O . ARG A 1 190 ? -15.33530 53.94282 74.98811 1.000 57.12547 268 ARG A O 1
ATOM 1416 N N . ARG A 1 191 ? -13.42856 54.63762 74.00217 1.000 53.49727 269 ARG A N 1
ATOM 1417 C CA . ARG A 1 191 ? -13.65022 53.82909 72.80775 1.000 52.85547 269 ARG A CA 1
ATOM 1418 C C . ARG A 1 191 ? -13.66019 52.33662 73.11588 1.000 54.61403 269 ARG A C 1
ATOM 1419 O O . ARG A 1 191 ? -14.19985 51.55613 72.32547 1.000 60.71356 269 ARG A O 1
ATOM 1421 N N . LEU A 1 192 ? -13.09501 51.92135 74.24247 1.000 52.70022 270 LEU A N 1
ATOM 1422 C CA . LEU A 1 192 ? -13.04693 50.51398 74.59854 1.000 54.78681 270 LEU A CA 1
ATOM 1423 C C . LEU A 1 192 ? -14.21599 50.08328 75.47134 1.000 56.90306 270 LEU A C 1
ATOM 1424 O O . LEU A 1 192 ? -14.30864 48.90263 75.82660 1.000 59.61920 270 LEU A O 1
ATOM 1429 N N . GLY A 1 193 ? -15.09904 50.99859 75.83695 1.000 55.63644 271 GLY A N 1
ATOM 1430 C CA . GLY A 1 193 ? -16.26078 50.65814 76.62500 1.000 56.67017 271 GLY A CA 1
ATOM 1431 C C . GLY A 1 193 ? -16.20621 51.11434 78.06260 1.000 59.77768 271 GLY A C 1
ATOM 1432 O O . GLY A 1 193 ? -17.20831 50.96618 78.77343 1.000 62.15437 271 GLY A O 1
ATOM 1433 N N . TYR A 1 194 ? -15.07752 51.65890 78.52014 1.000 58.72377 272 TYR A N 1
ATOM 1434 C CA . TYR A 1 194 ? -14.95840 52.18960 79.87969 1.000 58.10700 272 TYR A CA 1
ATOM 1435 C C . TYR A 1 194 ? -15.44315 53.63283 79.87038 1.000 64.99027 272 TYR A C 1
ATOM 1436 O O . TYR A 1 194 ? -14.70458 54.54602 79.49123 1.000 61.42655 272 TYR A O 1
ATOM 1445 N N . GLU A 1 195 ? -16.68884 53.83907 80.30445 1.000 73.69786 273 GLU A N 1
ATOM 1446 C CA . GLU A 1 195 ? -17.32130 55.14265 80.14915 1.000 75.72732 273 GLU A CA 1
ATOM 1447 C C . GLU A 1 195 ? -16.55475 56.23938 80.87267 1.000 76.87336 273 GLU A C 1
ATOM 1448 O O . GLU A 1 195 ? -16.50751 57.37994 80.39617 1.000 75.43859 273 GLU A O 1
ATOM 1454 N N . GLN A 1 196 ? -15.93898 55.91809 82.00785 1.000 70.73331 274 GLN A N 1
ATOM 1455 C CA . GLN A 1 196 ? -15.30928 56.93948 82.83186 1.000 67.56047 274 GLN A CA 1
ATOM 1456 C C . GLN A 1 196 ? -13.92963 57.35125 82.33807 1.000 61.21161 274 GLN A C 1
ATOM 1457 O O . GLN A 1 196 ? -13.34210 58.26952 82.91995 1.000 61.45908 274 GLN A O 1
ATOM 1463 N N . GLY A 1 197 ? -13.40677 56.71148 81.29386 1.000 61.15913 275 GLY A N 1
ATOM 1464 C CA . GLY A 1 197 ? -12.13587 57.13605 80.72797 1.000 55.14299 275 GLY A CA 1
ATOM 1465 C C . GLY A 1 197 ? -11.01572 57.03938 81.73977 1.000 57.74043 275 GLY A C 1
ATOM 1466 O O . GLY A 1 197 ? -10.88263 56.04083 82.46165 1.000 59.42079 275 GLY A O 1
ATOM 1467 N N . ARG A 1 198 ? -10.20020 58.09948 81.81174 1.000 55.97064 276 ARG A N 1
ATOM 1468 C CA . ARG A 1 198 ? -9.01794 58.08047 82.67050 1.000 54.01685 276 ARG A CA 1
ATOM 1469 C C . ARG A 1 198 ? -9.37541 58.02333 84.15300 1.000 54.44301 276 ARG A C 1
ATOM 1470 O O . ARG A 1 198 ? -8.51831 57.68336 84.97505 1.000 56.89018 276 ARG A O 1
ATOM 1472 N N . ALA A 1 199 ? -10.61735 58.32618 84.51271 1.000 56.30106 277 ALA A N 1
ATOM 1473 C CA . ALA A 1 199 ? -11.05845 58.24068 85.89489 1.000 53.54656 277 ALA A CA 1
ATOM 1474 C C . ALA A 1 199 ? -11.57250 56.85547 86.26966 1.000 56.45665 277 ALA A C 1
ATOM 1475 O O . ALA A 1 199 ? -12.08886 56.68504 87.37814 1.000 58.27267 277 ALA A O 1
ATOM 1477 N N . THR A 1 200 ? -11.46037 55.87311 85.37366 1.000 54.87193 278 THR A N 1
ATOM 1478 C CA . THR A 1 200 ? -11.85870 54.50901 85.69693 1.000 52.53077 278 THR A CA 1
ATOM 1479 C C . THR A 1 200 ? -11.00824 53.98146 86.84763 1.000 53.03795 278 THR A C 1
ATOM 1480 O O . THR A 1 200 ? -9.82721 54.31896 86.96470 1.000 51.49478 278 THR A O 1
ATOM 1484 N N . GLU A 1 201 ? -11.61493 53.16450 87.71104 1.000 51.44730 279 GLU A N 1
ATOM 1485 C CA . GLU A 1 201 ? -10.86703 52.57270 88.81396 1.000 51.60646 279 GLU A CA 1
ATOM 1486 C C . GLU A 1 201 ? -9.79578 51.61371 88.28910 1.000 49.98827 279 GLU A C 1
ATOM 1487 O O . GLU A 1 201 ? -10.05609 50.82375 87.36819 1.000 48.64941 279 GLU A O 1
ATOM 1493 N N . PRO A 1 202 ? -8.58648 51.66177 88.84419 1.000 50.10436 280 PRO A N 1
ATOM 1494 C CA . PRO A 1 202 ? -7.53921 50.70865 88.45133 1.000 46.49600 280 PRO A CA 1
ATOM 1495 C C . PRO A 1 202 ? -7.98582 49.26381 88.57454 1.000 46.78362 280 PRO A C 1
ATOM 1496 O O . PRO A 1 202 ? -8.53029 48.85057 89.59556 1.000 48.59730 280 PRO A O 1
ATOM 1500 N N . ALA A 1 203 ? -7.71758 48.48099 87.52539 1.000 42.38147 281 ALA A N 1
ATOM 1501 C CA . ALA A 1 203 ? -8.02551 47.05476 87.55210 1.000 43.71987 281 ALA A CA 1
ATOM 1502 C C . ALA A 1 203 ? -7.23375 46.32184 88.61713 1.000 46.93179 281 ALA A C 1
ATOM 1503 O O . ALA A 1 203 ? -7.65428 45.24846 89.05648 1.000 50.02620 281 ALA A O 1
ATOM 1505 N N . LEU A 1 204 ? -6.10188 46.88346 89.04175 1.000 44.43268 282 LEU A N 1
ATOM 1506 C CA . LEU A 1 204 ? -5.31773 46.28233 90.10759 1.000 44.37592 282 LEU A CA 1
ATOM 1507 C C . LEU A 1 204 ? -6.18403 45.96746 91.32089 1.000 49.18214 282 LEU A C 1
ATOM 1508 O O . LEU A 1 204 ? -6.13847 44.85550 91.85936 1.000 48.50430 282 LEU A O 1
ATOM 1513 N N . TRP A 1 205 ? -6.99698 46.93212 91.75774 1.000 46.80984 283 TRP A N 1
ATOM 1514 C CA . TRP A 1 205 ? -7.73748 46.74491 93.00277 1.000 49.62332 283 TRP A CA 1
ATOM 1515 C C . TRP A 1 205 ? -8.77359 45.63152 92.87393 1.000 48.76161 283 TRP A C 1
ATOM 1516 O O . TRP A 1 205 ? -8.93272 44.81687 93.78826 1.000 51.03914 283 TRP A O 1
ATOM 1527 N N . ILE A 1 206 ? -9.46757 45.55642 91.74147 1.000 51.01209 284 ILE A N 1
ATOM 1528 C CA . ILE A 1 206 ? -10.43580 44.48194 91.55851 1.000 51.03445 284 ILE A CA 1
ATOM 1529 C C . ILE A 1 206 ? -9.72614 43.13231 91.49173 1.000 49.96687 284 ILE A C 1
ATOM 1530 O O . ILE A 1 206 ? -10.23139 42.12546 92.00382 1.000 48.89999 284 ILE A O 1
ATOM 1535 N N . CYS A 1 207 ? -8.53120 43.09478 90.89022 1.000 43.77826 285 CYS A N 1
ATOM 1536 C CA . CYS A 1 207 ? -7.78089 41.84439 90.82726 1.000 43.33788 285 CYS A CA 1
ATOM 1537 C C . CYS A 1 207 ? -7.33301 41.39336 92.20551 1.000 44.92774 285 CYS A C 1
ATOM 1538 O O . CYS A 1 207 ? -7.37116 40.19491 92.50591 1.000 45.69539 285 CYS A O 1
ATOM 1541 N N . LEU A 1 208 ? -6.89581 42.33124 93.05678 1.000 43.10069 286 LEU A N 1
ATOM 1542 C CA . LEU A 1 208 ? -6.45242 41.94738 94.39382 1.000 45.42044 286 LEU A CA 1
ATOM 1543 C C . LEU A 1 208 ? -7.61640 41.45947 95.25320 1.000 46.44475 286 LEU A C 1
ATOM 1544 O O . LEU A 1 208 ? -7.44009 40.58115 96.10855 1.000 42.15666 286 LEU A O 1
ATOM 1549 N N . LYS A 1 209 ? -8.80554 42.02009 95.06127 1.000 43.52069 287 LYS A N 1
ATOM 1550 C CA . LYS A 1 209 ? -9.93496 41.57901 95.87121 1.000 47.58175 287 LYS A CA 1
ATOM 1551 C C . LYS A 1 209 ? -10.38149 40.17993 95.46081 1.000 45.52931 287 LYS A C 1
ATOM 1552 O O . LYS A 1 209 ? -10.55248 39.30031 96.31247 1.000 49.75586 287 LYS A O 1
ATOM 1558 N N . GLU A 1 210 ? -10.55275 39.95010 94.15719 1.000 46.41157 288 GLU A N 1
ATOM 1559 C CA . GLU A 1 210 ? -11.01969 38.64648 93.68510 1.000 49.08063 288 GLU A CA 1
ATOM 1560 C C . GLU A 1 210 ? -9.99761 37.55614 93.96541 1.000 43.86722 288 GLU A C 1
ATOM 1561 O O . GLU A 1 210 ? -10.34307 36.48548 94.47607 1.000 42.80984 288 GLU A O 1
ATOM 1567 N N . TRP A 1 211 ? -8.72828 37.81445 93.65711 1.000 42.59178 289 TRP A N 1
ATOM 1568 C CA . TRP A 1 211 ? -7.73117 36.76889 93.84274 1.000 42.12289 289 TRP A CA 1
ATOM 1569 C C . TRP A 1 211 ? -7.41435 36.53426 95.31142 1.000 40.11683 289 TRP A C 1
ATOM 1570 O O . TRP A 1 211 ? -7.00789 35.42772 95.66845 1.000 40.17408 289 TRP A O 1
ATOM 1581 N N . SER A 1 212 ? -7.58876 37.53558 96.18465 1.000 39.73043 290 SER A N 1
ATOM 1582 C CA . SER A 1 212 ? -7.39513 37.24621 97.60077 1.000 40.35874 290 SER A CA 1
ATOM 1583 C C . SER A 1 212 ? -8.51584 36.36090 98.13699 1.000 42.13067 290 SER A C 1
ATOM 1584 O O . SER A 1 212 ? -8.28416 35.52943 99.02138 1.000 42.35392 290 SER A O 1
ATOM 1587 N N . GLU A 1 213 ? -9.72825 36.50767 97.60772 1.000 41.81370 291 GLU A N 1
ATOM 1588 C CA . GLU A 1 213 ? -10.81046 35.61946 98.01961 1.000 42.35054 291 GLU A CA 1
ATOM 1589 C C . GLU A 1 213 ? -10.61339 34.20950 97.45403 1.000 43.63791 291 GLU A C 1
ATOM 1590 O O . GLU A 1 213 ? -10.82390 33.21862 98.16157 1.000 44.55112 291 GLU A O 1
ATOM 1596 N N . ALA A 1 214 ? -10.15179 34.09362 96.20269 1.000 37.35472 292 ALA A N 1
ATOM 1597 C CA . ALA A 1 214 ? -9.83164 32.76813 95.67059 1.000 41.52145 292 ALA A CA 1
ATOM 1598 C C . ALA A 1 214 ? -8.62518 32.14740 96.38463 1.000 41.55969 292 ALA A C 1
ATOM 1599 O O . ALA A 1 214 ? -8.63728 30.95196 96.71689 1.000 39.75237 292 ALA A O 1
ATOM 1601 N N . ALA A 1 215 ? -7.59341 32.95011 96.66073 1.000 40.41646 293 ALA A N 1
ATOM 1602 C CA . ALA A 1 215 ? -6.43266 32.46820 97.41110 1.000 41.21288 293 ALA A CA 1
ATOM 1603 C C . ALA A 1 215 ? -6.86291 31.85874 98.72954 1.000 39.99387 293 ALA A C 1
ATOM 1604 O O . ALA A 1 215 ? -6.39346 30.78861 99.12699 1.000 43.32706 293 ALA A O 1
ATOM 1606 N N . GLU A 1 216 ? -7.75493 32.54808 99.42886 1.000 41.56235 294 GLU A N 1
ATOM 1607 C CA . GLU A 1 216 ? -8.28246 32.03605 100.68144 1.000 43.95845 294 GLU A CA 1
ATOM 1608 C C . GLU A 1 216 ? -8.94383 30.67605 100.49061 1.000 44.16536 294 GLU A C 1
ATOM 1609 O O . GLU A 1 216 ? -8.72659 29.75782 101.28726 1.000 43.01768 294 GLU A O 1
ATOM 1615 N N . ASP A 1 217 ? -9.77727 30.53344 99.44834 1.000 39.32275 295 ASP A N 1
ATOM 1616 C CA . ASP A 1 217 ? -10.35377 29.22329 99.15739 1.000 44.50826 295 ASP A CA 1
ATOM 1617 C C . ASP A 1 217 ? -9.26403 28.16611 98.93843 1.000 40.00283 295 ASP A C 1
ATOM 1618 O O . ASP A 1 217 ? -9.38554 27.04103 99.41858 1.000 42.77051 295 ASP A O 1
ATOM 1623 N N . VAL A 1 218 ? -8.18781 28.50964 98.23600 1.000 40.94718 296 VAL A N 1
ATOM 1624 C CA . VAL A 1 218 ? -7.15942 27.51837 97.92117 1.000 42.59922 296 VAL A CA 1
ATOM 1625 C C . VAL A 1 218 ? -6.43519 27.07513 99.18165 1.000 45.56721 296 VAL A C 1
ATOM 1626 O O . VAL A 1 218 ? -6.34561 25.87886 99.48211 1.000 47.03323 296 VAL A O 1
ATOM 1630 N N . ILE A 1 219 ? -5.88566 28.03003 99.93207 1.000 43.90046 297 ILE A N 1
ATOM 1631 C CA . ILE A 1 219 ? -5.08029 27.63523 101.07598 1.000 47.35573 297 ILE A CA 1
ATOM 1632 C C . ILE A 1 219 ? -5.90478 27.10964 102.23769 1.000 46.24765 297 ILE A C 1
ATOM 1633 O O . ILE A 1 219 ? -5.32068 26.59563 103.18505 1.000 46.63693 297 ILE A O 1
ATOM 1638 N N . SER A 1 220 ? -7.24228 27.18409 102.19964 1.000 44.91484 298 SER A N 1
ATOM 1639 C CA . SER A 1 220 ? -7.98180 26.62804 103.33672 1.000 50.40198 298 SER A CA 1
ATOM 1640 C C . SER A 1 220 ? -7.80391 25.11576 103.45449 1.000 45.73607 298 SER A C 1
ATOM 1641 O O . SER A 1 220 ? -8.00403 24.56780 104.54002 1.000 52.58806 298 SER A O 1
ATOM 1644 N N . SER A 1 221 ? -7.41930 24.43228 102.37086 1.000 47.91069 299 SER A N 1
ATOM 1645 C CA . SER A 1 221 ? -7.14472 22.99891 102.46455 1.000 48.60089 299 SER A CA 1
ATOM 1646 C C . SER A 1 221 ? -5.89078 22.72998 103.27974 1.000 51.53625 299 SER A C 1
ATOM 1647 O O . SER A 1 221 ? -5.82482 21.74777 104.02329 1.000 54.64878 299 SER A O 1
ATOM 1650 N N . LEU A 1 222 ? -4.88670 23.59539 103.15465 1.000 56.18454 300 LEU A N 1
ATOM 1651 C CA . LEU A 1 222 ? -3.69478 23.46509 103.98344 1.000 57.95335 300 LEU A CA 1
ATOM 1652 C C . LEU A 1 222 ? -4.03108 23.70488 105.45165 1.000 61.29429 300 LEU A C 1
ATOM 1653 O O . LEU A 1 222 ? -3.69454 22.88695 106.32029 1.000 63.05303 300 LEU A O 1
ATOM 1658 N N . THR A 1 223 ? -4.72699 24.80977 105.74284 1.000 58.83456 301 THR A N 1
ATOM 1659 C CA . THR A 1 223 ? -5.08129 25.13123 107.12721 1.000 61.56082 301 THR A CA 1
ATOM 1660 C C . THR A 1 223 ? -5.89712 24.01248 107.77059 1.000 62.59450 301 THR A C 1
ATOM 1661 O O . THR A 1 223 ? -5.62032 23.60608 108.90761 1.000 63.30575 301 THR A O 1
ATOM 1665 N N . ALA A 1 224 ? -6.89701 23.48952 107.04252 1.000 56.26342 302 ALA A N 1
ATOM 1666 C CA . ALA A 1 224 ? -7.81252 22.49088 107.59968 1.000 63.60725 302 ALA A CA 1
ATOM 1667 C C . ALA A 1 224 ? -7.08815 21.22296 108.04877 1.000 64.38270 302 ALA A C 1
ATOM 1668 O O . ALA A 1 224 ? -7.57127 20.51432 108.94252 1.000 66.10291 302 ALA A O 1
ATOM 1670 N N . LEU A 1 225 ? -5.94703 20.90987 107.43259 1.000 65.76356 303 LEU A N 1
ATOM 1671 C CA . LEU A 1 225 ? -5.15855 19.75002 107.82648 1.000 65.05592 303 LEU A CA 1
ATOM 1672 C C . LEU A 1 225 ? -4.35715 19.98878 109.10233 1.000 69.82060 303 LEU A C 1
ATOM 1673 O O . LEU A 1 225 ? -3.97449 19.02210 109.77532 1.000 67.92333 303 LEU A O 1
ATOM 1678 N N . GLY A 1 226 ? -4.11677 21.24490 109.46641 1.000 74.62840 304 GLY A N 1
ATOM 1679 C CA . GLY A 1 226 ? -3.32921 21.49433 110.65898 1.000 71.93345 304 GLY A CA 1
ATOM 1680 C C . GLY A 1 226 ? -1.86546 21.14979 110.42575 1.000 72.84416 304 GLY A C 1
ATOM 1681 O O . GLY A 1 226 ? -1.37183 21.08705 109.29157 1.000 67.74987 304 GLY A O 1
ATOM 1682 N N . GLY A 1 227 ? -1.17198 20.93266 111.54066 1.000 74.57165 305 GLY A N 1
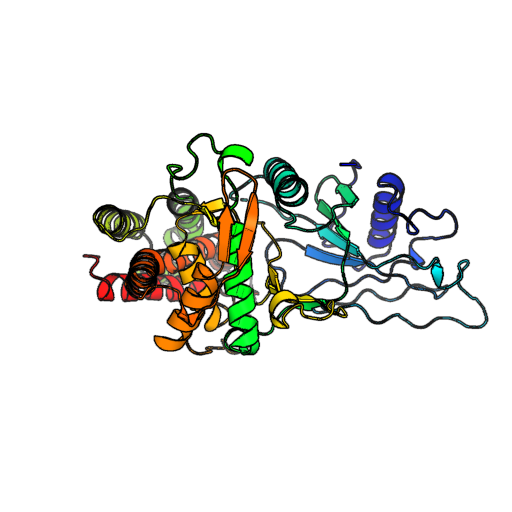ATOM 1683 C CA . GLY A 1 227 ? 0.19406 20.43640 111.51941 1.000 76.24153 305 GLY A CA 1
ATOM 1684 C C . GLY A 1 227 ? 1.10278 21.21832 110.59569 1.000 73.29996 305 GLY A C 1
ATOM 1685 O O . GLY A 1 227 ? 1.04236 22.44942 110.52084 1.000 74.53936 305 GLY A O 1
ATOM 1686 N N . THR A 1 228 ? 1.94779 20.47600 109.87247 1.000 77.38189 306 THR A N 1
ATOM 1687 C CA . THR A 1 228 ? 2.92741 21.01184 108.93221 1.000 71.45579 306 THR A CA 1
ATOM 1688 C C . THR A 1 228 ? 2.36887 22.13876 108.07502 1.000 76.10149 306 THR A C 1
ATOM 1689 O O . THR A 1 228 ? 2.83606 23.28288 108.13415 1.000 74.32766 306 THR A O 1
ATOM 1693 N N . LEU A 1 229 ? 1.34924 21.80761 107.27549 1.000 80.29770 307 LEU A N 1
ATOM 1694 C CA . LEU A 1 229 ? 0.88132 22.69516 106.21410 1.000 75.24189 307 LEU A CA 1
ATOM 1695 C C . LEU A 1 229 ? 0.22807 23.95189 106.77651 1.000 72.68876 307 LEU A C 1
ATOM 1696 O O . LEU A 1 229 ? 0.38524 25.04401 106.21387 1.000 70.14800 307 LEU A O 1
ATOM 1701 N N . GLU A 1 230 ? -0.51520 23.82075 107.87850 1.000 76.08547 308 GLU A N 1
ATOM 1702 C CA . GLU A 1 230 ? -1.04604 25.01048 108.53609 1.000 77.75828 308 GLU A CA 1
ATOM 1703 C C . GLU A 1 230 ? 0.08371 25.89170 109.04652 1.000 81.12006 308 GLU A C 1
ATOM 1704 O O . GLU A 1 230 ? 0.02602 27.12367 108.92223 1.000 79.95344 308 GLU A O 1
ATOM 1710 N N . ALA A 1 231 ? 1.12258 25.27003 109.62176 1.000 78.34320 309 ALA A N 1
ATOM 1711 C CA . ALA A 1 231 ? 2.29802 26.01417 110.05907 1.000 79.00310 309 ALA A CA 1
ATOM 1712 C C . ALA A 1 231 ? 2.90532 26.80308 108.90763 1.000 74.54595 309 ALA A C 1
ATOM 1713 O O . ALA A 1 231 ? 3.33138 27.94903 109.08937 1.000 79.12843 309 ALA A O 1
ATOM 1715 N N . TRP A 1 232 ? 2.93421 26.21168 107.71125 1.000 70.00421 310 TRP A N 1
ATOM 1716 C CA . TRP A 1 232 ? 3.46650 26.91132 106.54614 1.000 73.48587 310 TRP A CA 1
ATOM 1717 C C . TRP A 1 232 ? 2.65717 28.16792 106.23452 1.000 74.73291 310 TRP A C 1
ATOM 1718 O O . TRP A 1 232 ? 3.22569 29.23301 105.95692 1.000 77.22060 310 TRP A O 1
ATOM 1729 N N . VAL A 1 233 ? 1.32758 28.06069 106.26917 1.000 71.75981 311 VAL A N 1
ATOM 1730 C CA . VAL A 1 233 ? 0.46727 29.20821 105.98689 1.000 77.53189 311 VAL A CA 1
ATOM 1731 C C . VAL A 1 233 ? 0.64851 30.29780 107.03238 1.000 79.55340 311 VAL A C 1
ATOM 1732 O O . VAL A 1 233 ? 0.58181 31.49325 106.71780 1.000 77.41321 311 VAL A O 1
ATOM 1736 N N . GLU A 1 234 ? 0.88399 29.90861 108.28525 1.000 77.62208 312 GLU A N 1
ATOM 1737 C CA . GLU A 1 234 ? 1.11550 30.87821 109.34806 1.000 81.64863 312 GLU A CA 1
ATOM 1738 C C . GLU A 1 234 ? 2.51166 31.48500 109.28540 1.000 82.05813 312 GLU A C 1
ATOM 1739 O O . GLU A 1 234 ? 2.68428 32.65877 109.63588 1.000 83.00851 312 GLU A O 1
ATOM 1745 N N . ARG A 1 235 ? 3.51368 30.71183 108.85372 1.000 84.46790 313 ARG A N 1
ATOM 1746 C CA . ARG A 1 235 ? 4.85954 31.26122 108.71529 1.000 81.95586 313 ARG A CA 1
ATOM 1747 C C . ARG A 1 235 ? 4.87190 32.44267 107.74790 1.000 84.70563 313 ARG A C 1
ATOM 1748 O O . ARG A 1 235 ? 5.54112 33.45310 108.00063 1.000 86.16063 313 ARG A O 1
ATOM 1750 N N . PHE A 1 236 ? 4.11610 32.35051 106.64890 1.000 77.40601 314 PHE A N 1
ATOM 1751 C CA . PHE A 1 236 ? 4.03115 33.43340 105.68066 1.000 72.30416 314 PHE A CA 1
ATOM 1752 C C . PHE A 1 236 ? 2.76552 34.26945 105.85448 1.000 78.57307 314 PHE A C 1
ATOM 1753 O O . PHE A 1 236 ? 2.36594 34.97942 104.92150 1.000 75.81904 314 PHE A O 1
ATOM 1761 N N . SER A 1 237 ? 2.14763 34.19765 107.04397 1.000 84.02227 315 SER A N 1
ATOM 1762 C CA . SER A 1 237 ? 0.96037 34.94228 107.47694 1.000 84.48978 315 SER A CA 1
ATOM 1763 C C . SER A 1 237 ? 0.01467 35.33210 106.34270 1.000 80.94772 315 SER A C 1
ATOM 1764 O O . SER A 1 237 ? -0.26134 36.51776 106.13666 1.000 79.24749 315 SER A O 1
ATOM 1767 N N . LEU A 1 238 ? -0.51379 34.34223 105.62478 1.000 73.06217 316 LEU A N 1
ATOM 1768 C CA . LEU A 1 238 ? -1.26517 34.63748 104.41366 1.000 74.27362 316 LEU A CA 1
ATOM 1769 C C . LEU A 1 238 ? -2.64321 35.24236 104.68452 1.000 71.50033 316 LEU A C 1
ATOM 1770 O O . LEU A 1 238 ? -3.28959 35.70284 103.74292 1.000 73.60355 316 LEU A O 1
ATOM 1775 N N . HIS A 1 239 ? -3.09906 35.30513 105.92992 1.000 70.92066 317 HIS A N 1
ATOM 1776 C CA . HIS A 1 239 ? -4.44366 35.82020 106.16228 1.000 75.23746 317 HIS A CA 1
ATOM 1777 C C . HIS A 1 239 ? -4.48757 37.34064 106.30968 1.000 75.35905 317 HIS A C 1
ATOM 1778 O O . HIS A 1 239 ? -5.52119 37.95922 106.01567 1.000 70.46202 317 HIS A O 1
ATOM 1785 N N . ARG A 1 240 ? -3.38916 37.95716 106.74789 1.000 76.40619 318 ARG A N 1
ATOM 1786 C CA . ARG A 1 240 ? -3.30354 39.40273 106.93695 1.000 71.29381 318 ARG A CA 1
ATOM 1787 C C . ARG A 1 240 ? -3.06406 40.15994 105.63725 1.000 70.33302 318 ARG A C 1
ATOM 1788 O O . ARG A 1 240 ? -2.74975 41.35457 105.68666 1.000 71.03147 318 ARG A O 1
ATOM 1790 N N . ILE A 1 241 ? -3.18465 39.49356 104.48690 1.000 70.97195 319 ILE A N 1
ATOM 1791 C CA . ILE A 1 241 ? -2.87163 40.14190 103.21725 1.000 71.23981 319 ILE A CA 1
ATOM 1792 C C . ILE A 1 241 ? -3.92536 41.18542 102.87856 1.000 69.26863 319 ILE A C 1
ATOM 1793 O O . ILE A 1 241 ? -3.59510 42.30094 102.45992 1.000 67.93291 319 ILE A O 1
ATOM 1798 N N . ARG A 1 242 ? -5.20553 40.84915 103.06785 1.000 70.35658 320 ARG A N 1
ATOM 1799 C CA . ARG A 1 242 ? -6.26838 41.82888 102.85703 1.000 69.34759 320 ARG A CA 1
ATOM 1800 C C . ARG A 1 242 ? -6.01139 43.09656 103.65843 1.000 68.59605 320 ARG A C 1
ATOM 1801 O O . ARG A 1 242 ? -6.18944 44.20781 103.14772 1.000 73.95855 320 ARG A O 1
ATOM 1803 N N . GLU A 1 243 ? -5.55935 42.95041 104.90666 1.000 68.58321 321 GLU A N 1
ATOM 1804 C CA . GLU A 1 243 ? -5.23941 44.10695 105.73116 1.000 68.28999 321 GLU A CA 1
ATOM 1805 C C . GLU A 1 243 ? -4.01365 44.85661 105.23082 1.000 70.72674 321 GLU A C 1
ATOM 1806 O O . GLU A 1 243 ? -3.82412 46.02093 105.59153 1.000 72.25232 321 GLU A O 1
ATOM 1808 N N . GLU A 1 244 ? -3.16849 44.21619 104.42959 1.000 73.51988 322 GLU A N 1
ATOM 1809 C CA . GLU A 1 244 ? -1.98080 44.87286 103.89527 1.000 70.69967 322 GLU A CA 1
ATOM 1810 C C . GLU A 1 244 ? -2.23274 45.51761 102.53704 1.000 66.67830 322 GLU A C 1
ATOM 1811 O O . GLU A 1 244 ? -1.63035 46.55273 102.22689 1.000 65.69569 322 GLU A O 1
ATOM 1817 N N . VAL A 1 245 ? -3.12864 44.94227 101.73295 1.000 67.42495 323 VAL A N 1
ATOM 1818 C CA . VAL A 1 245 ? -3.58808 45.61502 100.52015 1.000 67.19441 323 VAL A CA 1
ATOM 1819 C C . VAL A 1 245 ? -4.22301 46.95202 100.87682 1.000 70.84603 323 VAL A C 1
ATOM 1820 O O . VAL A 1 245 ? -3.86077 48.00484 100.33300 1.000 67.86810 323 VAL A O 1
ATOM 1824 N N . THR A 1 246 ? -5.16656 46.92610 101.82217 1.000 74.43705 324 THR A N 1
ATOM 1825 C CA . THR A 1 246 ? -5.90583 48.12875 102.18333 1.000 67.81468 324 THR A CA 1
ATOM 1826 C C . THR A 1 246 ? -4.97699 49.21279 102.71317 1.000 68.08127 324 THR A C 1
ATOM 1827 O O . THR A 1 246 ? -5.14113 50.39206 102.37943 1.000 68.86803 324 THR A O 1
ATOM 1831 N N . ILE A 1 247 ? -3.97528 48.83753 103.51447 1.000 67.49080 325 ILE A N 1
ATOM 1832 C CA . ILE A 1 247 ? -3.03369 49.84188 104.01081 1.000 67.29088 325 ILE A CA 1
ATOM 1833 C C . ILE A 1 247 ? -2.22177 50.41897 102.85962 1.000 70.38312 325 ILE A C 1
ATOM 1834 O O . ILE A 1 247 ? -2.00661 51.63606 102.77969 1.000 71.83844 325 ILE A O 1
ATOM 1839 N N . TYR A 1 248 ? -1.77399 49.55869 101.94197 1.000 66.04863 326 TYR A N 1
ATOM 1840 C CA . TYR A 1 248 ? -1.03957 50.03630 100.77900 1.000 65.05499 326 TYR A CA 1
ATOM 1841 C C . TYR A 1 248 ? -1.91794 50.91596 99.88785 1.000 68.12743 326 TYR A C 1
ATOM 1842 O O . TYR A 1 248 ? -1.45687 51.93962 99.36698 1.000 66.10990 326 TYR A O 1
ATOM 1851 N N . ARG A 1 249 ? -3.19217 50.54539 99.71100 1.000 67.79846 327 ARG A N 1
ATOM 1852 C CA . ARG A 1 249 ? -4.07783 51.34906 98.86907 1.000 64.46798 327 ARG A CA 1
ATOM 1853 C C . ARG A 1 249 ? -4.28502 52.74434 99.44808 1.000 69.82107 327 ARG A C 1
ATOM 1854 O O . ARG A 1 249 ? -4.29553 53.73472 98.70819 1.000 69.80434 327 ARG A O 1
ATOM 1862 N N . ASN A 1 250 ? -4.43871 52.84522 100.77162 1.000 76.61309 328 ASN A N 1
ATOM 1863 C CA . ASN A 1 250 ? -4.63882 54.14714 101.39595 1.000 77.97913 328 ASN A CA 1
ATOM 1864 C C . ASN A 1 250 ? -3.39409 55.01475 101.31036 1.000 79.26801 328 ASN A C 1
ATOM 1865 O O . ASN A 1 250 ? -3.50261 56.24697 101.25775 1.000 80.62345 328 ASN A O 1
ATOM 1870 N N . PHE A 1 251 ? -2.20872 54.40408 101.32778 1.000 74.31802 329 PHE A N 1
ATOM 1871 C CA . PHE A 1 251 ? -0.99695 55.19263 101.14791 1.000 71.52747 329 PHE A CA 1
ATOM 1872 C C . PHE A 1 251 ? -0.92631 55.74082 99.73099 1.000 70.20310 329 PHE A C 1
ATOM 1873 O O . PHE A 1 251 ? -0.60353 56.91787 99.52814 1.000 69.72776 329 PHE A O 1
ATOM 1881 N N . VAL A 1 252 ? -1.24109 54.89643 98.74445 1.000 70.31376 330 VAL A N 1
ATOM 1882 C CA . VAL A 1 252 ? -1.11834 55.27621 97.33736 1.000 70.39371 330 VAL A CA 1
ATOM 1883 C C . VAL A 1 252 ? -2.05446 56.43137 97.00804 1.000 67.62081 330 VAL A C 1
ATOM 1884 O O . VAL A 1 252 ? -1.63099 57.47152 96.49319 1.000 69.45940 330 VAL A O 1
ATOM 1888 N N . GLU A 1 253 ? -3.34915 56.25202 97.28072 1.000 67.86978 331 GLU A N 1
ATOM 1889 C CA . GLU A 1 253 ? -4.31254 57.30804 96.98706 1.000 71.44209 331 GLU A CA 1
ATOM 1890 C C . GLU A 1 253 ? -3.96507 58.59917 97.71232 1.000 69.94157 331 GLU A C 1
ATOM 1891 O O . GLU A 1 253 ? -4.26462 59.68780 97.21156 1.000 71.39522 331 GLU A O 1
ATOM 1897 N N . SER A 1 254 ? -3.29981 58.50182 98.86638 1.000 69.33963 332 SER A N 1
ATOM 1898 C CA . SER A 1 254 ? -2.85683 59.68712 99.58996 1.000 74.13612 332 SER A CA 1
ATOM 1899 C C . SER A 1 254 ? -1.63747 60.34260 98.96581 1.000 71.91351 332 SER A C 1
ATOM 1900 O O . SER A 1 254 ? -1.21826 61.40075 99.43848 1.000 77.14860 332 SER A O 1
ATOM 1903 N N . GLN A 1 255 ? -1.04882 59.75096 97.93884 1.000 73.49430 333 GLN A N 1
ATOM 1904 C CA . GLN A 1 255 ? 0.10418 60.35348 97.29027 1.000 75.64002 333 GLN A CA 1
ATOM 1905 C C . GLN A 1 255 ? -0.35976 61.33104 96.22049 1.000 76.58360 333 GLN A C 1
ATOM 1906 O O . GLN A 1 255 ? -1.22740 61.00071 95.40433 1.000 76.62421 333 GLN A O 1
ATOM 1912 N N . SER A 1 256 ? 0.21870 62.53288 96.22940 1.000 75.38560 334 SER A N 1
ATOM 1913 C CA . SER A 1 256 ? -0.07954 63.50117 95.18678 1.000 73.25617 334 SER A CA 1
ATOM 1914 C C . SER A 1 256 ? 0.60447 63.16160 93.87455 1.000 77.26748 334 SER A C 1
ATOM 1915 O O . SER A 1 256 ? 0.14656 63.61581 92.82159 1.000 80.46988 334 SER A O 1
ATOM 1918 N N . GLY A 1 257 ? 1.67429 62.36797 93.90653 1.000 75.00140 335 GLY A N 1
ATOM 1919 C CA . GLY A 1 257 ? 2.38962 62.02772 92.69186 1.000 69.57436 335 GLY A CA 1
ATOM 1920 C C . GLY A 1 257 ? 1.95907 60.72098 92.04965 1.000 70.87909 335 GLY A C 1
ATOM 1921 O O . GLY A 1 257 ? 2.68069 60.17514 91.20857 1.000 63.76035 335 GLY A O 1
ATOM 1922 N N . LYS A 1 258 ? 0.77799 60.21746 92.42699 1.000 69.35539 336 LYS A N 1
ATOM 1923 C CA . LYS A 1 258 ? 0.30685 58.91080 91.98270 1.000 62.02578 336 LYS A CA 1
ATOM 1924 C C . LYS A 1 258 ? -0.02265 58.86268 90.49514 1.000 63.69835 336 LYS A C 1
ATOM 1925 O O . LYS A 1 258 ? -0.24159 57.76572 89.96539 1.000 57.75171 336 LYS A O 1
ATOM 1931 N N . GLY A 1 259 ? -0.05262 60.00154 89.81021 1.000 59.83921 337 GLY A N 1
ATOM 1932 C CA . GLY A 1 259 ? -0.40954 60.04850 88.40906 1.000 60.90697 337 GLY A CA 1
ATOM 1933 C C . GLY A 1 259 ? -1.86081 60.44989 88.20306 1.000 65.16454 337 GLY A C 1
ATOM 1934 O O . GLY A 1 259 ? -2.67013 60.50832 89.13246 1.000 66.31077 337 GLY A O 1
ATOM 1935 N N . ASN A 1 260 ? -2.19228 60.72088 86.93983 1.000 63.99159 338 ASN A N 1
ATOM 1936 C CA . ASN A 1 260 ? -3.50883 61.24191 86.57149 1.000 63.04084 338 ASN A CA 1
ATOM 1937 C C . ASN A 1 260 ? -4.39304 60.09250 86.09495 1.000 65.23779 338 ASN A C 1
ATOM 1938 O O . ASN A 1 260 ? -4.60955 59.88912 84.89924 1.000 62.10852 338 ASN A O 1
ATOM 1943 N N . GLY A 1 261 ? -4.91972 59.33451 87.05712 1.000 60.20701 339 GLY A N 1
ATOM 1944 C CA . GLY A 1 261 ? -5.83255 58.27726 86.68534 1.000 56.88466 339 GLY A CA 1
ATOM 1945 C C . GLY A 1 261 ? -5.12534 57.12991 85.98302 1.000 56.04508 339 GLY A C 1
ATOM 1946 O O . GLY A 1 261 ? -3.94551 56.85295 86.21629 1.000 53.57372 339 GLY A O 1
ATOM 1947 N N . VAL A 1 262 ? -5.85181 56.46464 85.08468 1.000 49.21999 340 VAL A N 1
ATOM 1948 C CA . VAL A 1 262 ? -5.40258 55.20079 84.51695 1.000 46.99164 340 VAL A CA 1
ATOM 1949 C C . VAL A 1 262 ? -5.38666 55.29265 82.99392 1.000 47.81478 340 VAL A C 1
ATOM 1950 O O . VAL A 1 262 ? -5.98874 56.17454 82.38654 1.000 48.03322 340 VAL A O 1
ATOM 1954 N N . VAL A 1 263 ? -4.69751 54.33697 82.38143 1.000 44.08083 341 VAL A N 1
ATOM 1955 C CA . VAL A 1 263 ? -4.62235 54.20134 80.93756 1.000 40.73352 341 VAL A CA 1
ATOM 1956 C C . VAL A 1 263 ? -4.87952 52.74050 80.60677 1.000 44.23749 341 VAL A C 1
ATOM 1957 O O . VAL A 1 263 ? -4.92947 51.88580 81.49120 1.000 43.81430 341 VAL A O 1
ATOM 1961 N N . PHE A 1 264 ? -5.00977 52.44998 79.31711 1.000 41.33144 342 PHE A N 1
ATOM 1962 C CA . PHE A 1 264 ? -5.09719 51.05750 78.88345 1.000 41.86597 342 PHE A CA 1
ATOM 1963 C C . PHE A 1 264 ? -3.71914 50.42130 79.02036 1.000 41.56766 342 PHE A C 1
ATOM 1964 O O . PHE A 1 264 ? -2.82251 50.65254 78.20134 1.000 39.82926 342 PHE A O 1
ATOM 1972 N N . ALA A 1 265 ? -3.54826 49.61534 80.06152 1.000 37.51608 343 ALA A N 1
ATOM 1973 C CA . ALA A 1 265 ? -2.27608 48.98010 80.36079 1.000 37.66865 343 ALA A CA 1
ATOM 1974 C C . ALA A 1 265 ? -2.24739 47.55535 79.83082 1.000 37.41760 343 ALA A C 1
ATOM 1975 O O . ALA A 1 265 ? -3.26579 46.86957 79.78143 1.000 37.85171 343 ALA A O 1
ATOM 1977 N N . HIS A 1 266 ? -1.06109 47.12086 79.43376 1.000 33.72622 344 HIS A N 1
ATOM 1978 C CA . HIS A 1 266 ? -0.88131 45.73756 79.02414 1.000 33.26551 344 HIS A CA 1
ATOM 1979 C C . HIS A 1 266 ? -0.88496 44.80554 80.23360 1.000 33.94985 344 HIS A C 1
ATOM 1980 O O . HIS A 1 266 ? -1.47563 43.71816 80.18697 1.000 32.39678 344 HIS A O 1
ATOM 1987 N N . ASN A 1 267 ? -0.20384 45.21041 81.31047 1.000 33.24177 345 ASN A N 1
ATOM 1988 C CA . ASN A 1 267 ? -0.12434 44.55238 82.61592 1.000 35.79807 345 ASN A CA 1
ATOM 1989 C C . ASN A 1 267 ? 0.72240 43.27682 82.61324 1.000 36.26732 345 ASN A C 1
ATOM 1990 O O . ASN A 1 267 ? 0.80633 42.59505 83.65455 1.000 39.94493 345 ASN A O 1
ATOM 1995 N N . ASP A 1 268 ? 1.40195 42.94909 81.51850 1.000 34.30492 346 ASP A N 1
ATOM 1996 C CA . ASP A 1 268 ? 2.13996 41.68806 81.46522 1.000 31.75462 346 ASP A CA 1
ATOM 1997 C C . ASP A 1 268 ? 3.27438 41.71688 80.44506 1.000 33.52585 346 ASP A C 1
ATOM 1998 O O . ASP A 1 268 ? 3.40909 40.78574 79.63758 1.000 31.89595 346 ASP A O 1
ATOM 2003 N N . THR A 1 269 ? 4.10247 42.76985 80.46983 1.000 30.25185 347 THR A N 1
ATOM 2004 C CA . THR A 1 269 ? 5.19227 42.90822 79.49920 1.000 31.95015 347 THR A CA 1
ATOM 2005 C C . THR A 1 269 ? 6.44228 42.11204 79.91160 1.000 36.71585 347 THR A C 1
ATOM 2006 O O . THR A 1 269 ? 7.56841 42.62923 79.89315 1.000 33.62421 347 THR A O 1
ATOM 2010 N N . GLN A 1 270 ? 6.25594 40.83387 80.23234 1.000 36.22921 348 GLN A N 1
ATOM 2011 C CA . GLN A 1 270 ? 7.37892 39.91320 80.32904 1.000 37.23574 348 GLN A CA 1
ATOM 2012 C C . GLN A 1 270 ? 7.96349 39.70078 78.94273 1.000 36.77165 348 GLN A C 1
ATOM 2013 O O . GLN A 1 270 ? 7.29310 39.91400 77.92903 1.000 35.00342 348 GLN A O 1
ATOM 2019 N N . TYR A 1 271 ? 9.21857 39.23944 78.90323 1.000 34.72712 349 TYR A N 1
ATOM 2020 C CA . TYR A 1 271 ? 9.89553 39.12040 77.61699 1.000 37.67466 349 TYR A CA 1
ATOM 2021 C C . TYR A 1 271 ? 9.15831 38.17072 76.67673 1.000 36.28741 349 TYR A C 1
ATOM 2022 O O . TYR A 1 271 ? 9.27730 38.30211 75.45699 1.000 33.88706 349 TYR A O 1
ATOM 2031 N N . GLY A 1 272 ? 8.38893 37.21939 77.21301 1.000 36.17870 350 GLY A N 1
ATOM 2032 C CA . GLY A 1 272 ? 7.68394 36.28448 76.34278 1.000 35.67060 350 GLY A CA 1
ATOM 2033 C C . GLY A 1 272 ? 6.56522 36.92132 75.53055 1.000 34.90664 350 GLY A C 1
ATOM 2034 O O . GLY A 1 272 ? 6.09157 36.31898 74.55841 1.000 32.57664 350 GLY A O 1
ATOM 2035 N N . ASN A 1 273 ? 6.12470 38.11787 75.91852 1.000 32.36911 351 ASN A N 1
ATOM 2036 C CA . ASN A 1 273 ? 5.05508 38.83127 75.23125 1.000 30.97203 351 ASN A CA 1
ATOM 2037 C C . ASN A 1 273 ? 5.58579 40.03935 74.47429 1.000 33.12376 351 ASN A C 1
ATOM 2038 O O . ASN A 1 273 ? 4.83440 40.98192 74.21807 1.000 35.69836 351 ASN A O 1
ATOM 2043 N N . LEU A 1 274 ? 6.87938 40.05567 74.17893 1.000 34.65999 352 LEU A N 1
ATOM 2044 C CA . LEU A 1 274 ? 7.51684 41.12242 73.42123 1.000 38.16060 352 LEU A CA 1
ATOM 2045 C C . LEU A 1 274 ? 8.16756 40.48157 72.21155 1.000 37.25504 352 LEU A C 1
ATOM 2046 O O . LEU A 1 274 ? 8.87230 39.47972 72.34264 1.000 35.76177 352 LEU A O 1
ATOM 2051 N N . LEU A 1 275 ? 7.92295 41.04585 71.04368 1.000 33.45706 353 LEU A N 1
ATOM 2052 C CA . LEU A 1 275 ? 8.28334 40.39994 69.80004 1.000 34.11912 353 LEU A CA 1
ATOM 2053 C C . LEU A 1 275 ? 9.28598 41.23659 69.02397 1.000 35.50200 353 LEU A C 1
ATOM 2054 O O . LEU A 1 275 ? 9.12923 42.44985 68.90533 1.000 34.28031 353 LEU A O 1
ATOM 2059 N N . ARG A 1 276 ? 10.28551 40.57407 68.45403 1.000 34.55892 354 ARG A N 1
ATOM 2060 C CA . ARG A 1 276 ? 11.14150 41.16375 67.43649 1.000 35.39707 354 ARG A CA 1
ATOM 2061 C C . ARG A 1 276 ? 10.61240 40.75442 66.06719 1.000 35.19661 354 ARG A C 1
ATOM 2062 O O . ARG A 1 276 ? 10.60057 39.56930 65.74618 1.000 31.55994 354 ARG A O 1
ATOM 2070 N N . LEU A 1 277 ? 10.19681 41.73405 65.25825 1.000 32.82091 355 LEU A N 1
ATOM 2071 C CA . LEU A 1 277 ? 9.64952 41.43959 63.94281 1.000 34.41784 355 LEU A CA 1
ATOM 2072 C C . LEU A 1 277 ? 10.78427 41.14817 62.97980 1.000 36.08469 355 LEU A C 1
ATOM 2073 O O . LEU A 1 277 ? 11.75901 41.89861 62.92420 1.000 36.81538 355 LEU A O 1
ATOM 2078 N N . ASP A 1 278 ? 10.66142 40.06073 62.21951 1.000 37.54445 356 ASP A N 1
ATOM 2079 C CA . ASP A 1 278 ? 11.65867 39.70955 61.20078 1.000 35.06542 356 ASP A CA 1
ATOM 2080 C C . ASP A 1 278 ? 11.16957 40.33000 59.89930 1.000 40.65644 356 ASP A C 1
ATOM 2081 O O . ASP A 1 278 ? 10.39597 39.72329 59.14837 1.000 38.33601 356 ASP A O 1
ATOM 2086 N N . VAL A 1 279 ? 11.61695 41.55800 59.63106 1.000 40.32808 357 VAL A N 1
ATOM 2087 C CA . VAL A 1 279 ? 11.08137 42.33828 58.52134 1.000 39.22495 357 VAL A CA 1
ATOM 2088 C C . VAL A 1 279 ? 12.11435 43.36909 58.10173 1.000 38.94300 357 VAL A C 1
ATOM 2089 O O . VAL A 1 279 ? 12.87295 43.88596 58.92824 1.000 42.07905 357 VAL A O 1
ATOM 2093 N N . GLU A 1 280 ? 12.14076 43.66125 56.80478 1.000 37.75476 358 GLU A N 1
ATOM 2094 C CA . GLU A 1 280 ? 12.92207 44.76220 56.25372 1.000 40.28487 358 GLU A CA 1
ATOM 2095 C C . GLU A 1 280 ? 12.16341 46.07027 56.49339 1.000 44.10630 358 GLU A C 1
ATOM 2096 O O . GLU A 1 280 ? 11.08115 46.28724 55.92798 1.000 38.38010 358 GLU A O 1
ATOM 2102 N N . LEU A 1 281 ? 12.71319 46.94014 57.37361 1.000 42.33872 359 LEU A N 1
ATOM 2103 C CA . LEU A 1 281 ? 12.02978 48.18908 57.70202 1.000 41.59980 359 LEU A CA 1
ATOM 2104 C C . LEU A 1 281 ? 12.19993 49.21757 56.58233 1.000 39.08278 359 LEU A C 1
ATOM 2105 O O . LEU A 1 281 ? 13.18047 49.17966 55.84001 1.000 42.05840 359 LEU A O 1
ATOM 2110 N N . PRO A 1 282 ? 11.23946 50.13101 56.42574 1.000 41.66089 360 PRO A N 1
ATOM 2111 C CA . PRO A 1 282 ? 11.37944 51.16282 55.39718 1.000 41.66986 360 PRO A CA 1
ATOM 2112 C C . PRO A 1 282 ? 12.60087 52.01793 55.66602 1.000 44.64653 360 PRO A C 1
ATOM 2113 O O . PRO A 1 282 ? 13.05170 52.13840 56.82007 1.000 48.26425 360 PRO A O 1
ATOM 2117 N N . PRO A 1 283 ? 13.17562 52.61959 54.63377 1.000 45.25250 361 PRO A N 1
ATOM 2118 C CA . PRO A 1 283 ? 14.27380 53.57018 54.86505 1.000 47.14794 361 PRO A CA 1
ATOM 2119 C C . PRO A 1 283 ? 13.84377 54.68225 55.81542 1.000 47.14672 361 PRO A C 1
ATOM 2120 O O . PRO A 1 283 ? 12.72665 55.19956 55.73662 1.000 49.67788 361 PRO A O 1
ATOM 2124 N N . ASN A 1 284 ? 14.73653 55.01901 56.73948 1.000 45.57924 362 ASN A N 1
ATOM 2125 C CA . ASN A 1 284 ? 14.61272 56.03174 57.78284 1.000 50.47366 362 ASN A CA 1
ATOM 2126 C C . ASN A 1 284 ? 13.81000 55.52859 58.98121 1.000 52.29383 362 ASN A C 1
ATOM 2127 O O . ASN A 1 284 ? 13.83549 56.18146 60.02470 1.000 54.40006 362 ASN A O 1
ATOM 2132 N N . THR A 1 285 ? 13.10587 54.40451 58.87933 1.000 46.90351 363 THR A N 1
ATOM 2133 C CA . THR A 1 285 ? 12.38068 53.86279 60.03445 1.000 48.39676 363 THR A CA 1
ATOM 2134 C C . THR A 1 285 ? 13.37787 53.31432 61.05532 1.000 50.97254 363 THR A C 1
ATOM 2135 O O . THR A 1 285 ? 14.20645 52.46024 60.70800 1.000 51.10727 363 THR A O 1
ATOM 2139 N N . PRO A 1 286 ? 13.32353 53.76200 62.31207 1.000 47.42565 364 PRO A N 1
ATOM 2140 C CA . PRO A 1 286 ? 14.35906 53.38808 63.27858 1.000 47.28802 364 PRO A CA 1
ATOM 2141 C C . PRO A 1 286 ? 14.30278 51.91464 63.65129 1.000 45.79687 364 PRO A C 1
ATOM 2142 O O . PRO A 1 286 ? 13.24539 51.27363 63.63282 1.000 45.87613 364 PRO A O 1
ATOM 2146 N N . GLU A 1 287 ? 15.47291 51.39576 64.03055 1.000 46.48537 365 GLU A N 1
ATOM 2147 C CA . GLU A 1 287 ? 15.59151 49.99524 64.41872 1.000 46.93303 365 GLU A CA 1
ATOM 2148 C C . GLU A 1 287 ? 14.59562 49.60394 65.50467 1.000 44.51372 365 GLU A C 1
ATOM 2149 O O . GLU A 1 287 ? 14.04937 48.49631 65.47099 1.000 45.56286 365 GLU A O 1
ATOM 2155 N N . HIS A 1 288 ? 14.32696 50.49220 66.47367 1.000 43.63544 366 HIS A N 1
ATOM 2156 C CA . HIS A 1 288 ? 13.46126 50.04788 67.56543 1.000 42.58746 366 HIS A CA 1
ATOM 2157 C C . HIS A 1 288 ? 12.00083 49.87788 67.16092 1.000 39.44908 366 HIS A C 1
ATOM 2158 O O . HIS A 1 288 ? 11.23064 49.30567 67.94766 1.000 41.29123 366 HIS A O 1
ATOM 2165 N N . CYS A 1 289 ? 11.59596 50.30852 65.96617 1.000 36.05030 367 CYS A N 1
ATOM 2166 C CA . CYS A 1 289 ? 10.21744 50.04422 65.55180 1.000 38.02969 367 CYS A CA 1
ATOM 2167 C C . CYS A 1 289 ? 9.95693 48.59590 65.15004 1.000 39.58006 367 CYS A C 1
ATOM 2168 O O . CYS A 1 289 ? 8.78932 48.23641 64.94318 1.000 40.11639 367 CYS A O 1
ATOM 2171 N N . ARG A 1 290 ? 10.97716 47.73749 65.06346 1.000 40.65813 368 ARG A N 1
ATOM 2172 C CA . ARG A 1 290 ? 10.65931 46.34450 64.76605 1.000 37.75025 368 ARG A CA 1
ATOM 2173 C C . ARG A 1 290 ? 10.15016 45.59502 65.98278 1.000 37.32955 368 ARG A C 1
ATOM 2174 O O . ARG A 1 290 ? 9.87080 44.40007 65.87687 1.000 38.04283 368 ARG A O 1
ATOM 2182 N N . TYR A 1 291 ? 10.01865 46.25442 67.12837 1.000 38.25300 369 TYR A N 1
ATOM 2183 C CA . TYR A 1 291 ? 9.58888 45.59922 68.35367 1.000 36.62451 369 TYR A CA 1
ATOM 2184 C C . TYR A 1 291 ? 8.14066 45.95187 68.64962 1.000 40.38533 369 TYR A C 1
ATOM 2185 O O . TYR A 1 291 ? 7.73296 47.11265 68.51490 1.000 41.80527 369 TYR A O 1
ATOM 2194 N N . ILE A 1 292 ? 7.35559 44.94351 69.02832 1.000 31.86942 370 ILE A N 1
ATOM 2195 C CA . ILE A 1 292 ? 5.96245 45.14237 69.39556 1.000 33.60428 370 ILE A CA 1
ATOM 2196 C C . ILE A 1 292 ? 5.62007 44.30586 70.62429 1.000 37.43729 370 ILE A C 1
ATOM 2197 O O . ILE A 1 292 ? 6.35879 43.40861 71.03921 1.000 30.32523 370 ILE A O 1
ATOM 2202 N N . VAL A 1 293 ? 4.46929 44.62762 71.19707 1.000 36.64458 371 VAL A N 1
ATOM 2203 C CA . VAL A 1 293 ? 3.90109 43.92562 72.32765 1.000 33.85982 371 VAL A CA 1
ATOM 2204 C C . VAL A 1 293 ? 2.80105 43.01255 71.81228 1.000 37.66408 371 VAL A C 1
ATOM 2205 O O . VAL A 1 293 ? 2.06234 43.38170 70.89259 1.000 37.54932 371 VAL A O 1
ATOM 2209 N N . ILE A 1 294 ? 2.67954 41.81938 72.39825 1.000 35.62237 372 ILE A N 1
ATOM 2210 C CA . ILE A 1 294 ? 1.61819 40.89773 72.03013 1.000 36.47768 372 ILE A CA 1
ATOM 2211 C C . ILE A 1 294 ? 0.93245 40.39762 73.29115 1.000 39.45690 372 ILE A C 1
ATOM 2212 O O . ILE A 1 294 ? 1.39568 40.60586 74.41865 1.000 32.28008 372 ILE A O 1
ATOM 2217 N N . ASP A 1 295 ? -0.20050 39.72983 73.06458 1.000 36.98997 373 ASP A N 1
ATOM 2218 C CA . ASP A 1 295 ? -0.94386 38.99793 74.08138 1.000 33.39719 373 ASP A CA 1
ATOM 2219 C C . ASP A 1 295 ? -1.57697 39.91009 75.12047 1.000 37.82458 373 ASP A C 1
ATOM 2220 O O . ASP A 1 295 ? -0.97905 40.24645 76.15157 1.000 43.53132 373 ASP A O 1
ATOM 2225 N N . PHE A 1 296 ? -2.82514 40.25132 74.87963 1.000 33.06287 374 PHE A N 1
ATOM 2226 C CA . PHE A 1 296 ? -3.54512 41.21748 75.68056 1.000 38.80788 374 PHE A CA 1
ATOM 2227 C C . PHE A 1 296 ? -4.43232 40.56564 76.73644 1.000 39.92179 374 PHE A C 1
ATOM 2228 O O . PHE A 1 296 ? -5.31790 41.23395 77.27798 1.000 42.36400 374 PHE A O 1
ATOM 2236 N N . GLU A 1 297 ? -4.17770 39.28961 77.07185 1.000 40.91056 375 GLU A N 1
ATOM 2237 C CA . GLU A 1 297 ? -5.03068 38.57759 78.02746 1.000 40.11899 375 GLU A CA 1
ATOM 2238 C C . GLU A 1 297 ? -5.20345 39.35713 79.32636 1.000 35.06445 375 GLU A C 1
ATOM 2239 O O . GLU A 1 297 ? -6.27779 39.33630 79.92387 1.000 39.51470 375 GLU A O 1
ATOM 2245 N N . TYR A 1 298 ? -4.15578 40.04560 79.78763 1.000 37.18555 376 TYR A N 1
ATOM 2246 C CA . TYR A 1 298 ? -4.20177 40.75004 81.06215 1.000 33.88166 376 TYR A CA 1
ATOM 2247 C C . TYR A 1 298 ? -4.41948 42.24707 80.91984 1.000 34.76782 376 TYR A C 1
ATOM 2248 O O . TYR A 1 298 ? -4.46630 42.94890 81.93536 1.000 36.19741 376 TYR A O 1
ATOM 2257 N N . ALA A 1 299 ? -4.55294 42.75700 79.70002 1.000 37.95674 377 ALA A N 1
ATOM 2258 C CA . ALA A 1 299 ? -4.66041 44.19867 79.51312 1.000 38.92132 377 ALA A CA 1
ATOM 2259 C C . ALA A 1 299 ? -5.95479 44.73204 80.11497 1.000 38.85651 377 ALA A C 1
ATOM 2260 O O . ALA A 1 299 ? -7.00148 44.08842 80.02593 1.000 37.97382 377 ALA A O 1
ATOM 2262 N N . SER A 1 300 ? -5.87582 45.92782 80.73907 1.000 38.65138 378 SER A N 1
ATOM 2263 C CA . SER A 1 300 ? -7.04109 46.56017 81.35347 1.000 38.37797 378 SER A CA 1
ATOM 2264 C C . SER A 1 300 ? -6.65996 47.93734 81.87985 1.000 41.44611 378 SER A C 1
ATOM 2265 O O . SER A 1 300 ? -5.46676 48.26139 81.94125 1.000 45.03260 378 SER A O 1
ATOM 2268 N N . PRO A 1 301 ? -7.63072 48.78198 82.23272 1.000 42.69237 379 PRO A N 1
ATOM 2269 C CA . PRO A 1 301 ? -7.29853 50.08879 82.82519 1.000 41.60012 379 PRO A CA 1
ATOM 2270 C C . PRO A 1 301 ? -6.45477 49.93702 84.08292 1.000 42.37032 379 PRO A C 1
ATOM 2271 O O . PRO A 1 301 ? -6.83358 49.23993 85.02748 1.000 45.33763 379 PRO A O 1
ATOM 2275 N N . ASN A 1 302 ? -5.31292 50.61198 84.10058 1.000 38.83853 380 ASN A N 1
ATOM 2276 C CA . ASN A 1 302 ? -4.43478 50.61844 85.26216 1.000 39.68585 380 ASN A CA 1
ATOM 2277 C C . ASN A 1 302 ? -3.57089 51.86619 85.18137 1.000 39.81403 380 ASN A C 1
ATOM 2278 O O . ASN A 1 302 ? -3.41233 52.43997 84.10272 1.000 39.68951 380 ASN A O 1
ATOM 2283 N N . PRO A 1 303 ? -2.98367 52.30127 86.29154 1.000 43.48862 381 PRO A N 1
ATOM 2284 C CA . PRO A 1 303 ? -2.11586 53.48389 86.22888 1.000 42.93517 381 PRO A CA 1
ATOM 2285 C C . PRO A 1 303 ? -0.92594 53.19707 85.32850 1.000 43.53435 381 PRO A C 1
ATOM 2286 O O . PRO A 1 303 ? -0.38697 52.08863 85.31811 1.000 44.23154 381 PRO A O 1
ATOM 2290 N N . ARG A 1 304 ? -0.53434 54.19307 84.53799 1.000 41.95317 382 ARG A N 1
ATOM 2291 C CA . ARG A 1 304 ? 0.58770 53.96788 83.63928 1.000 44.02926 382 ARG A CA 1
ATOM 2292 C C . ARG A 1 304 ? 1.84445 53.58499 84.41427 1.000 42.69456 382 ARG A C 1
ATOM 2293 O O . ARG A 1 304 ? 2.61882 52.74036 83.95623 1.000 41.89372 382 ARG A O 1
ATOM 2301 N N . GLY A 1 305 ? 2.03197 54.14771 85.61478 1.000 43.72127 383 GLY A N 1
ATOM 2302 C CA . GLY A 1 305 ? 3.18539 53.78943 86.42091 1.000 42.38848 383 GLY A CA 1
ATOM 2303 C C . GLY A 1 305 ? 3.16709 52.33960 86.86245 1.000 46.11272 383 GLY A C 1
ATOM 2304 O O . GLY A 1 305 ? 4.22250 51.74936 87.09702 1.000 42.54633 383 GLY A O 1
ATOM 2305 N N . TYR A 1 306 ? 1.97281 51.75010 86.98852 1.000 43.25726 384 TYR A N 1
ATOM 2306 C CA . TYR A 1 306 ? 1.87272 50.32894 87.29289 1.000 42.38160 384 TYR A CA 1
ATOM 2307 C C . TYR A 1 306 ? 2.40067 49.49680 86.13226 1.000 42.61095 384 TYR A C 1
ATOM 2308 O O . TYR A 1 306 ? 3.21878 48.59006 86.32073 1.000 37.57797 384 TYR A O 1
ATOM 2317 N N . ASP A 1 307 ? 1.92952 49.78847 84.92067 1.000 41.36076 385 ASP A N 1
ATOM 2318 C CA . ASP A 1 307 ? 2.35384 49.02401 83.75911 1.000 39.44375 385 ASP A CA 1
ATOM 2319 C C . ASP A 1 307 ? 3.86029 49.12896 83.55447 1.000 39.66339 385 ASP A C 1
ATOM 2320 O O . ASP A 1 307 ? 4.52723 48.14205 83.21724 1.000 38.64442 385 ASP A O 1
ATOM 2325 N N . ILE A 1 308 ? 4.40895 50.32134 83.74098 1.000 38.39028 386 ILE A N 1
ATOM 2326 C CA . ILE A 1 308 ? 5.83489 50.51486 83.54226 1.000 39.13406 386 ILE A CA 1
ATOM 2327 C C . ILE A 1 308 ? 6.61896 49.80180 84.63966 1.000 44.26776 386 ILE A C 1
ATOM 2328 O O . ILE A 1 308 ? 7.58014 49.07383 84.36659 1.000 40.85402 386 ILE A O 1
ATOM 2333 N N . ALA A 1 309 ? 6.22197 50.00874 85.90002 1.000 44.47751 387 ALA A N 1
ATOM 2334 C CA . ALA A 1 309 ? 6.89158 49.33599 87.00880 1.000 42.87510 387 ALA A CA 1
ATOM 2335 C C . ALA A 1 309 ? 6.85674 47.82342 86.83266 1.000 41.40356 387 ALA A C 1
ATOM 2336 O O . ALA A 1 309 ? 7.84271 47.13015 87.12301 1.000 38.78255 387 ALA A O 1
ATOM 2338 N N . ASN A 1 310 ? 5.73195 47.29266 86.34991 1.000 38.34723 388 ASN A N 1
ATOM 2339 C CA . ASN A 1 310 ? 5.67785 45.86510 86.08216 1.000 39.61570 388 ASN A CA 1
ATOM 2340 C C . ASN A 1 310 ? 6.73796 45.47216 85.06037 1.000 41.07923 388 ASN A C 1
ATOM 2341 O O . ASN A 1 310 ? 7.46459 44.48775 85.25820 1.000 43.32421 388 ASN A O 1
ATOM 2346 N N . HIS A 1 311 ? 6.87794 46.25685 83.98419 1.000 36.28717 389 HIS A N 1
ATOM 2347 C CA . HIS A 1 311 ? 7.90846 45.94764 82.99295 1.000 38.87913 389 HIS A CA 1
ATOM 2348 C C . HIS A 1 311 ? 9.30164 45.93730 83.60806 1.000 38.26967 389 HIS A C 1
ATOM 2349 O O . HIS A 1 311 ? 10.13408 45.09668 83.25128 1.000 36.60722 389 HIS A O 1
ATOM 2356 N N . PHE A 1 312 ? 9.59053 46.90078 84.48702 1.000 37.21918 390 PHE A N 1
ATOM 2357 C CA . PHE A 1 312 ? 10.90215 46.95609 85.11700 1.000 40.71496 390 PHE A CA 1
ATOM 2358 C C . PHE A 1 312 ? 11.14423 45.72825 85.99263 1.000 42.06218 390 PHE A C 1
ATOM 2359 O O . PHE A 1 312 ? 12.25916 45.18988 86.01369 1.000 40.20194 390 PHE A O 1
ATOM 2367 N N . HIS A 1 313 ? 10.12178 45.28604 86.74123 1.000 36.65303 391 HIS A N 1
ATOM 2368 C CA . HIS A 1 313 ? 10.26028 44.04092 87.49493 1.000 41.17926 391 HIS A CA 1
ATOM 2369 C C . HIS A 1 313 ? 10.60552 42.89431 86.55346 1.000 37.89559 391 HIS A C 1
ATOM 2370 O O . HIS A 1 313 ? 11.42710 42.02604 86.87753 1.000 38.89795 391 HIS A O 1
ATOM 2377 N N . GLU A 1 314 ? 10.00916 42.90460 85.36383 1.000 35.08194 392 GLU A N 1
ATOM 2378 C CA . GLU A 1 314 ? 10.21184 41.84169 84.39452 1.000 38.42151 392 GLU A CA 1
ATOM 2379 C C . GLU A 1 314 ? 11.62957 41.82048 83.84026 1.000 39.82571 392 GLU A C 1
ATOM 2380 O O . GLU A 1 314 ? 12.03132 40.80075 83.27504 1.000 37.59163 392 GLU A O 1
ATOM 2386 N N . TRP A 1 315 ? 12.39988 42.90946 83.99481 1.000 40.05886 393 TRP A N 1
ATOM 2387 C CA . TRP A 1 315 ? 13.82976 42.85178 83.67886 1.000 43.47502 393 TRP A CA 1
ATOM 2388 C C . TRP A 1 315 ? 14.52712 41.72964 84.43125 1.000 44.73468 393 TRP A C 1
ATOM 2389 O O . TRP A 1 315 ? 15.52440 41.18198 83.94650 1.000 44.13143 393 TRP A O 1
ATOM 2400 N N . ARG A 1 316 ? 14.02833 41.37615 85.61742 1.000 43.57302 394 ARG A N 1
ATOM 2401 C CA . ARG A 1 316 ? 14.69747 40.34594 86.40683 1.000 47.97200 394 ARG A CA 1
ATOM 2402 C C . ARG A 1 316 ? 14.46189 38.95203 85.84829 1.000 45.24050 394 ARG A C 1
ATOM 2403 O O . ARG A 1 316 ? 15.20058 38.03302 86.22324 1.000 44.89216 394 ARG A O 1
ATOM 2411 N N . ALA A 1 317 ? 13.48178 38.80827 84.94183 1.000 38.88476 395 ALA A N 1
ATOM 2412 C CA . ALA A 1 317 ? 13.02871 37.56244 84.31517 1.000 44.65914 395 ALA A CA 1
ATOM 2413 C C . ALA A 1 317 ? 12.24967 36.69484 85.29785 1.000 43.55523 395 ALA A C 1
ATOM 2414 O O . ALA A 1 317 ? 12.44621 36.79699 86.50551 1.000 38.90251 395 ALA A O 1
ATOM 2416 N N . ASN A 1 318 ? 11.35009 35.86255 84.78406 1.000 44.24862 396 ASN A N 1
ATOM 2417 C CA . ASN A 1 318 ? 10.50731 34.99204 85.60153 1.000 42.64315 396 ASN A CA 1
ATOM 2418 C C . ASN A 1 318 ? 9.98968 35.73804 86.83331 1.000 39.62188 396 ASN A C 1
ATOM 2419 O O . ASN A 1 318 ? 10.23723 35.37589 87.98414 1.000 38.64142 396 ASN A O 1
ATOM 2424 N N . TYR A 1 319 ? 9.30727 36.85197 86.55552 1.000 40.04885 397 TYR A N 1
ATOM 2425 C CA . TYR A 1 319 ? 8.61699 37.61321 87.59416 1.000 37.39305 397 TYR A CA 1
ATOM 2426 C C . TYR A 1 319 ? 7.18747 37.10186 87.63082 1.000 40.17273 397 TYR A C 1
ATOM 2427 O O . TYR A 1 319 ? 6.84087 36.30643 88.50867 1.000 39.91139 397 TYR A O 1
ATOM 2436 N N . HIS A 1 320 ? 6.37335 37.49828 86.64631 1.000 35.87940 398 HIS A N 1
ATOM 2437 C CA . HIS A 1 320 ? 5.09087 36.83467 86.44332 1.000 36.46579 398 HIS A CA 1
ATOM 2438 C C . HIS A 1 320 ? 5.28639 35.36145 86.12710 1.000 37.84087 398 HIS A C 1
ATOM 2439 O O . HIS A 1 320 ? 4.67441 34.49081 86.75791 1.000 37.01290 398 HIS A O 1
ATOM 2446 N N . HIS A 1 321 ? 6.08960 35.06523 85.12173 1.000 34.66098 399 HIS A N 1
ATOM 2447 C CA . HIS A 1 321 ? 6.20396 33.68498 84.67178 1.000 39.08790 399 HIS A CA 1
ATOM 2448 C C . HIS A 1 321 ? 6.93642 32.87830 85.73700 1.000 40.99812 399 HIS A C 1
ATOM 2449 O O . HIS A 1 321 ? 8.04419 33.25603 86.13352 1.000 40.56153 399 HIS A O 1
ATOM 2456 N N . PRO A 1 322 ? 6.35638 31.79980 86.24718 1.000 40.59148 400 PRO A N 1
ATOM 2457 C CA . PRO A 1 322 ? 7.08169 30.94545 87.18850 1.000 42.92305 400 PRO A CA 1
ATOM 2458 C C . PRO A 1 322 ? 8.24810 30.22497 86.52688 1.000 47.75037 400 PRO A C 1
ATOM 2459 O O . PRO A 1 322 ? 8.33272 30.09528 85.30331 1.000 49.74338 400 PRO A O 1
ATOM 2463 N N . THR A 1 323 ? 9.15905 29.75532 87.38064 1.000 48.99358 401 THR A N 1
ATOM 2464 C CA . THR A 1 323 ? 10.33161 28.97978 87.00183 1.000 51.27321 401 THR A CA 1
ATOM 2465 C C . THR A 1 323 ? 10.04356 27.49923 87.21189 1.000 54.61176 401 THR A C 1
ATOM 2466 O O . THR A 1 323 ? 9.48089 27.11212 88.24205 1.000 51.54078 401 THR A O 1
ATOM 2470 N N . HIS A 1 324 ? 10.43462 26.67049 86.24572 1.000 52.23006 402 HIS A N 1
ATOM 2471 C CA . HIS A 1 324 ? 10.33787 25.23246 86.45577 1.000 60.49756 402 HIS A CA 1
ATOM 2472 C C . HIS A 1 324 ? 11.28857 24.78130 87.56669 1.000 61.07232 402 HIS A C 1
ATOM 2473 O O . HIS A 1 324 ? 12.38946 25.31547 87.74372 1.000 58.06747 402 HIS A O 1
ATOM 2480 N N . SER A 1 325 ? 10.86125 23.75194 88.29470 1.000 62.74253 403 SER A N 1
ATOM 2481 C CA . SER A 1 325 ? 11.62133 23.28227 89.44619 1.000 63.09081 403 SER A CA 1
ATOM 2482 C C . SER A 1 325 ? 12.99405 22.75396 89.05618 1.000 60.16815 403 SER A C 1
ATOM 2483 O O . SER A 1 325 ? 13.92233 22.79711 89.86640 1.000 61.05484 403 SER A O 1
ATOM 2486 N N . HIS A 1 326 ? 13.15599 22.25774 87.83699 1.000 64.13864 404 HIS A N 1
ATOM 2487 C CA . HIS A 1 326 ? 14.46374 21.73737 87.46428 1.000 63.34010 404 HIS A CA 1
ATOM 2488 C C . HIS A 1 326 ? 15.42202 22.82035 86.98422 1.000 63.61009 404 HIS A C 1
ATOM 2489 O O . HIS A 1 326 ? 16.59783 22.51268 86.74546 1.000 63.93542 404 HIS A O 1
ATOM 2496 N N . SER A 1 327 ? 14.97082 24.07052 86.86678 1.000 62.92732 405 SER A N 1
ATOM 2497 C CA . SER A 1 327 ? 15.79375 25.16311 86.35997 1.000 64.74406 405 SER A CA 1
ATOM 2498 C C . SER A 1 327 ? 16.15284 26.14338 87.47251 1.000 64.13911 405 SER A C 1
ATOM 2499 O O . SER A 1 327 ? 15.43748 26.26653 88.47452 1.000 63.87225 405 SER A O 1
ATOM 2502 N N . LEU A 1 328 ? 17.27544 26.84179 87.28140 1.000 63.48515 406 LEU A N 1
ATOM 2503 C CA . LEU A 1 328 ? 17.66116 27.92977 88.16776 1.000 57.45213 406 LEU A CA 1
ATOM 2504 C C . LEU A 1 328 ? 16.87414 29.19123 87.82686 1.000 65.70245 406 LEU A C 1
ATOM 2505 O O . LEU A 1 328 ? 16.67090 29.51841 86.65095 1.000 65.68599 406 LEU A O 1
ATOM 2507 N N . ILE A 1 329 ? 16.42130 29.88817 88.86635 1.000 58.49773 407 ILE A N 1
ATOM 2508 C CA . ILE A 1 329 ? 15.75026 31.18244 88.69398 1.000 63.82411 407 ILE A CA 1
ATOM 2509 C C . ILE A 1 329 ? 16.71896 32.17192 88.04513 1.000 61.40222 407 ILE A C 1
ATOM 2510 O O . ILE A 1 329 ? 17.84146 32.36701 88.55950 1.000 61.01393 407 ILE A O 1
ATOM 2515 N N . PRO A 1 330 ? 16.34063 32.82736 86.91598 1.000 59.19065 408 PRO A N 1
ATOM 2516 C CA . PRO A 1 330 ? 17.30248 33.64424 86.15230 1.000 51.89242 408 PRO A CA 1
ATOM 2517 C C . PRO A 1 330 ? 18.03601 34.70596 86.96800 1.000 59.12994 408 PRO A C 1
ATOM 2518 O O . PRO A 1 330 ? 19.26258 34.63699 87.10437 1.000 62.77592 408 PRO A O 1
ATOM 2522 N N . HIS A 1 331 ? 17.30746 35.68982 87.49887 1.000 56.51127 409 HIS A N 1
ATOM 2523 C CA . HIS A 1 331 ? 17.86556 36.80022 88.27404 1.000 53.87966 409 HIS A CA 1
ATOM 2524 C C . HIS A 1 331 ? 18.77672 37.69510 87.41959 1.000 51.60650 409 HIS A C 1
ATOM 2525 O O . HIS A 1 331 ? 19.98330 37.81027 87.64699 1.000 57.00888 409 HIS A O 1
ATOM 2532 N N . PHE A 1 332 ? 18.16684 38.35525 86.45225 1.000 52.79453 410 PHE A N 1
ATOM 2533 C CA . PHE A 1 332 ? 18.82021 39.47634 85.79275 1.000 50.21706 410 PHE A CA 1
ATOM 2534 C C . PHE A 1 332 ? 18.63148 40.73281 86.65150 1.000 51.46229 410 PHE A C 1
ATOM 2535 O O . PHE A 1 332 ? 17.77631 40.75999 87.54017 1.000 48.36111 410 PHE A O 1
ATOM 2543 N N . PRO A 1 333 ? 19.42993 41.78107 86.44095 1.000 54.16227 411 PRO A N 1
ATOM 2544 C CA . PRO A 1 333 ? 19.31016 42.96026 87.30938 1.000 48.54735 411 PRO A CA 1
ATOM 2545 C C . PRO A 1 333 ? 18.13635 43.86405 86.94216 1.000 49.91473 411 PRO A C 1
ATOM 2546 O O . PRO A 1 333 ? 17.72187 43.96579 85.78606 1.000 51.88025 411 PRO A O 1
ATOM 2550 N N . TYR A 1 334 ? 17.56557 44.47299 87.98102 1.000 49.31466 412 TYR A N 1
ATOM 2551 C CA . TYR A 1 334 ? 16.59055 45.53981 87.83735 1.000 52.05133 412 TYR A CA 1
ATOM 2552 C C . TYR A 1 334 ? 17.24790 46.74856 87.15603 1.000 48.17714 412 TYR A C 1
ATOM 2553 O O . TYR A 1 334 ? 18.45235 46.95282 87.29136 1.000 51.94780 412 TYR A O 1
ATOM 2562 N N . PRO A 1 335 ? 16.48658 47.54984 86.39482 1.000 50.45916 413 PRO A N 1
ATOM 2563 C CA . PRO A 1 335 ? 17.10045 48.68762 85.69090 1.000 50.09970 413 PRO A CA 1
ATOM 2564 C C . PRO A 1 335 ? 17.63791 49.72276 86.66554 1.000 49.51361 413 PRO A C 1
ATOM 2565 O O . PRO A 1 335 ? 16.99835 50.03427 87.67026 1.000 52.16148 413 PRO A O 1
ATOM 2569 N N . THR A 1 336 ? 18.81482 50.27499 86.34681 1.000 53.90521 414 THR A N 1
ATOM 2570 C CA . THR A 1 336 ? 19.42377 51.32432 87.17007 1.000 53.06813 414 THR A CA 1
ATOM 2571 C C . THR A 1 336 ? 18.65212 52.63024 86.98848 1.000 55.87613 414 THR A C 1
ATOM 2572 O O . THR A 1 336 ? 17.77377 52.72528 86.12918 1.000 56.23789 414 THR A O 1
ATOM 2576 N N . PRO A 1 337 ? 18.92757 53.65372 87.81061 1.000 57.71442 415 PRO A N 1
ATOM 2577 C CA . PRO A 1 337 ? 18.22451 54.93362 87.61402 1.000 54.08111 415 PRO A CA 1
ATOM 2578 C C . PRO A 1 337 ? 18.33446 55.48162 86.20131 1.000 57.02079 415 PRO A C 1
ATOM 2579 O O . PRO A 1 337 ? 17.34326 56.01042 85.67827 1.000 57.29790 415 PRO A O 1
ATOM 2583 N N . ILE A 1 338 ? 19.49084 55.34579 85.54898 1.000 54.64277 416 ILE A N 1
ATOM 2584 C CA . ILE A 1 338 ? 19.62460 55.95485 84.22823 1.000 57.59614 416 ILE A CA 1
ATOM 2585 C C . ILE A 1 338 ? 18.96258 55.10342 83.14747 1.000 60.17005 416 ILE A C 1
ATOM 2586 O O . ILE A 1 338 ? 18.46582 55.63971 82.14974 1.000 62.60026 416 ILE A O 1
ATOM 2591 N N . GLN A 1 339 ? 18.93850 53.78095 83.30547 1.000 58.97355 417 GLN A N 1
ATOM 2592 C CA . GLN A 1 339 ? 18.20589 52.96178 82.34545 1.000 58.04353 417 GLN A CA 1
ATOM 2593 C C . GLN A 1 339 ? 16.71033 53.23015 82.43867 1.000 54.70788 417 GLN A C 1
ATOM 2594 O O . GLN A 1 339 ? 16.00866 53.24024 81.42099 1.000 55.49876 417 GLN A O 1
ATOM 2600 N N . ARG A 1 340 ? 16.20582 53.48014 83.64607 1.000 56.05718 418 ARG A N 1
ATOM 2601 C CA . ARG A 1 340 ? 14.80478 53.86130 83.77386 1.000 54.06194 418 ARG A CA 1
ATOM 2602 C C . ARG A 1 340 ? 14.55254 55.20969 83.11319 1.000 54.71400 418 ARG A C 1
ATOM 2603 O O . ARG A 1 340 ? 13.51801 55.41078 82.47099 1.000 53.62343 418 ARG A O 1
ATOM 2611 N N . GLU A 1 341 ? 15.50323 56.13548 83.23886 1.000 57.03981 419 GLU A N 1
ATOM 2612 C CA . GLU A 1 341 ? 15.35379 57.45336 82.62997 1.000 58.42570 419 GLU A CA 1
ATOM 2613 C C . GLU A 1 341 ? 15.41668 57.37578 81.11081 1.000 55.76567 419 GLU A C 1
ATOM 2614 O O . GLU A 1 341 ? 14.63004 58.03492 80.42191 1.000 55.96643 419 GLU A O 1
ATOM 2620 N N . ASP A 1 342 ? 16.36119 56.60290 80.56839 1.000 52.29966 420 ASP A N 1
ATOM 2621 C CA . ASP A 1 342 ? 16.32010 56.30948 79.14024 1.000 54.25405 420 ASP A CA 1
ATOM 2622 C C . ASP A 1 342 ? 14.92504 55.84117 78.73838 1.000 56.67604 420 ASP A C 1
ATOM 2623 O O . ASP A 1 342 ? 14.36386 56.29820 77.73424 1.000 53.61109 420 ASP A O 1
ATOM 2628 N N . PHE A 1 343 ? 14.33181 54.96046 79.54763 1.000 53.64292 421 PHE A N 1
ATOM 2629 C CA . PHE A 1 343 ? 13.00296 54.44593 79.24427 1.000 50.90839 421 PHE A CA 1
ATOM 2630 C C . PHE A 1 343 ? 11.96049 55.55798 79.27233 1.000 49.89536 421 PHE A C 1
ATOM 2631 O O . PHE A 1 343 ? 11.11228 55.64833 78.37770 1.000 51.60145 421 PHE A O 1
ATOM 2639 N N . TYR A 1 344 ? 12.01042 56.41461 80.29040 1.000 50.73378 422 TYR A N 1
ATOM 2640 C CA . TYR A 1 344 ? 11.04937 57.50685 80.38883 1.000 52.57945 422 TYR A CA 1
ATOM 2641 C C . TYR A 1 344 ? 11.19951 58.47878 79.22949 1.000 53.26470 422 TYR A C 1
ATOM 2642 O O . TYR A 1 344 ? 10.20132 58.92012 78.64468 1.000 49.80612 422 TYR A O 1
ATOM 2651 N N . ARG A 1 345 ? 12.43735 58.84078 78.89511 1.000 52.24986 423 ARG A N 1
ATOM 2652 C CA . ARG A 1 345 ? 12.64052 59.77820 77.80116 1.000 55.40550 423 ARG A CA 1
ATOM 2653 C C . ARG A 1 345 ? 12.08301 59.20578 76.50906 1.000 53.86956 423 ARG A C 1
ATOM 2654 O O . ARG A 1 345 ? 11.30505 59.86415 75.81338 1.000 53.12117 423 ARG A O 1
ATOM 2662 N N . SER A 1 346 ? 12.42640 57.95799 76.19782 1.000 53.63249 424 SER A N 1
ATOM 2663 C CA . SER A 1 346 ? 11.86669 57.33433 75.00380 1.000 50.23681 424 SER A CA 1
ATOM 2664 C C . SER A 1 346 ? 10.34298 57.30502 75.05831 1.000 53.60448 424 SER A C 1
ATOM 2665 O O . SER A 1 346 ? 9.67035 57.58896 74.06140 1.000 54.41063 424 SER A O 1
ATOM 2668 N N . TYR A 1 347 ? 9.78742 56.99467 76.23243 1.000 51.96762 425 TYR A N 1
ATOM 2669 C CA . TYR A 1 347 ? 8.34131 56.90591 76.41355 1.000 50.16731 425 TYR A CA 1
ATOM 2670 C C . TYR A 1 347 ? 7.65713 58.25654 76.19678 1.000 52.33811 425 TYR A C 1
ATOM 2671 O O . TYR A 1 347 ? 6.65202 58.35242 75.47774 1.000 50.33028 425 TYR A O 1
ATOM 2680 N N . LEU A 1 348 ? 8.17503 59.30659 76.82677 1.000 50.13032 426 LEU A N 1
ATOM 2681 C CA . LEU A 1 348 ? 7.54375 60.61681 76.77410 1.000 52.42907 426 LEU A CA 1
ATOM 2682 C C . LEU A 1 348 ? 7.87383 61.39057 75.50404 1.000 53.59607 426 LEU A C 1
ATOM 2683 O O . LEU A 1 348 ? 7.24605 62.42436 75.25437 1.000 60.87552 426 LEU A O 1
ATOM 2688 N N . SER A 1 349 ? 8.85414 60.94363 74.71196 1.000 53.61371 427 SER A N 1
ATOM 2689 C CA . SER A 1 349 ? 9.18042 61.63390 73.46512 1.000 57.16943 427 SER A CA 1
ATOM 2690 C C . SER A 1 349 ? 8.11739 61.42402 72.39451 1.000 58.22540 427 SER A C 1
ATOM 2691 O O . SER A 1 349 ? 8.20370 62.03084 71.32252 1.000 60.01274 427 SER A O 1
ATOM 2694 N N . VAL A 1 350 ? 7.13636 60.56970 72.65105 1.000 53.12823 428 VAL A N 1
ATOM 2695 C CA . VAL A 1 350 ? 6.08482 60.25492 71.70009 1.000 54.70138 428 VAL A CA 1
ATOM 2696 C C . VAL A 1 350 ? 4.80816 60.88894 72.21542 1.000 55.66858 428 VAL A C 1
ATOM 2697 O O . VAL A 1 350 ? 4.42168 60.65907 73.36889 1.000 54.34550 428 VAL A O 1
ATOM 2701 N N . GLU A 1 351 ? 4.16254 61.69244 71.36877 1.000 54.57105 429 GLU A N 1
ATOM 2702 C CA . GLU A 1 351 ? 2.88139 62.30340 71.68248 1.000 52.98960 429 GLU A CA 1
ATOM 2703 C C . GLU A 1 351 ? 1.88009 61.91398 70.60322 1.000 60.22346 429 GLU A C 1
ATOM 2704 O O . GLU A 1 351 ? 2.21317 61.89284 69.41337 1.000 61.34646 429 GLU A O 1
ATOM 2706 N N . VAL A 1 352 ? 0.66082 61.58298 71.02363 1.000 64.26155 430 VAL A N 1
ATOM 2707 C CA . VAL A 1 352 ? -0.44274 61.27506 70.11824 1.000 64.99244 430 VAL A CA 1
ATOM 2708 C C . VAL A 1 352 ? -1.51174 62.33393 70.33934 1.000 71.76570 430 VAL A C 1
ATOM 2709 O O . VAL A 1 352 ? -2.10168 62.41119 71.42548 1.000 72.62438 430 VAL A O 1
ATOM 2713 N N . ASP A 1 353 ? -1.74688 63.16487 69.32464 1.000 80.36320 431 ASP A N 1
ATOM 2714 C CA . ASP A 1 353 ? -2.79975 64.17072 69.41101 1.000 83.74487 431 ASP A CA 1
ATOM 2715 C C . ASP A 1 353 ? -4.14004 63.47920 69.62468 1.000 86.02864 431 ASP A C 1
ATOM 2716 O O . ASP A 1 353 ? -4.60512 62.72624 68.76287 1.000 85.90089 431 ASP A O 1
ATOM 2721 N N . GLY A 1 354 ? -4.74892 63.72135 70.78866 1.000 87.59408 432 GLY A N 1
ATOM 2722 C CA . GLY A 1 354 ? -6.03045 63.11376 71.10462 1.000 86.26787 432 GLY A CA 1
ATOM 2723 C C . GLY A 1 354 ? -7.16747 63.56124 70.20699 1.000 86.45378 432 GLY A C 1
ATOM 2724 O O . GLY A 1 354 ? -8.14875 62.82436 70.05324 1.000 83.76622 432 GLY A O 1
ATOM 2725 N N . ARG A 1 355 ? -7.06079 64.74973 69.60362 1.000 85.03147 433 ARG A N 1
ATOM 2726 C CA . ARG A 1 355 ? -8.15519 65.24708 68.77328 1.000 88.21359 433 ARG A CA 1
ATOM 2727 C C . ARG A 1 355 ? -8.25375 64.46327 67.46477 1.000 88.91532 433 ARG A C 1
ATOM 2728 O O . ARG A 1 355 ? -9.33305 63.97683 67.10439 1.000 85.93539 433 ARG A O 1
ATOM 2730 N N . ASN A 1 356 ? -7.13591 64.31283 66.74338 1.000 87.66340 434 ASN A N 1
ATOM 2731 C CA . ASN A 1 356 ? -7.15417 63.65804 65.43963 1.000 83.39443 434 ASN A CA 1
ATOM 2732 C C . ASN A 1 356 ? -6.43510 62.31442 65.40615 1.000 84.12457 434 ASN A C 1
ATOM 2733 O O . ASN A 1 356 ? -6.55217 61.59772 64.40556 1.000 81.28767 434 ASN A O 1
ATOM 2738 N N . GLY A 1 357 ? -5.69648 61.95330 66.45439 1.000 83.41742 435 GLY A N 1
ATOM 2739 C CA . GLY A 1 357 ? -5.00771 60.68129 66.49323 1.000 75.93905 435 GLY A CA 1
ATOM 2740 C C . GLY A 1 357 ? -3.60547 60.66788 65.91767 1.000 75.66757 435 GLY A C 1
ATOM 2741 O O . GLY A 1 357 ? -2.93389 59.63149 66.00033 1.000 75.86955 435 GLY A O 1
ATOM 2742 N N . GLU A 1 358 ? -3.13858 61.77192 65.33853 1.000 74.40428 436 GLU A N 1
ATOM 2743 C CA . GLU A 1 358 ? -1.81256 61.78845 64.73452 1.000 69.61479 436 GLU A CA 1
ATOM 2744 C C . GLU A 1 358 ? -0.73456 61.57452 65.78956 1.000 68.96209 436 GLU A C 1
ATOM 2745 O O . GLU A 1 358 ? -0.77533 62.16903 66.87011 1.000 71.52687 436 GLU A O 1
ATOM 2751 N N . GLU A 1 359 ? 0.23531 60.72038 65.47099 1.000 63.16160 437 GLU A N 1
ATOM 2752 C CA . GLU A 1 359 ? 1.41041 60.52527 66.30939 1.000 59.55107 437 GLU A CA 1
ATOM 2753 C C . GLU A 1 359 ? 2.56876 61.35794 65.77736 1.000 61.01427 437 GLU A C 1
ATOM 2754 O O . GLU A 1 359 ? 2.88207 61.30277 64.58357 1.000 60.24513 437 GLU A O 1
ATOM 2760 N N . VAL A 1 360 ? 3.19294 62.13257 66.66053 1.000 59.83525 438 VAL A N 1
ATOM 2761 C CA . VAL A 1 360 ? 4.42660 62.84655 66.35800 1.000 57.43240 438 VAL A CA 1
ATOM 2762 C C . VAL A 1 360 ? 5.49682 62.37319 67.32906 1.000 60.62889 438 VAL A C 1
ATOM 2763 O O . VAL A 1 360 ? 5.22057 62.17500 68.51665 1.000 58.81840 438 VAL A O 1
ATOM 2767 N N . VAL A 1 361 ? 6.70822 62.15564 66.81603 1.000 64.70335 439 VAL A N 1
ATOM 2768 C CA . VAL A 1 361 ? 7.83384 61.65835 67.60132 1.000 59.04908 439 VAL A CA 1
ATOM 2769 C C . VAL A 1 361 ? 8.87885 62.75930 67.68875 1.000 59.23870 439 VAL A C 1
ATOM 2770 O O . VAL A 1 361 ? 9.27992 63.31802 66.66356 1.000 62.82261 439 VAL A O 1
ATOM 2774 N N . GLY A 1 362 ? 9.32068 63.06557 68.90947 1.000 61.68227 440 GLY A N 1
ATOM 2775 C CA . GLY A 1 362 ? 10.34427 64.05538 69.14901 1.000 61.03258 440 GLY A CA 1
ATOM 2776 C C . GLY A 1 362 ? 11.64000 63.45059 69.67491 1.000 64.01570 440 GLY A C 1
ATOM 2777 O O . GLY A 1 362 ? 11.77907 62.24289 69.86892 1.000 62.64418 440 GLY A O 1
ATOM 2778 N N . LYS A 1 363 ? 12.60583 64.34012 69.89351 1.000 68.44085 441 LYS A N 1
ATOM 2779 C CA . LYS A 1 363 ? 13.89612 63.94408 70.43984 1.000 68.80909 441 LYS A CA 1
ATOM 2780 C C . LYS A 1 363 ? 13.75845 63.58080 71.91340 1.000 69.34718 441 LYS A C 1
ATOM 2781 O O . LYS A 1 363 ? 13.03643 64.24232 72.66761 1.000 66.26649 441 LYS A O 1
ATOM 2783 N N . ARG A 1 364 ? 14.44802 62.50811 72.32049 1.000 66.27552 442 ARG A N 1
ATOM 2784 C CA . ARG A 1 364 ? 14.45009 62.12865 73.73006 1.000 62.49693 442 ARG A CA 1
ATOM 2785 C C . ARG A 1 364 ? 15.08514 63.20362 74.60650 1.000 69.95683 442 ARG A C 1
ATOM 2786 O O . ARG A 1 364 ? 14.68781 63.37143 75.76749 1.000 68.94823 442 ARG A O 1
ATOM 2794 N N . LYS A 1 365 ? 16.06614 63.94062 74.07345 1.000 68.19632 443 LYS A N 1
ATOM 2795 C CA . LYS A 1 365 ? 16.75837 64.94630 74.86981 1.000 67.30707 443 LYS A CA 1
ATOM 2796 C C . LYS A 1 365 ? 15.84910 66.11374 75.22525 1.000 74.57785 443 LYS A C 1
ATOM 2797 O O . LYS A 1 365 ? 16.06456 66.77928 76.24530 1.000 67.07470 443 LYS A O 1
ATOM 2799 N N . ASP A 1 366 ? 14.84160 66.38596 74.40024 1.000 75.06998 444 ASP A N 1
ATOM 2800 C CA . ASP A 1 366 ? 13.96487 67.52671 74.62561 1.000 73.77150 444 ASP A CA 1
ATOM 2801 C C . ASP A 1 366 ? 12.87509 67.25392 75.65757 1.000 72.61973 444 ASP A C 1
ATOM 2802 O O . ASP A 1 366 ? 12.14514 68.18187 76.01709 1.000 71.55907 444 ASP A O 1
ATOM 2807 N N . VAL A 1 367 ? 12.73527 66.01946 76.13191 1.000 65.08373 445 VAL A N 1
ATOM 2808 C CA . VAL A 1 367 ? 11.76246 65.75771 77.19782 1.000 65.22586 445 VAL A CA 1
ATOM 2809 C C . VAL A 1 367 ? 12.17749 66.51372 78.45347 1.000 67.96547 445 VAL A C 1
ATOM 2810 O O . VAL A 1 367 ? 13.35733 66.44546 78.84963 1.000 66.95094 445 VAL A O 1
ATOM 2814 N N . PRO A 1 368 ? 11.27974 67.22989 79.12942 1.000 67.34602 446 PRO A N 1
ATOM 2815 C CA . PRO A 1 368 ? 11.70232 67.99393 80.30737 1.000 68.33401 446 PRO A CA 1
ATOM 2816 C C . PRO A 1 368 ? 11.93175 67.08715 81.50825 1.000 70.11072 446 PRO A C 1
ATOM 2817 O O . PRO A 1 368 ? 11.28662 66.04771 81.67233 1.000 71.58222 446 PRO A O 1
ATOM 2821 N N . ALA A 1 369 ? 12.88174 67.50308 82.35280 1.000 67.48283 447 ALA A N 1
ATOM 2822 C CA . ALA A 1 369 ? 13.31495 66.68163 83.47953 1.000 68.59864 447 ALA A CA 1
ATOM 2823 C C . ALA A 1 369 ? 12.23439 66.54057 84.54571 1.000 71.48848 447 ALA A C 1
ATOM 2824 O O . ALA A 1 369 ? 12.16717 65.50134 85.21543 1.000 71.13525 447 ALA A O 1
ATOM 2826 N N . ASP A 1 370 ? 11.39455 67.56482 84.73691 1.000 68.48815 448 ASP A N 1
ATOM 2827 C CA . ASP A 1 370 ? 10.30205 67.42545 85.69674 1.000 71.03363 448 ASP A CA 1
ATOM 2828 C C . ASP A 1 370 ? 9.29686 66.37227 85.24585 1.000 69.65595 448 ASP A C 1
ATOM 2829 O O . ASP A 1 370 ? 8.73217 65.66027 86.08316 1.000 73.03251 448 ASP A O 1
ATOM 2834 N N . LYS A 1 371 ? 9.07987 66.23811 83.93612 1.000 69.89127 449 LYS A N 1
ATOM 2835 C CA . LYS A 1 371 ? 8.21015 65.17777 83.43826 1.000 68.57838 449 LYS A CA 1
ATOM 2836 C C . LYS A 1 371 ? 8.83557 63.80619 83.66760 1.000 69.93493 449 LYS A C 1
ATOM 2837 O O . LYS A 1 371 ? 8.13549 62.84043 84.00642 1.000 64.89857 449 LYS A O 1
ATOM 2839 N N . VAL A 1 372 ? 10.15536 63.70911 83.49211 1.000 69.90531 450 VAL A N 1
ATOM 2840 C CA . VAL A 1 372 ? 10.86295 62.44717 83.69206 1.000 64.48969 450 VAL A CA 1
ATOM 2841 C C . VAL A 1 372 ? 10.84718 62.05267 85.16539 1.000 64.10652 450 VAL A C 1
ATOM 2842 O O . VAL A 1 372 ? 10.58988 60.89742 85.51196 1.000 61.64055 450 VAL A O 1
ATOM 2846 N N . ALA A 1 373 ? 11.11143 63.00868 86.05691 1.000 60.69190 451 ALA A N 1
ATOM 2847 C CA . ALA A 1 373 ? 11.13254 62.69752 87.48502 1.000 63.40196 451 ALA A CA 1
ATOM 2848 C C . ALA A 1 373 ? 9.73581 62.40873 88.02122 1.000 63.98118 451 ALA A C 1
ATOM 2849 O O . ALA A 1 373 ? 9.58296 61.59930 88.94296 1.000 62.67711 451 ALA A O 1
ATOM 2851 N N . ALA A 1 374 ? 8.71026 63.06671 87.47422 1.000 62.48645 452 ALA A N 1
ATOM 2852 C CA . ALA A 1 374 ? 7.34976 62.80039 87.92295 1.000 58.41460 452 ALA A CA 1
ATOM 2853 C C . ALA A 1 374 ? 6.92048 61.39143 87.55110 1.000 59.92438 452 ALA A C 1
ATOM 2854 O O . ALA A 1 374 ? 6.17274 60.74556 88.29527 1.000 62.65278 452 ALA A O 1
ATOM 2856 N N . LEU A 1 375 ? 7.37529 60.90304 86.39757 1.000 62.06365 453 LEU A N 1
ATOM 2857 C CA . LEU A 1 375 ? 7.03906 59.54379 85.98911 1.000 55.75453 453 LEU A CA 1
ATOM 2858 C C . LEU A 1 375 ? 7.74338 58.52952 86.87759 1.000 57.84045 453 LEU A C 1
ATOM 2859 O O . LEU A 1 375 ? 7.14676 57.51827 87.26923 1.000 55.51345 453 LEU A O 1
ATOM 2864 N N . GLU A 1 376 ? 9.00362 58.80821 87.23491 1.000 63.33014 454 GLU A N 1
ATOM 2865 C CA . GLU A 1 376 ? 9.72652 57.97131 88.19108 1.000 58.84293 454 GLU A CA 1
ATOM 2866 C C . GLU A 1 376 ? 8.95109 57.82906 89.49518 1.000 58.56775 454 GLU A C 1
ATOM 2867 O O . GLU A 1 376 ? 8.82483 56.72393 90.03114 1.000 60.06890 454 GLU A O 1
ATOM 2873 N N . HIS A 1 377 ? 8.40112 58.93259 90.00682 1.000 57.81881 455 HIS A N 1
ATOM 2874 C CA . HIS A 1 377 ? 7.62445 58.86426 91.24089 1.000 59.66252 455 HIS A CA 1
ATOM 2875 C C . HIS A 1 377 ? 6.38213 57.99502 91.05918 1.000 58.84393 455 HIS A C 1
ATOM 2876 O O . HIS A 1 377 ? 6.06326 57.16501 91.92109 1.000 58.51655 455 HIS A O 1
ATOM 2883 N N . GLU A 1 378 ? 5.68475 58.14559 89.92910 1.000 60.80948 456 GLU A N 1
ATOM 2884 C CA . GLU A 1 378 ? 4.55535 57.26375 89.63031 1.000 55.79052 456 GLU A CA 1
ATOM 2885 C C . GLU A 1 378 ? 4.97822 55.80040 89.68167 1.000 54.30189 456 GLU A C 1
ATOM 2886 O O . GLU A 1 378 ? 4.34797 54.97435 90.36050 1.000 51.49435 456 GLU A O 1
ATOM 2892 N N . VAL A 1 379 ? 6.07101 55.47024 88.99127 1.000 55.50084 457 VAL A N 1
ATOM 2893 C CA . VAL A 1 379 ? 6.56678 54.09677 88.98256 1.000 49.98574 457 VAL A CA 1
ATOM 2894 C C . VAL A 1 379 ? 6.83626 53.61908 90.39948 1.000 54.17197 457 VAL A C 1
ATOM 2895 O O . VAL A 1 379 ? 6.38592 52.53970 90.79749 1.000 53.15379 457 VAL A O 1
ATOM 2899 N N . ARG A 1 380 ? 7.56265 54.42901 91.18637 1.000 51.17160 458 ARG A N 1
ATOM 2900 C CA . ARG A 1 380 ? 7.89552 54.05082 92.55770 1.000 56.43174 458 ARG A CA 1
ATOM 2901 C C . ARG A 1 380 ? 6.64330 53.76491 93.37404 1.000 54.79907 458 ARG A C 1
ATOM 2902 O O . ARG A 1 380 ? 6.62176 52.83389 94.18809 1.000 52.98331 458 ARG A O 1
ATOM 2910 N N . ILE A 1 381 ? 5.59408 54.56293 93.17655 1.000 54.23127 459 ILE A N 1
ATOM 2911 C CA . ILE A 1 381 ? 4.39592 54.43172 93.99817 1.000 55.02818 459 ILE A CA 1
ATOM 2912 C C . ILE A 1 381 ? 3.64193 53.15404 93.65308 1.000 53.93667 459 ILE A C 1
ATOM 2913 O O . ILE A 1 381 ? 3.12403 52.46430 94.54060 1.000 54.40503 459 ILE A O 1
ATOM 2918 N N . TRP A 1 382 ? 3.57655 52.80799 92.36842 1.000 53.83637 460 TRP A N 1
ATOM 2919 C CA . TRP A 1 382 ? 2.80158 51.65209 91.93179 1.000 54.25759 460 TRP A CA 1
ATOM 2920 C C . TRP A 1 382 ? 3.59315 50.34503 91.90669 1.000 51.47465 460 TRP A C 1
ATOM 2921 O O . TRP A 1 382 ? 2.98141 49.27512 91.80467 1.000 50.87655 460 TRP A O 1
ATOM 2932 N N . SER A 1 383 ? 4.91785 50.40302 92.01934 1.000 52.05796 461 SER A N 1
ATOM 2933 C CA . SER A 1 383 ? 5.73780 49.20225 91.86244 1.000 50.63997 461 SER A CA 1
ATOM 2934 C C . SER A 1 383 ? 5.42905 48.09242 92.86834 1.000 47.62832 461 SER A C 1
ATOM 2935 O O . SER A 1 383 ? 5.44096 46.91986 92.46265 1.000 47.14731 461 SER A O 1
ATOM 2938 N N . PRO A 1 384 ? 5.18470 48.35433 94.15747 1.000 52.23624 462 PRO A N 1
ATOM 2939 C CA . PRO A 1 384 ? 4.84401 47.23264 95.04950 1.000 51.43165 462 PRO A CA 1
ATOM 2940 C C . PRO A 1 384 ? 3.54351 46.56195 94.67533 1.000 47.98375 462 PRO A C 1
ATOM 2941 O O . PRO A 1 384 ? 3.35797 45.37343 94.96974 1.000 48.74091 462 PRO A O 1
ATOM 2945 N N . GLY A 1 385 ? 2.63847 47.28750 94.01911 1.000 48.70276 463 GLY A N 1
ATOM 2946 C CA . GLY A 1 385 ? 1.38214 46.68155 93.60814 1.000 44.95020 463 GLY A CA 1
ATOM 2947 C C . GLY A 1 385 ? 1.58349 45.50795 92.67409 1.000 41.28990 463 GLY A C 1
ATOM 2948 O O . GLY A 1 385 ? 0.82962 44.53105 92.71593 1.000 41.62586 463 GLY A O 1
ATOM 2949 N N . CYS A 1 386 ? 2.60597 45.58466 91.82109 1.000 41.61092 464 CYS A N 1
ATOM 2950 C CA . CYS A 1 386 ? 2.84500 44.51576 90.85969 1.000 41.13491 464 CYS A CA 1
ATOM 2951 C C . CYS A 1 386 ? 3.16808 43.20061 91.56430 1.000 39.91764 464 CYS A C 1
ATOM 2952 O O . CYS A 1 386 ? 2.76808 42.12889 91.10296 1.000 37.91756 464 CYS A O 1
ATOM 2955 N N . SER A 1 387 ? 3.89298 43.26637 92.68265 1.000 36.96312 465 SER A N 1
ATOM 2956 C CA . SER A 1 387 ? 4.31123 42.05239 9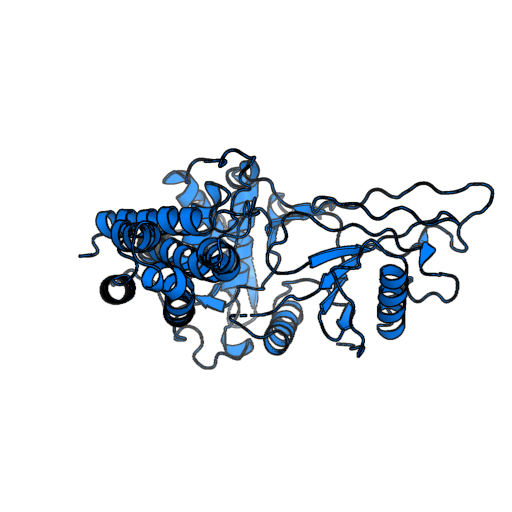3.37843 1.000 38.61293 465 SER A CA 1
ATOM 2957 C C . SER A 1 387 ? 3.15485 41.41340 94.13398 1.000 38.43983 465 SER A C 1
ATOM 2958 O O . SER A 1 387 ? 3.01187 40.18486 94.11969 1.000 40.80031 465 SER A O 1
ATOM 2961 N N . ILE A 1 388 ? 2.34915 42.21162 94.84460 1.000 37.03763 466 ILE A N 1
ATOM 2962 C CA . ILE A 1 388 ? 1.20552 41.60611 95.51060 1.000 40.02306 466 ILE A CA 1
ATOM 2963 C C . ILE A 1 388 ? 0.22765 41.09328 94.45961 1.000 39.83819 466 ILE A C 1
ATOM 2964 O O . ILE A 1 388 ? -0.43981 40.07127 94.66454 1.000 40.67579 466 ILE A O 1
ATOM 2969 N N . ASN A 1 389 ? 0.15088 41.76861 93.31023 1.000 39.78442 467 ASN A N 1
ATOM 2970 C CA . ASN A 1 389 ? -0.68336 41.29258 92.21248 1.000 37.48100 467 ASN A CA 1
ATOM 2971 C C . ASN A 1 389 ? -0.27588 39.87375 91.80891 1.000 40.84077 467 ASN A C 1
ATOM 2972 O O . ASN A 1 389 ? -1.07666 38.93863 91.88846 1.000 39.70611 467 ASN A O 1
ATOM 2977 N N . TRP A 1 390 ? 0.98942 39.67525 91.42946 1.000 37.81795 468 TRP A N 1
ATOM 2978 C CA . TRP A 1 390 ? 1.39704 38.33268 91.02196 1.000 37.68910 468 TRP A CA 1
ATOM 2979 C C . TRP A 1 390 ? 1.47320 37.36634 92.19477 1.000 38.39562 468 TRP A C 1
ATOM 2980 O O . TRP A 1 390 ? 1.35018 36.16041 91.99131 1.000 36.77782 468 TRP A O 1
ATOM 2991 N N . ALA A 1 391 ? 1.71573 37.85477 93.41508 1.000 39.42388 469 ALA A N 1
ATOM 2992 C CA . ALA A 1 391 ? 1.70160 36.95606 94.56255 1.000 40.05388 469 ALA A CA 1
ATOM 2993 C C . ALA A 1 391 ? 0.33234 36.31631 94.73098 1.000 40.12863 469 ALA A C 1
ATOM 2994 O O . ALA A 1 391 ? 0.21586 35.09067 94.84490 1.000 41.27629 469 ALA A O 1
ATOM 2996 N N . LEU A 1 392 ? -0.72483 37.13167 94.73074 1.000 41.00232 470 LEU A N 1
ATOM 2997 C CA . LEU A 1 392 ? -2.06682 36.57053 94.87440 1.000 37.80669 470 LEU A CA 1
ATOM 2998 C C . LEU A 1 392 ? -2.45044 35.74016 93.65599 1.000 40.12844 470 LEU A C 1
ATOM 2999 O O . LEU A 1 392 ? -3.09470 34.69295 93.79454 1.000 42.11026 470 LEU A O 1
ATOM 3004 N N . TRP A 1 393 ? -2.05570 36.17598 92.45569 1.000 40.64333 471 TRP A N 1
ATOM 3005 C CA . TRP A 1 393 ? -2.23271 35.32670 91.28052 1.000 37.70800 471 TRP A CA 1
ATOM 3006 C C . TRP A 1 393 ? -1.54641 33.97810 91.46849 1.000 37.00288 471 TRP A C 1
ATOM 3007 O O . TRP A 1 393 ? -2.06214 32.95576 91.02077 1.000 37.86106 471 TRP A O 1
ATOM 3018 N N . GLY A 1 394 ? -0.40569 33.95030 92.16135 1.000 36.16091 472 GLY A N 1
ATOM 3019 C CA . GLY A 1 394 ? 0.27790 32.68896 92.37167 1.000 35.97470 472 GLY A CA 1
ATOM 3020 C C . GLY A 1 394 ? -0.47898 31.75970 93.30404 1.000 37.60950 472 GLY A C 1
ATOM 3021 O O . GLY A 1 394 ? -0.54933 30.55111 93.07034 1.000 37.65661 472 GLY A O 1
ATOM 3022 N N . LEU A 1 395 ? -1.03679 32.30126 94.38700 1.000 38.74413 473 LEU A N 1
ATOM 3023 C CA . LEU A 1 395 ? -1.78077 31.44431 95.29692 1.000 37.49004 473 LEU A CA 1
ATOM 3024 C C . LEU A 1 395 ? -2.97754 30.83003 94.59438 1.000 37.60082 473 LEU A C 1
ATOM 3025 O O . LEU A 1 395 ? -3.36581 29.70446 94.90173 1.000 38.50138 473 LEU A O 1
ATOM 3030 N N . VAL A 1 396 ? -3.54716 31.54205 93.62090 1.000 38.65224 474 VAL A N 1
ATOM 3031 C CA . VAL A 1 396 ? -4.67316 31.01562 92.86479 1.000 34.79794 474 VAL A CA 1
ATOM 3032 C C . VAL A 1 396 ? -4.24221 29.87594 91.93999 1.000 38.09361 474 VAL A C 1
ATOM 3033 O O . VAL A 1 396 ? -4.94587 28.86708 91.82100 1.000 38.62391 474 VAL A O 1
ATOM 3037 N N . GLN A 1 397 ? -3.10988 30.02482 91.23763 1.000 34.26858 475 GLN A N 1
ATOM 3038 C CA . GLN A 1 397 ? -2.62181 28.91903 90.41361 1.000 35.76666 475 GLN A CA 1
ATOM 3039 C C . GLN A 1 397 ? -2.22863 27.70899 91.25561 1.000 41.45469 475 GLN A C 1
ATOM 3040 O O . GLN A 1 397 ? -2.14075 26.59260 90.72233 1.000 40.21086 475 GLN A O 1
ATOM 3046 N N . ALA A 1 398 ? -1.97937 27.90501 92.55321 1.000 38.79794 476 ALA A N 1
ATOM 3047 C CA . ALA A 1 398 ? -1.57869 26.79653 93.41434 1.000 44.26693 476 ALA A CA 1
ATOM 3048 C C . ALA A 1 398 ? -2.73221 25.85540 93.77091 1.000 43.98505 476 ALA A C 1
ATOM 3049 O O . ALA A 1 398 ? -2.48196 24.88996 94.49982 1.000 41.57457 476 ALA A O 1
ATOM 3051 N N . GLU A 1 399 ? -3.95969 26.08173 93.26592 1.000 40.91968 477 GLU A N 1
ATOM 3052 C CA . GLU A 1 399 ? -5.08637 25.19673 93.59200 1.000 39.79113 477 GLU A CA 1
ATOM 3053 C C . GLU A 1 399 ? -4.71136 23.72944 93.43919 1.000 41.98085 477 GLU A C 1
ATOM 3054 O O . GLU A 1 399 ? -4.99343 22.90676 94.31668 1.000 47.76077 477 GLU A O 1
ATOM 3060 N N . GLU A 1 400 ? -4.07063 23.38297 92.32891 1.000 43.21981 478 GLU A N 1
ATOM 3061 C CA . GLU A 1 400 ? -3.81566 21.97741 92.04298 1.000 49.19617 478 GLU A CA 1
ATOM 3062 C C . GLU A 1 400 ? -2.71611 21.41663 92.93482 1.000 50.29972 478 GLU A C 1
ATOM 3063 O O . GLU A 1 400 ? -2.84595 20.30289 93.46258 1.000 54.92014 478 GLU A O 1
ATOM 3069 N N . GLN A 1 401 ? -1.63504 22.17122 93.12527 1.000 48.13148 479 GLN A N 1
ATOM 3070 C CA . GLN A 1 401 ? -0.58020 21.73193 94.03753 1.000 52.41113 479 GLN A CA 1
ATOM 3071 C C . GLN A 1 401 ? -1.11953 21.52212 95.44855 1.000 51.07186 479 GLN A C 1
ATOM 3072 O O . GLN A 1 401 ? -0.79184 20.52810 96.10822 1.000 51.51014 479 GLN A O 1
ATOM 3078 N N . VAL A 1 402 ? -1.95063 22.45222 95.93040 1.000 50.57363 480 VAL A N 1
ATOM 3079 C CA . VAL A 1 402 ? -2.51673 22.31811 97.27259 1.000 50.19038 480 VAL A CA 1
ATOM 3080 C C . VAL A 1 402 ? -3.40453 21.08173 97.34854 1.000 47.77064 480 VAL A C 1
ATOM 3081 O O . VAL A 1 402 ? -3.31424 20.29515 98.29463 1.000 50.66830 480 VAL A O 1
ATOM 3085 N N . CYS A 1 403 ? -4.26912 20.88666 96.34245 1.000 50.75122 481 CYS A N 1
ATOM 3086 C CA . CYS A 1 403 ? -5.16456 19.72756 96.34314 1.000 50.62646 481 CYS A CA 1
ATOM 3087 C C . CYS A 1 403 ? -4.37533 18.43157 96.44158 1.000 53.12347 481 CYS A C 1
ATOM 3088 O O . CYS A 1 403 ? -4.79002 17.48773 97.13385 1.000 54.56929 481 CYS A O 1
ATOM 3091 N N . ALA A 1 404 ? -3.22140 18.38073 95.76885 1.000 52.86274 482 ALA A N 1
ATOM 3092 C CA . ALA A 1 404 ? -2.36126 17.20804 95.83357 1.000 55.44551 482 ALA A CA 1
ATOM 3093 C C . ALA A 1 404 ? -1.70853 17.08689 97.20320 1.000 58.09604 482 ALA A C 1
ATOM 3094 O O . ALA A 1 404 ? -1.73545 16.01244 97.82463 1.000 62.99498 482 ALA A O 1
ATOM 3096 N N . LEU A 1 405 ? -1.12078 18.18461 97.68987 1.000 55.77092 483 LEU A N 1
ATOM 3097 C CA . LEU A 1 405 ? -0.52651 18.19365 99.02334 1.000 55.17421 483 LEU A CA 1
ATOM 3098 C C . LEU A 1 405 ? -1.54250 17.76054 100.07039 1.000 58.33844 483 LEU A C 1
ATOM 3099 O O . LEU A 1 405 ? -1.25041 16.91681 100.92049 1.000 57.16110 483 LEU A O 1
ATOM 3104 N N . ALA A 1 406 ? -2.75962 18.31951 100.00575 1.000 55.65123 484 ALA A N 1
ATOM 3105 C CA . ALA A 1 406 ? -3.79566 17.97024 100.97718 1.000 60.24592 484 ALA A CA 1
ATOM 3106 C C . ALA A 1 406 ? -4.20261 16.50599 100.86893 1.000 58.30191 484 ALA A C 1
ATOM 3107 O O . ALA A 1 406 ? -4.57566 15.89326 101.87116 1.000 58.43949 484 ALA A O 1
ATOM 3109 N N . THR A 1 407 ? -4.12416 15.92631 99.67201 1.000 61.22384 485 THR A N 1
ATOM 3110 C CA . THR A 1 407 ? -4.41820 14.50894 99.48580 1.000 61.93533 485 THR A CA 1
ATOM 3111 C C . THR A 1 407 ? -3.20540 13.62548 99.74053 1.000 64.14413 485 THR A C 1
ATOM 3112 O O . THR A 1 407 ? -3.37443 12.43457 100.02556 1.000 69.55435 485 THR A O 1
ATOM 3116 N N . LYS A 1 408 ? -1.99559 14.18875 99.67845 1.000 68.72735 486 LYS A N 1
ATOM 3117 C CA . LYS A 1 408 ? -0.75622 13.41034 99.72356 1.000 70.24263 486 LYS A CA 1
ATOM 3118 C C . LYS A 1 408 ? -0.73152 12.37830 98.59553 1.000 72.61229 486 LYS A C 1
ATOM 3119 O O . LYS A 1 408 ? -0.49015 11.18911 98.81186 1.000 77.83047 486 LYS A O 1
ATOM 3121 N N . LYS A 1 409 ? -1.00412 12.85342 97.37734 1.000 83.36429 487 LYS A N 1
ATOM 3122 C CA . LYS A 1 409 ? -0.86313 12.03579 96.17596 1.000 85.41243 487 LYS A CA 1
ATOM 3123 C C . LYS A 1 409 ? 0.58399 11.58394 96.02194 1.000 88.65776 487 LYS A C 1
ATOM 3124 O O . LYS A 1 409 ? 1.48421 12.41686 95.87594 1.000 87.88834 487 LYS A O 1
ATOM 3126 N N . GLU A 1 410 ? 0.80056 10.26486 96.05101 1.000 84.79762 488 GLU A N 1
ATOM 3127 C CA . GLU A 1 410 ? 2.14925 9.70601 96.07283 1.000 81.07876 488 GLU A CA 1
ATOM 3128 C C . GLU A 1 410 ? 2.97469 10.19619 94.88751 1.000 80.17291 488 GLU A C 1
ATOM 3129 O O . GLU A 1 410 ? 2.49419 10.25793 93.75288 1.000 77.43824 488 GLU A O 1
ATOM 3131 N N . GLY A 1 411 ? 4.22660 10.55669 95.17256 1.000 76.96578 489 GLY A N 1
ATOM 3132 C CA . GLY A 1 411 ? 5.18439 10.98218 94.17473 1.000 78.48411 489 GLY A CA 1
ATOM 3133 C C . GLY A 1 411 ? 4.90110 12.30618 93.49881 1.000 78.75284 489 GLY A C 1
ATOM 3134 O O . GLY A 1 411 ? 5.60043 12.64819 92.53928 1.000 79.98790 489 GLY A O 1
ATOM 3135 N N . TYR A 1 412 ? 3.90381 13.06478 93.95345 1.000 81.21066 490 TYR A N 1
ATOM 3136 C CA . TYR A 1 412 ? 3.55782 14.31022 93.27331 1.000 73.93890 490 TYR A CA 1
ATOM 3137 C C . TYR A 1 412 ? 4.71346 15.29028 93.33184 1.000 71.44127 490 TYR A C 1
ATOM 3138 O O . TYR A 1 412 ? 5.31854 15.50301 94.38493 1.000 75.80410 490 TYR A O 1
ATOM 3147 N N . VAL A 1 413 ? 5.02383 15.87802 92.18732 1.000 74.86714 491 VAL A N 1
ATOM 3148 C CA . VAL A 1 413 ? 6.00635 16.94944 92.09481 1.000 72.25232 491 VAL A CA 1
ATOM 3149 C C . VAL A 1 413 ? 5.35014 17.99052 91.19961 1.000 73.13346 491 VAL A C 1
ATOM 3150 O O . VAL A 1 413 ? 5.00617 17.67951 90.05032 1.000 74.46739 491 VAL A O 1
ATOM 3154 N N . PRO A 1 414 ? 5.08906 19.19953 91.69409 1.000 70.36136 492 PRO A N 1
ATOM 3155 C CA . PRO A 1 414 ? 4.36762 20.17952 90.87700 1.000 69.86378 492 PRO A CA 1
ATOM 3156 C C . PRO A 1 414 ? 5.22753 20.71623 89.73887 1.000 67.64534 492 PRO A C 1
ATOM 3157 O O . PRO A 1 414 ? 6.43739 20.92608 89.88016 1.000 62.70449 492 PRO A O 1
ATOM 3161 N N . GLU A 1 415 ? 4.57914 20.92320 88.59225 1.000 65.04671 493 GLU A N 1
ATOM 3162 C CA . GLU A 1 415 ? 5.27828 21.49914 87.45343 1.000 66.58305 493 GLU A CA 1
ATOM 3163 C C . GLU A 1 415 ? 5.87428 22.85678 87.80984 1.000 63.43007 493 GLU A C 1
ATOM 3164 O O . GLU A 1 415 ? 7.02955 23.14512 87.47731 1.000 61.60448 493 GLU A O 1
ATOM 3170 N N . PHE A 1 416 ? 5.10553 23.69162 88.50429 1.000 61.59276 494 PHE A N 1
ATOM 3171 C CA . PHE A 1 416 ? 5.59745 24.91890 89.11015 1.000 57.17078 494 PHE A CA 1
ATOM 3172 C C . PHE A 1 416 ? 5.26799 24.90337 90.59503 1.000 53.41934 494 PHE A C 1
ATOM 3173 O O . PHE A 1 416 ? 4.16374 24.50941 90.98568 1.000 51.76018 494 PHE A O 1
ATOM 3181 N N . ASP A 1 417 ? 6.22118 25.34178 91.42016 1.000 49.14879 495 ASP A N 1
ATOM 3182 C CA . ASP A 1 417 ? 5.98185 25.49112 92.85805 1.000 48.53862 495 ASP A CA 1
ATOM 3183 C C . ASP A 1 417 ? 5.36390 26.85975 93.08858 1.000 44.48024 495 ASP A C 1
ATOM 3184 O O . ASP A 1 417 ? 6.04623 27.84424 93.38379 1.000 45.04641 495 ASP A O 1
ATOM 3189 N N . TYR A 1 418 ? 4.04459 26.91781 92.96036 1.000 43.24469 496 TYR A N 1
ATOM 3190 C CA . TYR A 1 418 ? 3.36788 28.20085 93.05795 1.000 43.78448 496 TYR A CA 1
ATOM 3191 C C . TYR A 1 418 ? 3.31614 28.71128 94.48613 1.000 44.30385 496 TYR A C 1
ATOM 3192 O O . TYR A 1 418 ? 3.30257 29.92854 94.69970 1.000 43.97757 496 TYR A O 1
ATOM 3201 N N . LEU A 1 419 ? 3.27473 27.80702 95.46871 1.000 47.55634 497 LEU A N 1
ATOM 3202 C CA . LEU A 1 419 ? 3.33526 28.23019 96.86281 1.000 49.93323 497 LEU A CA 1
ATOM 3203 C C . LEU A 1 419 ? 4.60704 29.02897 97.13361 1.000 47.98471 497 LEU A C 1
ATOM 3204 O O . LEU A 1 419 ? 4.55407 30.13414 97.68386 1.000 53.16333 497 LEU A O 1
ATOM 3209 N N . SER A 1 420 ? 5.76458 28.48395 96.75608 1.000 49.45909 498 SER A N 1
ATOM 3210 C CA . SER A 1 420 ? 7.01859 29.22195 96.91217 1.000 45.75132 498 SER A CA 1
ATOM 3211 C C . SER A 1 420 ? 7.01512 30.49488 96.07842 1.000 47.62602 498 SER A C 1
ATOM 3212 O O . SER A 1 420 ? 7.47937 31.54975 96.53011 1.000 47.76097 498 SER A O 1
ATOM 3215 N N . TYR A 1 421 ? 6.51351 30.40544 94.84689 1.000 45.49679 499 TYR A N 1
ATOM 3216 C CA . TYR A 1 421 ? 6.41846 31.57869 93.98367 1.000 44.58253 499 TYR A CA 1
ATOM 3217 C C . TYR A 1 421 ? 5.70065 32.71337 94.69334 1.000 43.07416 499 TYR A C 1
ATOM 3218 O O . TYR A 1 421 ? 6.14629 33.86745 94.64750 1.000 42.53712 499 TYR A O 1
ATOM 3227 N N . ALA A 1 422 ? 4.60637 32.39362 95.39238 1.000 43.61506 500 ALA A N 1
ATOM 3228 C CA . ALA A 1 422 ? 3.77871 33.42136 96.01885 1.000 42.23994 500 ALA A CA 1
ATOM 3229 C C . ALA A 1 422 ? 4.45083 34.00934 97.25332 1.000 43.11736 500 ALA A C 1
ATOM 3230 O O . ALA A 1 422 ? 4.48083 35.23467 97.42463 1.000 40.97835 500 ALA A O 1
ATOM 3232 N N . ALA A 1 423 ? 5.00997 33.15846 98.11511 1.000 44.53228 501 ALA A N 1
ATOM 3233 C CA . ALA A 1 423 ? 5.76876 33.65883 99.25539 1.000 45.84241 501 ALA A CA 1
ATOM 3234 C C . ALA A 1 423 ? 6.81027 34.67363 98.81074 1.000 48.67207 501 ALA A C 1
ATOM 3235 O O . ALA A 1 423 ? 6.87868 35.78881 99.33881 1.000 51.81112 501 ALA A O 1
ATOM 3237 N N . GLU A 1 424 ? 7.60313 34.31369 97.80208 1.000 47.05100 502 GLU A N 1
ATOM 3238 C CA . GLU A 1 424 ? 8.67980 35.18294 97.34357 1.000 47.03839 502 GLU A CA 1
ATOM 3239 C C . GLU A 1 424 ? 8.14540 36.54476 96.89731 1.000 50.21225 502 GLU A C 1
ATOM 3240 O O . GLU A 1 424 ? 8.67293 37.59459 97.28676 1.000 50.46467 502 GLU A O 1
ATOM 3246 N N . ARG A 1 425 ? 7.08987 36.55262 96.07785 1.000 43.17685 503 ARG A N 1
ATOM 3247 C CA . ARG A 1 425 ? 6.59339 37.82716 95.57557 1.000 45.99877 503 ARG A CA 1
ATOM 3248 C C . ARG A 1 425 ? 5.88771 38.61687 96.66420 1.000 45.43503 503 ARG A C 1
ATOM 3249 O O . ARG A 1 425 ? 5.92901 39.85202 96.66295 1.000 46.48334 503 ARG A O 1
ATOM 3257 N N . LEU A 1 426 ? 5.23683 37.92349 97.59514 1.000 45.15124 504 LEU A N 1
ATOM 3258 C CA . LEU A 1 426 ? 4.63604 38.60586 98.72801 1.000 48.72562 504 LEU A CA 1
ATOM 3259 C C . LEU A 1 426 ? 5.69930 39.33068 99.54892 1.000 52.61709 504 LEU A C 1
ATOM 3260 O O . LEU A 1 426 ? 5.48754 40.46831 99.98641 1.000 53.23314 504 LEU A O 1
ATOM 3265 N N . GLU A 1 427 ? 6.86349 38.70156 99.74791 1.000 50.29939 505 GLU A N 1
ATOM 3266 C CA . GLU A 1 427 ? 7.93650 39.39255 100.45531 1.000 53.69109 505 GLU A CA 1
ATOM 3267 C C . GLU A 1 427 ? 8.54489 40.50595 99.61613 1.000 54.14368 505 GLU A C 1
ATOM 3268 O O . GLU A 1 427 ? 9.01979 41.50049 100.17496 1.000 56.25614 505 GLU A O 1
ATOM 3274 N N . MET A 1 428 ? 8.55069 40.37043 98.28627 1.000 53.76803 506 MET A N 1
ATOM 3275 C CA . MET A 1 428 ? 8.94876 41.50234 97.45269 1.000 51.44151 506 MET A CA 1
ATOM 3276 C C . MET A 1 428 ? 8.01731 42.68799 97.68265 1.000 54.04864 506 MET A C 1
ATOM 3277 O O . MET A 1 428 ? 8.46761 43.82309 97.87607 1.000 57.33932 506 MET A O 1
ATOM 3282 N N . PHE A 1 429 ? 6.71006 42.42963 97.69250 1.000 49.63747 507 PHE A N 1
ATOM 3283 C CA . PHE A 1 429 ? 5.73497 43.47805 97.97241 1.000 51.34222 507 PHE A CA 1
ATOM 3284 C C . PHE A 1 429 ? 5.98202 44.11812 99.33011 1.000 54.87207 507 PHE A C 1
ATOM 3285 O O . PHE A 1 429 ? 6.11016 45.34126 99.43574 1.000 56.63575 507 PHE A O 1
ATOM 3293 N N . ARG A 1 430 ? 6.04201 43.30417 100.38595 1.000 55.87097 508 ARG A N 1
ATOM 3294 C CA . ARG A 1 430 ? 6.20121 43.85229 101.72612 1.000 55.06453 508 ARG A CA 1
ATOM 3295 C C . ARG A 1 430 ? 7.47885 44.66649 101.83289 1.000 60.18744 508 ARG A C 1
ATOM 3296 O O . ARG A 1 430 ? 7.50447 45.71888 102.48343 1.000 65.00094 508 ARG A O 1
ATOM 3304 N N . ASP A 1 431 ? 8.54948 44.21226 101.18492 1.000 61.70547 509 ASP A N 1
ATOM 3305 C CA . ASP A 1 431 ? 9.82000 44.91473 101.32552 1.000 62.86549 509 ASP A CA 1
ATOM 3306 C C . ASP A 1 431 ? 9.81160 46.22083 100.54502 1.000 61.18640 509 ASP A C 1
ATOM 3307 O O . ASP A 1 431 ? 10.19591 47.26644 101.07527 1.000 61.40662 509 ASP A O 1
ATOM 3312 N N . GLU A 1 432 ? 9.37559 46.19063 99.28102 1.000 57.91497 510 GLU A N 1
ATOM 3313 C CA . GLU A 1 432 ? 9.35290 47.43307 98.51283 1.000 59.35683 510 GLU A CA 1
ATOM 3314 C C . GLU A 1 432 ? 8.37376 48.43524 99.11718 1.000 62.14556 510 GLU A C 1
ATOM 3315 O O . GLU A 1 432 ? 8.64557 49.64171 99.14077 1.000 63.64504 510 GLU A O 1
ATOM 3321 N N . ALA A 1 433 ? 7.23912 47.95091 99.63555 1.000 64.92458 511 ALA A N 1
ATOM 3322 C CA . ALA A 1 433 ? 6.26126 48.84532 100.24793 1.000 61.06820 511 ALA A CA 1
ATOM 3323 C C . ALA A 1 433 ? 6.81166 49.49260 101.51685 1.000 66.44760 511 ALA A C 1
ATOM 3324 O O . ALA A 1 433 ? 6.56933 50.67962 101.76645 1.000 68.17153 511 ALA A O 1
ATOM 3326 N N . LYS A 1 434 ? 7.55843 48.73715 102.32821 1.000 67.83013 512 LYS A N 1
ATOM 3327 C CA . LYS A 1 434 ? 8.18203 49.32418 103.51158 1.000 65.10826 512 LYS A CA 1
ATOM 3328 C C . LYS A 1 434 ? 9.20515 50.39071 103.11886 1.000 67.03458 512 LYS A C 1
ATOM 3329 O O . LYS A 1 434 ? 9.17425 51.51564 103.63121 1.000 67.10903 512 LYS A O 1
ATOM 3331 N N . LYS A 1 435 ? 10.11027 50.06246 102.19104 1.000 67.26315 513 LYS A N 1
ATOM 3332 C CA . LYS A 1 435 ? 11.10473 51.02837 101.72744 1.000 65.18360 513 LYS A CA 1
ATOM 3333 C C . LYS A 1 435 ? 10.48431 52.19433 100.96033 1.000 66.87716 513 LYS A C 1
ATOM 3334 O O . LYS A 1 435 ? 11.13367 53.23274 100.81062 1.000 67.31649 513 LYS A O 1
ATOM 3336 N N . LEU A 1 436 ? 9.25062 52.05362 100.46521 1.000 69.55249 514 LEU A N 1
ATOM 3337 C CA . LEU A 1 436 ? 8.56530 53.19774 99.86753 1.000 64.72295 514 LEU A CA 1
ATOM 3338 C C . LEU A 1 436 ? 8.03071 54.15516 100.93109 1.000 70.66631 514 LEU A C 1
ATOM 3339 O O . LEU A 1 436 ? 8.08934 55.37812 100.75333 1.000 72.62939 514 LEU A O 1
ATOM 3344 N N . GLY A 1 437 ? 7.50207 53.62107 102.03488 1.000 68.98771 515 GLY A N 1
ATOM 3345 C CA . GLY A 1 437 ? 7.00215 54.44032 103.12329 1.000 72.49501 515 GLY A CA 1
ATOM 3346 C C . GLY A 1 437 ? 5.65898 53.97226 103.64774 1.000 75.01191 515 GLY A C 1
ATOM 3347 O O . GLY A 1 437 ? 5.03458 54.63504 104.47773 1.000 75.71164 515 GLY A O 1
ATOM 3348 N N . VAL A 1 438 ? 5.20207 52.82492 103.17988 1.000 73.35176 516 VAL A N 1
ATOM 3349 C CA . VAL A 1 438 ? 3.87243 52.34848 103.55919 1.000 76.51641 516 VAL A CA 1
ATOM 3350 C C . VAL A 1 438 ? 3.93672 51.78340 104.97598 1.000 80.92460 516 VAL A C 1
ATOM 3351 O O . VAL A 1 438 ? 4.77863 50.91447 105.25182 1.000 78.93800 516 VAL A O 1
ATOM 3355 N N . PRO A 1 439 ? 3.09776 52.25181 105.89205 1.000 82.94265 517 PRO A N 1
ATOM 3356 C CA . P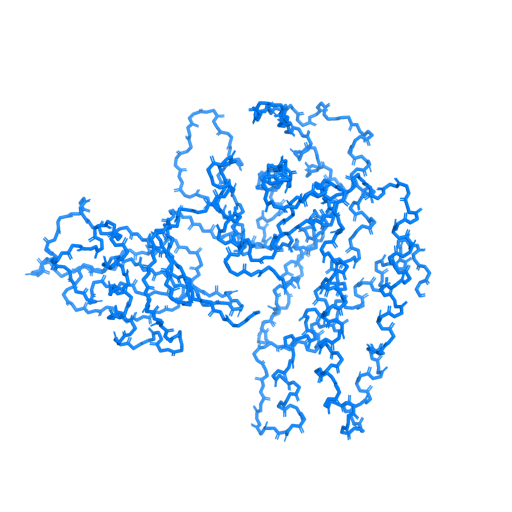RO A 1 439 ? 3.09019 51.67386 107.24360 1.000 82.46822 517 PRO A CA 1
ATOM 3357 C C . PRO A 1 439 ? 2.46326 50.28903 107.28216 1.000 81.40383 517 PRO A C 1
ATOM 3358 O O . PRO A 1 439 ? 1.37748 50.11489 107.84266 1.000 83.13900 517 PRO A O 1
ATOM 3362 N N . LEU A 1 440 ? 3.12897 49.29820 106.69601 1.000 80.25514 518 LEU A N 1
ATOM 3363 C CA . LEU A 1 440 ? 2.59576 47.94097 106.68843 1.000 82.26065 518 LEU A CA 1
ATOM 3364 C C . LEU A 1 440 ? 3.05344 47.17907 107.93501 1.000 85.36914 518 LEU A C 1
ATOM 3365 O O . LEU A 1 440 ? 3.90371 47.64872 108.69446 1.000 87.26994 518 LEU A O 1
#

Nearest PDB structures (foldseek):
  6whp-assembly1_A-2  TM=1.002E+00  e=5.393E-76  Cryptococcus neoformans H99
  3g15-assembly1_A  TM=7.993E-01  e=4.791E-17  Homo sapiens
  3mes-assembly1_B  TM=7.688E-01  e=1.458E-14  Cryptosporidium parvum Iowa II
  3mes-assembly1_A  TM=7.434E-01  e=7.989E-15  Cryptosporidium parvum Iowa II
  2qg7-assembly1_E  TM=6.988E-01  e=3.422E-14  Plasmodium vivax

Foldseek 3Di:
DDEDADADDPVCCQPLVRLQRVLVRCLSLPPALSVDPQDGSLQWAKEWAPLDDFKTKIKTFGAFAPGHDGYYYDHFADDDHDDYDVVDTHPDDDVSGHAMKIKIFGHDDQDDPVLVVLQQVCCCPVQNDAFAWSYYYPGTTMTGDFGWHFFDLVCCLVLLQLLLVLAQQLSQQLDFVVSSPQVVTLQDDAVLVVLLVVLLVLLCVQLVLQCVVDDPSVVLCVVLVSVCVVVVVVLLVVVLVPDPLQDRGWGFALLDVARSQKIQGPDDDPPPPDNNNSIHGHDSSNTDTHHSLQRLLLSQCNSLPCLLRFDFPVDDRRGHDRDDPVSLLSSQLSNVQWDAPPVPGDIDGHDSVPDDPVSSVSSVVNNLSNNLSSLQSSLSVLSNVCNVVSVCVSVVPDPDDDRGPSSVSNSVSVVVSVVSCVVSPRPD

CATH classification: 3.90.1200.10

Radius of gyration: 23.14 Å; Cα contacts (8 Å, |Δi|>4): 731; chains: 1; bounding box: 39×58×68 Å

Organism: Cryptococcus neoformans (strain H99 / ATCC 208821 / CBS 10515 / FGSC 9487) (NCBI:txid235443)

Solvent-accessib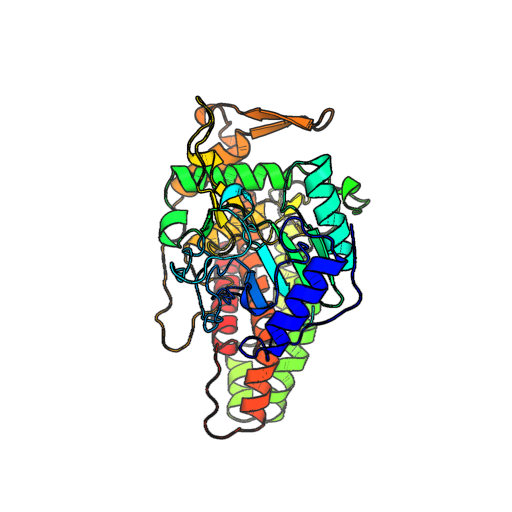le surface area: 19927 Å² total; per-residue (Å²): 123,137,108,11,83,64,46,10,74,26,98,79,16,134,103,104,96,5,14,94,62,0,1,22,0,0,95,172,4,111,1,57,94,2,35,22,124,110,2,70,38,50,13,0,23,0,8,52,9,62,48,44,53,55,24,16,14,0,0,0,8,10,0,6,18,65,108,73,32,91,29,49,105,23,80,25,88,48,18,117,134,14,112,60,47,126,82,112,98,20,72,16,76,96,127,80,57,8,102,28,3,12,0,25,5,34,27,130,120,107,42,59,54,75,99,6,48,50,8,8,97,23,0,50,85,112,71,70,32,43,45,141,34,31,0,12,4,83,39,0,12,0,4,68,16,86,54,3,76,22,4,69,11,106,33,0,37,53,90,75,8,7,61,0,2,0,35,47,0,51,27,4,14,42,7,48,9,155,43,13,59,55,160,127,8,54,80,22,76,20,14,1,13,92,27,3,132,103,36,24,86,35,5,93,108,16,4,57,46,1,41,89,96,18,62,114,36,61,59,68,0,95,80,66,47,12,91,47,6,61,60,24,18,79,65,0,72,85,41,0,78,91,41,122,21,72,25,141,39,4,27,0,0,0,10,5,0,17,71,27,15,1,13,71,30,87,53,166,36,81,122,154,46,58,89,17,14,20,14,57,17,27,44,7,28,36,1,14,4,5,3,60,0,3,0,0,0,0,0,0,11,0,3,100,5,26,7,3,32,5,26,69,75,161,56,93,76,52,112,58,85,58,2,69,100,104,56,25,54,73,0,3,44,3,1,29,14,2,59,40,72,78,105,110,48,106,64,92,75,41,56,96,89,111,12,83,69,110,38,11,61,52,0,42,80,14,0,57,0,10,0,0,0,0,0,0,8,2,1,2,12,0,4,36,64,0,119,123,15,2,79,13,71,32,99,84,48,107,77,73,117,27,116,18,57,25,10,58,10,2,8,70,12,3,84,57,0,41,101,41,0,64,93,46,44,7,98,82

B-factor: mean 51.17, std 13.28, range [26.81, 104.36]